Protein AF-0000000083109151 (afdb_homodimer)

Structure (mmCIF, N/CA/C/O backbone):
data_AF-0000000083109151-model_v1
#
loop_
_entity.id
_entity.type
_entity.pdbx_description
1 polymer 'Putative lipid-transfer protein Ltp1'
#
loop_
_atom_site.group_PDB
_atom_site.id
_atom_site.type_symbol
_atom_site.label_atom_id
_atom_site.label_alt_id
_atom_site.label_comp_id
_atom_site.label_asym_id
_atom_site.label_entity_id
_atom_site.label_seq_id
_atom_site.pdbx_PDB_ins_code
_atom_site.Cartn_x
_atom_site.Cartn_y
_atom_site.Cartn_z
_atom_site.occupancy
_atom_site.B_iso_or_equiv
_atom_site.auth_seq_id
_atom_site.auth_comp_id
_atom_site.auth_asym_id
_atom_site.auth_atom_id
_atom_site.pdbx_PDB_model_num
ATOM 1 N N . MET A 1 1 ? 19.031 -6.102 -5.438 1 74.69 1 MET A N 1
ATOM 2 C CA . MET A 1 1 ? 18.672 -5.816 -4.051 1 74.69 1 MET A CA 1
ATOM 3 C C . MET A 1 1 ? 19.922 -5.559 -3.213 1 74.69 1 MET A C 1
ATOM 5 O O . MET A 1 1 ? 20.922 -6.273 -3.334 1 74.69 1 MET A O 1
ATOM 9 N N . ALA A 1 2 ? 19.828 -4.531 -2.385 1 78.44 2 ALA A N 1
ATOM 10 C CA . ALA A 1 2 ? 20.984 -4.121 -1.583 1 78.44 2 ALA A CA 1
ATOM 11 C C . ALA A 1 2 ? 21.406 -5.234 -0.628 1 78.44 2 ALA A C 1
ATOM 13 O O . ALA A 1 2 ? 22.594 -5.445 -0.403 1 78.44 2 ALA A O 1
ATOM 14 N N . ARG A 1 3 ? 20.453 -5.984 0.009 1 92.25 3 ARG A N 1
ATOM 15 C CA . ARG A 1 3 ? 20.656 -7.156 0.85 1 92.25 3 ARG A CA 1
ATOM 16 C C . ARG A 1 3 ? 19.906 -8.367 0.293 1 92.25 3 ARG A C 1
ATOM 18 O O . ARG A 1 3 ? 18.875 -8.219 -0.362 1 92.25 3 ARG A O 1
ATOM 25 N N . ASP A 1 4 ? 20.469 -9.523 0.595 1 96.62 4 ASP A N 1
ATOM 26 C CA . ASP A 1 4 ? 19.766 -10.758 0.265 1 96.62 4 ASP A CA 1
ATOM 27 C C . ASP A 1 4 ? 18.5 -10.914 1.109 1 96.62 4 ASP A C 1
ATOM 29 O O . ASP A 1 4 ? 18.5 -10.57 2.293 1 96.62 4 ASP A O 1
ATOM 33 N N . VAL A 1 5 ? 17.484 -11.383 0.489 1 98.5 5 VAL A N 1
ATOM 34 C CA . VAL A 1 5 ? 16.219 -11.609 1.163 1 98.5 5 VAL A CA 1
ATOM 35 C C . VAL A 1 5 ? 15.805 -13.078 1.027 1 98.5 5 VAL A C 1
ATOM 37 O O . VAL A 1 5 ? 15.969 -13.672 -0.038 1 98.5 5 VAL A O 1
ATOM 40 N N . TYR A 1 6 ? 15.305 -13.664 2.102 1 98.69 6 TYR A N 1
ATOM 41 C CA . TYR A 1 6 ? 14.906 -15.07 2.146 1 98.69 6 TYR A CA 1
ATOM 42 C C . TYR A 1 6 ? 13.484 -15.219 2.658 1 98.69 6 TYR A C 1
ATOM 44 O O . TYR A 1 6 ? 13.055 -14.484 3.551 1 98.69 6 TYR A O 1
ATOM 52 N N . VAL A 1 7 ? 12.797 -16.156 2.07 1 98.81 7 VAL A N 1
ATOM 53 C CA . VAL A 1 7 ? 11.523 -16.547 2.662 1 98.81 7 VAL A CA 1
ATOM 54 C C . VAL A 1 7 ? 11.766 -17.484 3.832 1 98.81 7 VAL A C 1
ATOM 56 O O . VAL A 1 7 ? 12.352 -18.562 3.66 1 98.81 7 VAL A O 1
ATOM 59 N N . ILE A 1 8 ? 11.242 -17.109 5.016 1 98.56 8 ILE A N 1
ATOM 60 C CA . ILE A 1 8 ? 11.555 -17.938 6.176 1 98.56 8 ILE A CA 1
ATOM 61 C C . ILE A 1 8 ? 10.273 -18.609 6.688 1 98.56 8 ILE A C 1
ATOM 63 O O . ILE A 1 8 ? 10.336 -19.547 7.473 1 98.56 8 ILE A O 1
ATOM 67 N N . GLY A 1 9 ? 9.156 -18.109 6.266 1 98.62 9 GLY A N 1
ATOM 68 C CA . GLY A 1 9 ? 7.887 -18.688 6.684 1 98.62 9 GLY A CA 1
ATOM 69 C C . GLY A 1 9 ? 6.77 -18.453 5.684 1 98.62 9 GLY A C 1
ATOM 70 O O . GLY A 1 9 ? 6.688 -17.391 5.074 1 98.62 9 GLY A O 1
ATOM 71 N N . VAL A 1 10 ? 5.914 -19.484 5.527 1 98.75 10 VAL A N 1
ATOM 72 C CA . VAL A 1 10 ? 4.73 -19.375 4.676 1 98.75 10 VAL A CA 1
ATOM 73 C C . VAL A 1 10 ? 3.535 -20.031 5.367 1 98.75 10 VAL A C 1
ATOM 75 O O . VAL A 1 10 ? 3.699 -20.938 6.18 1 98.75 10 VAL A O 1
ATOM 78 N N . GLY A 1 11 ? 2.361 -19.422 5.086 1 98.56 11 GLY A N 1
ATOM 79 C CA . GLY A 1 11 ? 1.122 -19.938 5.645 1 98.56 11 GLY A CA 1
ATOM 80 C C . GLY A 1 11 ? -0.073 -19.734 4.73 1 98.56 11 GLY A C 1
ATOM 81 O O . GLY A 1 11 ? -0.139 -18.734 4 1 98.56 11 GLY A O 1
ATOM 82 N N . MET A 1 12 ? -0.969 -20.672 4.832 1 97.38 12 MET A N 1
ATOM 83 C CA . MET A 1 12 ? -2.215 -20.594 4.074 1 97.38 12 MET A CA 1
ATOM 84 C C . MET A 1 12 ? -3.4 -21.031 4.926 1 97.38 12 MET A C 1
ATOM 86 O O . MET A 1 12 ? -3.256 -21.891 5.805 1 97.38 12 MET A O 1
ATOM 90 N N . ALA A 1 13 ? -4.457 -20.375 4.742 1 95.69 13 ALA A N 1
ATOM 91 C CA . ALA A 1 13 ? -5.762 -20.828 5.207 1 95.69 13 ALA A CA 1
ATOM 92 C C . ALA A 1 13 ? -6.617 -21.328 4.047 1 95.69 13 ALA A C 1
ATOM 94 O O . ALA A 1 13 ? -6.352 -21 2.887 1 95.69 13 ALA A O 1
ATOM 95 N N . PRO A 1 14 ? -7.609 -22.141 4.387 1 93.62 14 PRO A N 1
ATOM 96 C CA . PRO A 1 14 ? -8.391 -22.75 3.307 1 93.62 14 PRO A CA 1
ATOM 97 C C . PRO A 1 14 ? -9.062 -21.719 2.41 1 93.62 14 PRO A C 1
ATOM 99 O O . PRO A 1 14 ? -9.562 -20.703 2.9 1 93.62 14 PRO A O 1
ATOM 102 N N . PHE A 1 15 ? -9.039 -22 1.139 1 94.44 15 PHE A N 1
ATOM 103 C CA . PHE A 1 15 ? -9.758 -21.188 0.165 1 94.44 15 PHE A CA 1
ATOM 104 C C . PHE A 1 15 ? -11.188 -21.688 -0.006 1 94.44 15 PHE A C 1
ATOM 106 O O . PHE A 1 15 ? -11.461 -22.875 0.121 1 94.44 15 PHE A O 1
ATOM 113 N N . GLY A 1 16 ? -12.133 -20.797 -0.228 1 89.88 16 GLY A N 1
ATOM 114 C CA . GLY A 1 16 ? -13.5 -21.125 -0.595 1 89.88 16 GLY A CA 1
ATOM 115 C C . GLY A 1 16 ? -14.367 -21.484 0.598 1 89.88 16 GLY A C 1
ATOM 116 O O . GLY A 1 16 ? -15.344 -22.234 0.466 1 89.88 16 GLY A O 1
ATOM 117 N N . GLN A 1 17 ? -14.047 -20.953 1.693 1 81.62 17 GLN A N 1
ATOM 118 C CA . GLN A 1 17 ? -14.891 -21.203 2.857 1 81.62 17 GLN A CA 1
ATOM 119 C C . GLN A 1 17 ? -16.047 -20.203 2.92 1 81.62 17 GLN A C 1
ATOM 121 O O . GLN A 1 17 ? -15.844 -19.031 3.24 1 81.62 17 GLN A O 1
ATOM 126 N N . PRO A 1 18 ? -17.219 -20.625 2.611 1 72.5 18 PRO A N 1
ATOM 127 C CA . PRO A 1 18 ? -18.344 -19.703 2.463 1 72.5 18 PRO A CA 1
ATOM 128 C C . PRO A 1 18 ? -18.609 -18.906 3.734 1 72.5 18 PRO A C 1
ATOM 130 O O . PRO A 1 18 ? -18.969 -17.719 3.662 1 72.5 18 PRO A O 1
ATOM 133 N N . ASP A 1 19 ? -18.469 -19.375 4.859 1 72.94 19 ASP A N 1
ATOM 134 C CA . ASP A 1 19 ? -18.906 -18.703 6.082 1 72.94 19 ASP A CA 1
ATOM 135 C C . ASP A 1 19 ? -17.719 -18.141 6.855 1 72.94 19 ASP A C 1
ATOM 137 O O . ASP A 1 19 ? -17.891 -17.625 7.965 1 72.94 19 ASP A O 1
ATOM 141 N N . ALA A 1 20 ? -16.688 -18.141 6.078 1 77.56 20 ALA A N 1
ATOM 142 C CA . ALA A 1 20 ? -15.531 -17.703 6.867 1 77.56 20 ALA A CA 1
ATOM 143 C C . ALA A 1 20 ? -15.297 -16.203 6.73 1 77.56 20 ALA A C 1
ATOM 145 O O . ALA A 1 20 ? -15.469 -15.641 5.648 1 77.56 20 ALA A O 1
ATOM 146 N N . ASN A 1 21 ? -15.008 -15.562 7.875 1 79.88 21 ASN A N 1
ATOM 147 C CA . ASN A 1 21 ? -14.594 -14.164 7.938 1 79.88 21 ASN A CA 1
ATOM 148 C C . ASN A 1 21 ? -13.156 -13.984 7.441 1 79.88 21 ASN A C 1
ATOM 150 O O . ASN A 1 21 ? -12.258 -14.727 7.836 1 79.88 21 ASN A O 1
ATOM 154 N N . ALA A 1 22 ? -13.047 -13.07 6.441 1 80.88 22 ALA A N 1
ATOM 155 C CA . ALA A 1 22 ? -11.742 -12.828 5.824 1 80.88 22 ALA A CA 1
ATOM 156 C C . ALA A 1 22 ? -10.68 -12.555 6.883 1 80.88 22 ALA A C 1
ATOM 158 O O . ALA A 1 22 ? -9.539 -13.016 6.762 1 80.88 22 ALA A O 1
ATOM 159 N N . ALA A 1 23 ? -11.039 -11.828 7.898 1 82.19 23 ALA A N 1
ATOM 160 C CA . ALA A 1 23 ? -10.086 -11.484 8.945 1 82.19 23 ALA A CA 1
ATOM 161 C C . ALA A 1 23 ? -9.633 -12.727 9.711 1 82.19 23 ALA A C 1
ATOM 163 O O . ALA A 1 23 ? -8.461 -12.836 10.086 1 82.19 23 ALA A O 1
ATOM 164 N N . ASP A 1 24 ? -10.562 -13.625 9.922 1 88.75 24 ASP A N 1
ATOM 165 C CA . ASP A 1 24 ? -10.227 -14.867 10.602 1 88.75 24 ASP A CA 1
ATOM 166 C C . ASP A 1 24 ? -9.305 -15.734 9.75 1 88.75 24 ASP A C 1
ATOM 168 O O . ASP A 1 24 ? -8.367 -16.344 10.258 1 88.75 24 ASP A O 1
ATOM 172 N N . LEU A 1 25 ? -9.609 -15.758 8.516 1 91.81 25 LEU A N 1
ATOM 173 C CA . LEU A 1 25 ? -8.742 -16.5 7.602 1 91.81 25 LEU A CA 1
ATOM 174 C C . LEU A 1 25 ? -7.344 -15.891 7.57 1 91.81 25 LEU A C 1
ATOM 176 O O . LEU A 1 25 ? -6.348 -16.609 7.578 1 91.81 25 LEU A O 1
ATOM 180 N N . GLY A 1 26 ? -7.352 -14.578 7.523 1 93.94 26 GLY A N 1
ATOM 181 C CA . GLY A 1 26 ? -6.07 -13.891 7.562 1 93.94 26 GLY A CA 1
ATOM 182 C C . GLY A 1 26 ? -5.266 -14.203 8.812 1 93.94 26 GLY A C 1
ATOM 183 O O . GLY A 1 26 ? -4.059 -14.453 8.734 1 93.94 26 GLY A O 1
ATOM 184 N N . PHE A 1 27 ? -5.941 -14.211 9.945 1 94.38 27 PHE A N 1
ATOM 185 C CA . PHE A 1 27 ? -5.293 -14.555 11.211 1 94.38 27 PHE A CA 1
ATOM 186 C C . PHE A 1 27 ? -4.707 -15.953 11.156 1 94.38 27 PHE A C 1
ATOM 188 O O . PHE A 1 27 ? -3.557 -16.172 11.547 1 94.38 27 PHE A O 1
ATOM 195 N N . GLY A 1 28 ? -5.469 -16.859 10.68 1 95.94 28 GLY A N 1
ATOM 196 C CA . GLY A 1 28 ? -5.008 -18.234 10.555 1 95.94 28 GLY A CA 1
ATOM 197 C C . GLY A 1 28 ? -3.785 -18.359 9.664 1 95.94 28 GLY A C 1
ATOM 198 O O . GLY A 1 28 ? -2.828 -19.062 10.023 1 95.94 28 GLY A O 1
ATOM 199 N N . ALA A 1 29 ? -3.785 -17.703 8.508 1 97.56 29 ALA A N 1
ATOM 200 C CA . ALA A 1 29 ? -2.646 -17.75 7.59 1 97.56 29 ALA A CA 1
ATOM 201 C C . ALA A 1 29 ? -1.401 -17.156 8.227 1 97.56 29 ALA A C 1
ATOM 203 O O . ALA A 1 29 ? -0.293 -17.656 8.055 1 97.56 29 ALA A O 1
ATOM 204 N N . GLY A 1 30 ? -1.623 -16.016 8.961 1 97.88 30 GLY A N 1
ATOM 205 C CA . GLY A 1 30 ? -0.519 -15.383 9.672 1 97.88 30 GLY A CA 1
ATOM 206 C C . GLY A 1 30 ? 0.099 -16.281 10.719 1 97.88 30 GLY A C 1
ATOM 207 O O . GLY A 1 30 ? 1.322 -16.422 10.789 1 97.88 30 GLY A O 1
ATOM 208 N N . VAL A 1 31 ? -0.755 -16.938 11.492 1 98.06 31 VAL A N 1
ATOM 209 C CA . VAL A 1 31 ? -0.297 -17.844 12.539 1 98.06 31 VAL A CA 1
ATOM 210 C C . VAL A 1 31 ? 0.465 -19.016 11.914 1 98.06 31 VAL A C 1
ATOM 212 O O . VAL A 1 31 ? 1.525 -19.406 12.406 1 98.06 31 VAL A O 1
ATOM 215 N N . ASN A 1 32 ? -0.083 -19.531 10.82 1 98.38 32 ASN A N 1
ATOM 216 C CA . ASN A 1 32 ? 0.579 -20.625 10.133 1 98.38 32 ASN A CA 1
ATOM 217 C C . ASN A 1 32 ? 1.954 -20.219 9.609 1 98.38 32 ASN A C 1
ATOM 219 O O . ASN A 1 32 ? 2.904 -21 9.68 1 98.38 32 ASN A O 1
ATOM 223 N N . ALA A 1 33 ? 2.1 -19.016 9.094 1 98.62 33 ALA A N 1
ATOM 224 C CA . ALA A 1 33 ? 3.383 -18.531 8.586 1 98.62 33 ALA A CA 1
ATOM 225 C C . ALA A 1 33 ? 4.391 -18.359 9.719 1 98.62 33 ALA A C 1
ATOM 227 O O . ALA A 1 33 ? 5.566 -18.703 9.578 1 98.62 33 ALA A O 1
ATOM 228 N N . LEU A 1 34 ? 3.908 -17.781 10.836 1 98.38 34 LEU A N 1
ATOM 229 C CA . LEU A 1 34 ? 4.77 -17.609 12 1 98.38 34 LEU A CA 1
ATOM 230 C C . LEU A 1 34 ? 5.242 -18.969 12.523 1 98.38 34 LEU A C 1
ATOM 232 O O . LEU A 1 34 ? 6.418 -19.125 12.859 1 98.38 34 LEU A O 1
ATOM 236 N N . GLY A 1 35 ? 4.344 -19.922 12.578 1 98.12 35 GLY A N 1
ATOM 237 C CA . GLY A 1 35 ? 4.711 -21.281 12.969 1 98.12 35 GLY A CA 1
ATOM 238 C C . GLY A 1 35 ? 5.734 -21.906 12.047 1 98.12 35 GLY A C 1
ATOM 239 O O . GLY A 1 35 ? 6.691 -22.531 12.5 1 98.12 35 GLY A O 1
ATOM 240 N N . ASP A 1 36 ? 5.516 -21.719 10.766 1 97.94 36 ASP A N 1
ATOM 241 C CA . ASP A 1 36 ? 6.445 -22.25 9.773 1 97.94 36 ASP A CA 1
ATOM 242 C C . ASP A 1 36 ? 7.832 -21.625 9.938 1 97.94 36 ASP A C 1
ATOM 244 O O . ASP A 1 36 ? 8.844 -22.312 9.797 1 97.94 36 ASP A O 1
ATOM 248 N N . ALA A 1 37 ? 7.879 -20.359 10.219 1 97.88 37 ALA A N 1
ATOM 249 C CA . ALA A 1 37 ? 9.141 -19.641 10.375 1 97.88 37 ALA A CA 1
ATOM 250 C C . ALA A 1 37 ? 9.797 -19.984 11.719 1 97.88 37 ALA A C 1
ATOM 252 O O . ALA A 1 37 ? 11 -19.797 11.883 1 97.88 37 ALA A O 1
ATOM 253 N N . GLY A 1 38 ? 8.922 -20.375 12.688 1 97.5 38 GLY A N 1
ATOM 254 C CA . GLY A 1 38 ? 9.414 -20.625 14.031 1 97.5 38 GLY A CA 1
ATOM 255 C C . GLY A 1 38 ? 9.727 -19.359 14.805 1 97.5 38 GLY A C 1
ATOM 256 O O . GLY A 1 38 ? 10.695 -19.312 15.57 1 97.5 38 GLY A O 1
ATOM 257 N N . ILE A 1 39 ? 9.031 -18.297 14.57 1 97.56 39 ILE A N 1
ATOM 258 C CA . ILE A 1 39 ? 9.273 -17.047 15.281 1 97.56 39 ILE A CA 1
ATOM 259 C C . ILE A 1 39 ? 7.961 -16.516 15.852 1 97.56 39 ILE A C 1
ATOM 261 O O . ILE A 1 39 ? 6.879 -16.938 15.438 1 97.56 39 ILE A O 1
ATOM 265 N N . GLY A 1 40 ? 8.141 -15.594 16.828 1 96.94 40 GLY A N 1
ATOM 266 C CA . GLY A 1 40 ? 6.992 -14.844 17.297 1 96.94 40 GLY A CA 1
ATOM 267 C C . GLY A 1 40 ? 6.723 -13.594 16.5 1 96.94 40 GLY A C 1
ATOM 268 O O . GLY A 1 40 ? 7.598 -13.117 15.766 1 96.94 40 GLY A O 1
ATOM 269 N N . PHE A 1 41 ? 5.453 -13.078 16.609 1 96.44 41 PHE A N 1
ATOM 270 C CA . PHE A 1 41 ? 5.09 -11.875 15.883 1 96.44 41 PHE A CA 1
ATOM 271 C C . PHE A 1 41 ? 5.922 -10.688 16.344 1 96.44 41 PHE A C 1
ATOM 273 O O . PHE A 1 41 ? 6.105 -9.719 15.609 1 96.44 41 PHE A O 1
ATOM 280 N N . ASP A 1 42 ? 6.477 -10.688 17.547 1 95 42 ASP A N 1
ATOM 281 C CA . ASP A 1 42 ? 7.289 -9.602 18.094 1 95 42 ASP A CA 1
ATOM 282 C C . ASP A 1 42 ? 8.625 -9.492 17.359 1 95 42 ASP A C 1
ATOM 284 O O . ASP A 1 42 ? 9.328 -8.484 17.5 1 95 42 ASP A O 1
ATOM 288 N N . GLU A 1 43 ? 8.953 -10.477 16.531 1 97.5 43 GLU A N 1
ATOM 289 C CA . GLU A 1 43 ? 10.188 -10.414 15.758 1 97.5 43 GLU A CA 1
ATOM 290 C C . GLU A 1 43 ? 9.953 -9.773 14.391 1 97.5 43 GLU A C 1
ATOM 292 O O . GLU A 1 43 ? 10.898 -9.406 13.703 1 97.5 43 GLU A O 1
ATOM 297 N N . VAL A 1 44 ? 8.703 -9.672 14.008 1 98.06 44 VAL A N 1
ATOM 298 C CA . VAL A 1 44 ? 8.359 -9.047 12.734 1 98.06 44 VAL A CA 1
ATOM 299 C C . VAL A 1 44 ? 8.469 -7.527 12.859 1 98.06 44 VAL A C 1
ATOM 301 O O . VAL A 1 44 ? 7.953 -6.938 13.812 1 98.06 44 VAL A O 1
ATOM 304 N N . GLY A 1 45 ? 9.141 -6.926 11.938 1 97.88 45 GLY A N 1
ATOM 305 C CA . GLY A 1 45 ? 9.391 -5.496 12.016 1 97.88 45 GLY A CA 1
ATOM 306 C C . GLY A 1 45 ? 8.453 -4.68 11.148 1 97.88 45 GLY A C 1
ATOM 307 O O . GLY A 1 45 ? 8.359 -3.459 11.297 1 97.88 45 GLY A O 1
ATOM 308 N N . TYR A 1 46 ? 7.781 -5.301 10.219 1 97.88 46 TYR A N 1
ATOM 309 C CA . TYR A 1 46 ? 6.844 -4.641 9.32 1 97.88 46 TYR A CA 1
ATOM 310 C C . TYR A 1 46 ? 5.777 -5.609 8.836 1 97.88 46 TYR A C 1
ATOM 312 O O . TYR A 1 46 ? 6.066 -6.777 8.555 1 97.88 46 TYR A O 1
ATOM 320 N N . LEU A 1 47 ? 4.527 -5.18 8.758 1 97.44 47 LEU A N 1
ATOM 321 C CA . LEU A 1 47 ? 3.439 -5.98 8.211 1 97.44 47 LEU A CA 1
ATOM 322 C C . LEU A 1 47 ? 2.785 -5.273 7.027 1 97.44 47 LEU A C 1
ATOM 324 O O . LEU A 1 47 ? 2.291 -4.152 7.164 1 97.44 47 LEU A O 1
ATOM 328 N N . TYR A 1 48 ? 2.809 -5.867 5.867 1 97.38 48 TYR A N 1
ATOM 329 C CA . TYR A 1 48 ? 2.043 -5.438 4.699 1 97.38 48 TYR A CA 1
ATOM 330 C C . TYR A 1 48 ? 0.795 -6.297 4.523 1 97.38 48 TYR A C 1
ATOM 332 O O . TYR A 1 48 ? 0.892 -7.496 4.25 1 97.38 48 TYR A O 1
ATOM 340 N N . ASN A 1 49 ? -0.357 -5.652 4.594 1 95.06 49 ASN A N 1
ATOM 341 C CA . ASN A 1 49 ? -1.63 -6.32 4.348 1 95.06 49 ASN A CA 1
ATOM 342 C C . ASN A 1 49 ? -2.121 -6.086 2.924 1 95.06 49 ASN A C 1
ATOM 344 O O . ASN A 1 49 ? -2.029 -4.973 2.404 1 95.06 49 ASN A O 1
ATOM 348 N N . GLY A 1 50 ? -2.549 -7.164 2.328 1 93.88 50 GLY A N 1
ATOM 349 C CA . GLY A 1 50 ? -3.15 -7.043 1.011 1 93.88 50 GLY A CA 1
ATOM 350 C C . GLY A 1 50 ? -4.562 -7.602 0.946 1 93.88 50 GLY A C 1
ATOM 351 O O . GLY A 1 50 ? -4.766 -8.805 1.101 1 93.88 50 GLY A O 1
ATOM 352 N N . TYR A 1 51 ? -5.523 -6.715 0.685 1 89.62 51 TYR A N 1
ATOM 353 C CA . TYR A 1 51 ? -6.906 -7.129 0.455 1 89.62 51 TYR A CA 1
ATOM 354 C C . TYR A 1 51 ? -7.637 -6.121 -0.425 1 89.62 51 TYR A C 1
ATOM 356 O O . TYR A 1 51 ? -7.211 -4.969 -0.547 1 89.62 51 TYR A O 1
ATOM 364 N N . ILE A 1 52 ? -8.656 -6.41 -1.079 1 80.31 52 ILE A N 1
ATOM 365 C CA . ILE A 1 52 ? -9.391 -5.531 -1.988 1 80.31 52 ILE A CA 1
ATOM 366 C C . ILE A 1 52 ? -10.688 -5.074 -1.329 1 80.31 52 ILE A C 1
ATOM 368 O O . ILE A 1 52 ? -11.047 -3.895 -1.402 1 80.31 52 ILE A O 1
ATOM 372 N N . GLY A 1 53 ? -11.359 -5.938 -0.702 1 69.38 53 GLY A N 1
ATOM 373 C CA . GLY A 1 53 ? -12.711 -5.59 -0.292 1 69.38 53 GLY A CA 1
ATOM 374 C C . GLY A 1 53 ? -12.906 -5.633 1.212 1 69.38 53 GLY A C 1
ATOM 375 O O . GLY A 1 53 ? -14.031 -5.547 1.698 1 69.38 53 GLY A O 1
ATOM 376 N N . ALA A 1 54 ? -11.742 -5.602 1.736 1 63.88 54 ALA A N 1
ATOM 377 C CA . ALA A 1 54 ? -11.922 -5.652 3.186 1 63.88 54 ALA A CA 1
ATOM 378 C C . ALA A 1 54 ? -12.047 -4.25 3.771 1 63.88 54 ALA A C 1
ATOM 380 O O . ALA A 1 54 ? -11.648 -3.268 3.141 1 63.88 54 ALA A O 1
ATOM 381 N N . GLY A 1 55 ? -12.758 -3.941 4.754 1 68.31 55 GLY A N 1
ATOM 382 C CA . GLY A 1 55 ? -12.961 -2.668 5.426 1 68.31 55 GLY A CA 1
ATOM 383 C C . GLY A 1 55 ? -11.672 -2.018 5.879 1 68.31 55 GLY A C 1
ATOM 384 O O . GLY A 1 55 ? -10.672 -2.701 6.109 1 68.31 55 GLY A O 1
ATOM 385 N N . LEU A 1 56 ? -11.508 -0.697 5.875 1 67.25 56 LEU A N 1
ATOM 386 C CA . LEU A 1 56 ? -10.383 0.187 6.148 1 67.25 56 LEU A CA 1
ATOM 387 C C . LEU A 1 56 ? -9.625 -0.267 7.395 1 67.25 56 LEU A C 1
ATOM 389 O O . LEU A 1 56 ? -8.398 -0.157 7.457 1 67.25 56 LEU A O 1
ATOM 393 N N . LEU A 1 57 ? -10.211 -0.915 8.32 1 74.25 57 LEU A N 1
ATOM 394 C CA . LEU A 1 57 ? -9.57 -1.17 9.609 1 74.25 57 LEU A CA 1
ATOM 395 C C . LEU A 1 57 ? -9.172 -2.637 9.742 1 74.25 57 LEU A C 1
ATOM 397 O O . LEU A 1 57 ? -8.5 -3.018 10.695 1 74.25 57 LEU A O 1
ATOM 401 N N . THR A 1 58 ? -9.367 -3.342 8.758 1 75.12 58 THR A N 1
ATOM 402 C CA . THR A 1 58 ? -9.234 -4.789 8.883 1 75.12 58 THR A CA 1
ATOM 403 C C . THR A 1 58 ? -7.77 -5.18 9.086 1 75.12 58 THR A C 1
ATOM 405 O O . THR A 1 58 ? -7.457 -6.012 9.945 1 75.12 58 THR A O 1
ATOM 408 N N . GLY A 1 59 ? -6.934 -4.551 8.406 1 75.38 59 GLY A N 1
ATOM 409 C CA . GLY A 1 59 ? -5.523 -4.891 8.508 1 75.38 59 GLY A CA 1
ATOM 410 C C . GLY A 1 59 ? -4.922 -4.566 9.859 1 75.38 59 GLY A C 1
ATOM 411 O O . GLY A 1 59 ? -4.145 -5.355 10.406 1 75.38 59 GLY A O 1
ATOM 412 N N . VAL A 1 60 ? -5.277 -3.48 10.422 1 78.19 60 VAL A N 1
ATOM 413 C CA . VAL A 1 60 ? -4.738 -3.062 11.711 1 78.19 60 VAL A CA 1
ATOM 414 C C . VAL A 1 60 ? -5.32 -3.932 12.828 1 78.19 60 VAL A C 1
ATOM 416 O O . VAL A 1 60 ? -4.625 -4.277 13.781 1 78.19 60 VAL A O 1
ATOM 419 N N . THR A 1 61 ? -6.562 -4.293 12.664 1 80.19 61 THR A N 1
ATOM 420 C CA . THR A 1 61 ? -7.199 -5.164 13.648 1 80.19 61 THR A CA 1
ATOM 421 C C . THR A 1 61 ? -6.551 -6.547 13.641 1 80.19 61 THR A C 1
ATOM 423 O O . THR A 1 61 ? -6.328 -7.137 14.703 1 80.19 61 THR A O 1
ATOM 426 N N . LEU A 1 62 ? -6.262 -6.977 12.492 1 84.12 62 LEU A N 1
ATOM 427 C CA . LEU A 1 62 ? -5.598 -8.266 12.375 1 84.12 62 LEU A CA 1
ATOM 428 C C . LEU A 1 62 ? -4.219 -8.234 13.023 1 84.12 62 LEU A C 1
ATOM 430 O O . LEU A 1 62 ? -3.807 -9.211 13.656 1 84.12 62 LEU A O 1
ATOM 434 N N . ALA A 1 63 ? -3.523 -7.156 12.82 1 82.69 63 ALA A N 1
ATOM 435 C CA . ALA A 1 63 ? -2.211 -7.004 13.445 1 82.69 63 ALA A CA 1
ATOM 436 C C . ALA A 1 63 ? -2.32 -7.031 14.969 1 82.69 63 ALA A C 1
ATOM 438 O O . ALA A 1 63 ? -1.472 -7.617 15.648 1 82.69 63 ALA A O 1
ATOM 439 N N . LYS A 1 64 ? -3.336 -6.402 15.438 1 80.75 64 LYS A N 1
ATOM 440 C CA . LYS A 1 64 ? -3.564 -6.414 16.875 1 80.75 64 LYS A CA 1
ATOM 441 C C . LYS A 1 64 ? -3.807 -7.832 17.391 1 80.75 64 LYS A C 1
ATOM 443 O O . LYS A 1 64 ? -3.299 -8.219 18.438 1 80.75 64 LYS A O 1
ATOM 448 N N . ASP A 1 65 ? -4.535 -8.602 16.609 1 85.38 65 ASP A N 1
ATOM 449 C CA . ASP A 1 65 ? -4.832 -9.984 16.969 1 85.38 65 ASP A CA 1
ATOM 450 C C . ASP A 1 65 ? -3.566 -10.836 16.969 1 85.38 65 ASP A C 1
ATOM 452 O O . ASP A 1 65 ? -3.438 -11.773 17.766 1 85.38 65 ASP A O 1
ATOM 456 N N . LEU A 1 66 ? -2.631 -10.5 16 1 88.81 66 LEU A N 1
ATOM 457 C CA . LEU A 1 66 ? -1.366 -11.227 15.953 1 88.81 66 LEU A CA 1
ATOM 458 C C . LEU A 1 66 ? -0.468 -10.828 17.125 1 88.81 66 LEU A C 1
ATOM 460 O O . LEU A 1 66 ? 0.374 -11.617 17.562 1 88.81 66 LEU A O 1
ATOM 464 N N . GLY A 1 67 ? -0.538 -9.555 17.484 1 85.12 67 GLY A N 1
ATOM 465 C CA . GLY A 1 67 ? 0.229 -9.023 18.609 1 85.12 67 GLY A CA 1
ATOM 466 C C . GLY A 1 67 ? 0.385 -7.516 18.562 1 85.12 67 GLY A C 1
ATOM 467 O O . GLY A 1 67 ? 0.682 -6.949 17.5 1 85.12 67 GLY A O 1
ATOM 468 N N . LEU A 1 68 ? 0.124 -6.793 19.547 1 79.25 68 LEU A N 1
ATOM 469 C CA . LEU A 1 68 ? 0.272 -5.348 19.688 1 79.25 68 LEU A CA 1
ATOM 470 C C . LEU A 1 68 ? 1.735 -4.965 19.891 1 79.25 68 LEU A C 1
ATOM 472 O O . LEU A 1 68 ? 2.127 -4.523 20.969 1 79.25 68 LEU A O 1
ATOM 476 N N . THR A 1 69 ? 2.441 -5.035 18.812 1 82.44 69 THR A N 1
ATOM 477 C CA . THR A 1 69 ? 3.891 -4.898 18.922 1 82.44 69 THR A CA 1
ATOM 478 C C . THR A 1 69 ? 4.336 -3.521 18.422 1 82.44 69 THR A C 1
ATOM 480 O O . THR A 1 69 ? 5.516 -3.172 18.531 1 82.44 69 THR A O 1
ATOM 483 N N . GLY A 1 70 ? 3.387 -2.74 17.875 1 89.06 70 GLY A N 1
ATOM 484 C CA . GLY A 1 70 ? 3.693 -1.362 17.531 1 89.06 70 GLY A CA 1
ATOM 485 C C . GLY A 1 70 ? 4.387 -1.226 16.188 1 89.06 70 GLY A C 1
ATOM 486 O O . GLY A 1 70 ? 4.879 -0.148 15.844 1 89.06 70 GLY A O 1
ATOM 487 N N . ILE A 1 71 ? 4.445 -2.322 15.445 1 93.19 71 ILE A N 1
ATOM 488 C CA . ILE A 1 71 ? 5.191 -2.293 14.195 1 93.19 71 ILE A CA 1
ATOM 489 C C . ILE A 1 71 ? 4.41 -1.514 13.141 1 93.19 71 ILE A C 1
ATOM 491 O O . ILE A 1 71 ? 3.189 -1.363 13.25 1 93.19 71 ILE A O 1
ATOM 495 N N . PRO A 1 72 ? 5.129 -0.98 12.164 1 95.44 72 PRO A N 1
ATOM 496 C CA . PRO A 1 72 ? 4.414 -0.372 11.039 1 95.44 72 PRO A CA 1
ATOM 497 C C . PRO A 1 72 ? 3.545 -1.373 10.281 1 95.44 72 PRO A C 1
ATOM 499 O O . PRO A 1 72 ? 3.957 -2.516 10.07 1 95.44 72 PRO A O 1
ATOM 502 N N . ILE A 1 73 ? 2.357 -0.915 9.945 1 94.62 73 ILE A N 1
ATOM 503 C CA . ILE A 1 73 ? 1.386 -1.678 9.172 1 94.62 73 ILE A CA 1
ATOM 504 C C . ILE A 1 73 ? 0.922 -0.853 7.973 1 94.62 73 ILE A C 1
ATOM 506 O O . ILE A 1 73 ? 0.512 0.3 8.125 1 94.62 73 ILE A O 1
ATOM 510 N N . THR A 1 74 ? 1.028 -1.392 6.816 1 94.94 74 THR A N 1
ATOM 511 C CA . THR A 1 74 ? 0.569 -0.722 5.605 1 94.94 74 THR A CA 1
ATOM 512 C C . THR A 1 74 ? -0.329 -1.644 4.785 1 94.94 74 THR A C 1
ATOM 514 O O . THR A 1 74 ? -0.007 -2.816 4.59 1 94.94 74 THR A O 1
ATOM 517 N N . HIS A 1 75 ? -1.465 -1.107 4.379 1 93.12 75 HIS A N 1
ATOM 518 C CA . HIS A 1 75 ? -2.334 -1.817 3.447 1 93.12 75 HIS A CA 1
ATOM 519 C C . HIS A 1 75 ? -1.965 -1.503 2 1 93.12 75 HIS A C 1
ATOM 521 O O . HIS A 1 75 ? -1.753 -0.34 1.648 1 93.12 75 HIS A O 1
ATOM 527 N N . VAL A 1 76 ? -1.871 -2.543 1.175 1 94.25 76 VAL A N 1
ATOM 528 C CA . VAL A 1 76 ? -1.578 -2.342 -0.24 1 94.25 76 VAL A CA 1
ATOM 529 C C . VAL A 1 76 ? -2.662 -3 -1.091 1 94.25 76 VAL A C 1
ATOM 531 O O . VAL A 1 76 ? -3.307 -3.957 -0.655 1 94.25 76 VAL A O 1
ATOM 534 N N . GLU A 1 77 ? -2.857 -2.475 -2.273 1 91.25 77 GLU A N 1
ATOM 535 C CA . GLU A 1 77 ? -3.863 -2.994 -3.197 1 91.25 77 GLU A CA 1
ATOM 536 C C . GLU A 1 77 ? -3.439 -2.787 -4.648 1 91.25 77 GLU A C 1
ATOM 538 O O . GLU A 1 77 ? -2.914 -1.729 -5 1 91.25 77 GLU A O 1
ATOM 543 N N . ASN A 1 78 ? -3.609 -3.766 -5.449 1 91.38 78 ASN A N 1
ATOM 544 C CA . ASN A 1 78 ? -3.438 -3.721 -6.898 1 91.38 78 ASN A CA 1
ATOM 545 C C . ASN A 1 78 ? -4.238 -4.82 -7.59 1 91.38 78 ASN A C 1
ATOM 547 O O . ASN A 1 78 ? -3.689 -5.594 -8.375 1 91.38 78 ASN A O 1
ATOM 551 N N . ALA A 1 79 ? -5.527 -4.793 -7.293 1 88.38 79 ALA A N 1
ATOM 552 C CA . ALA A 1 79 ? -6.445 -5.773 -7.867 1 88.38 79 ALA A CA 1
ATOM 553 C C . ALA A 1 79 ? -5.93 -7.195 -7.668 1 88.38 79 ALA A C 1
ATOM 555 O O . ALA A 1 79 ? -5.539 -7.57 -6.559 1 88.38 79 ALA A O 1
ATOM 556 N N . SER A 1 80 ? -5.898 -7.988 -8.711 1 91.25 80 SER A N 1
ATOM 557 C CA . SER A 1 80 ? -5.555 -9.398 -8.57 1 91.25 80 SER A CA 1
ATOM 558 C C . SER A 1 80 ? -4.102 -9.578 -8.148 1 91.25 80 SER A C 1
ATOM 560 O O . SER A 1 80 ? -3.713 -10.648 -7.684 1 91.25 80 SER A O 1
ATOM 562 N N . ALA A 1 81 ? -3.305 -8.539 -8.312 1 94.5 81 ALA A N 1
ATOM 563 C CA . ALA A 1 81 ? -1.887 -8.648 -7.977 1 94.5 81 ALA A CA 1
ATOM 564 C C . ALA A 1 81 ? -1.625 -8.195 -6.547 1 94.5 81 ALA A C 1
ATOM 566 O O . ALA A 1 81 ? -0.471 -8.047 -6.137 1 94.5 81 ALA A O 1
ATOM 567 N N . THR A 1 82 ? -2.654 -7.977 -5.785 1 94.5 82 THR A N 1
ATOM 568 C CA . THR A 1 82 ? -2.57 -7.387 -4.457 1 94.5 82 THR A CA 1
ATOM 569 C C . THR A 1 82 ? -1.626 -8.188 -3.564 1 94.5 82 THR A C 1
ATOM 571 O O . THR A 1 82 ? -0.71 -7.625 -2.959 1 94.5 82 THR A O 1
ATOM 574 N N . GLY A 1 83 ? -1.83 -9.477 -3.506 1 97.12 83 GLY A N 1
ATOM 575 C CA . GLY A 1 83 ? -0.968 -10.305 -2.676 1 97.12 83 GLY A CA 1
ATOM 576 C C . GLY A 1 83 ? 0.483 -10.281 -3.119 1 97.12 83 GLY A C 1
ATOM 577 O O . GLY A 1 83 ? 1.392 -10.266 -2.287 1 97.12 83 GLY A O 1
ATOM 578 N N . SER A 1 84 ? 0.718 -10.289 -4.422 1 98.31 84 SER A N 1
ATOM 579 C CA . SER A 1 84 ? 2.068 -10.234 -4.973 1 98.31 84 SER A CA 1
ATOM 580 C C . SER A 1 84 ? 2.734 -8.898 -4.664 1 98.31 84 SER A C 1
ATOM 582 O O . SER A 1 84 ? 3.945 -8.836 -4.445 1 98.31 84 SER A O 1
ATOM 584 N N . CYS A 1 85 ? 1.946 -7.887 -4.668 1 97.12 85 CYS A N 1
ATOM 585 C CA . CYS A 1 85 ? 2.461 -6.562 -4.34 1 97.12 85 CYS A CA 1
ATOM 586 C C . CYS A 1 85 ? 2.855 -6.48 -2.869 1 97.12 85 CYS A C 1
ATOM 588 O O . CYS A 1 85 ? 3.861 -5.855 -2.525 1 97.12 85 CYS A O 1
ATOM 590 N N . ALA A 1 86 ? 1.984 -7.039 -2.021 1 98.19 86 ALA A N 1
ATOM 591 C CA . ALA A 1 86 ? 2.324 -7.07 -0.601 1 98.19 86 ALA A CA 1
ATOM 592 C C . ALA A 1 86 ? 3.664 -7.766 -0.374 1 98.19 86 ALA A C 1
ATOM 594 O O . ALA A 1 86 ? 4.492 -7.289 0.404 1 98.19 86 ALA A O 1
ATOM 595 N N . PHE A 1 87 ? 3.887 -8.875 -1.064 1 98.88 87 PHE A N 1
ATOM 596 C CA . PHE A 1 87 ? 5.152 -9.594 -0.979 1 98.88 87 PHE A CA 1
ATOM 597 C C . PHE A 1 87 ? 6.301 -8.734 -1.494 1 98.88 87 PHE A C 1
ATOM 599 O O . PHE A 1 87 ? 7.367 -8.68 -0.879 1 98.88 87 PHE A O 1
ATOM 606 N N . HIS A 1 88 ? 6.086 -8.07 -2.645 1 98.75 88 HIS A N 1
ATOM 607 C CA . HIS A 1 88 ? 7.09 -7.184 -3.219 1 98.75 88 HIS A CA 1
ATOM 608 C C . HIS A 1 88 ? 7.516 -6.109 -2.223 1 98.75 88 HIS A C 1
ATOM 610 O O . HIS A 1 88 ? 8.703 -5.844 -2.059 1 98.75 88 HIS A O 1
ATOM 616 N N . GLU A 1 89 ? 6.535 -5.52 -1.56 1 98.44 89 GLU A N 1
ATOM 617 C CA . GLU A 1 89 ? 6.832 -4.477 -0.583 1 98.44 89 GLU A CA 1
ATOM 618 C C . GLU A 1 89 ? 7.609 -5.035 0.603 1 98.44 89 GLU A C 1
ATOM 620 O O . GLU A 1 89 ? 8.547 -4.398 1.093 1 98.44 89 GLU A O 1
ATOM 625 N N . ALA A 1 90 ? 7.215 -6.191 1.095 1 98.75 90 ALA A N 1
ATOM 626 C CA . ALA A 1 90 ? 7.941 -6.836 2.188 1 98.75 90 ALA A CA 1
ATOM 627 C C . ALA A 1 90 ? 9.398 -7.086 1.802 1 98.75 90 ALA A C 1
ATOM 629 O O . ALA A 1 90 ? 10.305 -6.855 2.602 1 98.75 90 ALA A O 1
ATOM 630 N N . VAL A 1 91 ? 9.602 -7.539 0.588 1 98.69 91 VAL A N 1
ATOM 631 C CA . VAL A 1 91 ? 10.953 -7.789 0.09 1 98.69 91 VAL A CA 1
ATOM 632 C C . VAL A 1 91 ? 11.742 -6.484 0.057 1 98.69 91 VAL A C 1
ATOM 634 O O . VAL A 1 91 ? 12.906 -6.441 0.471 1 98.69 91 VAL A O 1
ATOM 637 N N . GLN A 1 92 ? 11.133 -5.375 -0.358 1 97.5 92 GLN A N 1
ATOM 638 C CA . GLN A 1 92 ? 11.805 -4.09 -0.503 1 97.5 92 GLN A CA 1
ATOM 639 C C . GLN A 1 92 ? 12.312 -3.582 0.843 1 97.5 92 GLN A C 1
ATOM 641 O O . GLN A 1 92 ? 13.438 -3.086 0.94 1 97.5 92 GLN A O 1
ATOM 646 N N . VAL A 1 93 ? 11.508 -3.688 1.905 1 97.44 93 VAL A N 1
ATOM 647 C CA . VAL A 1 93 ? 11.883 -3.078 3.176 1 97.44 93 VAL A CA 1
ATOM 648 C C . VAL A 1 93 ? 12.992 -3.9 3.834 1 97.44 93 VAL A C 1
ATOM 650 O O . VAL A 1 93 ? 13.828 -3.357 4.559 1 97.44 93 VAL A O 1
ATOM 653 N N . VAL A 1 94 ? 13.016 -5.184 3.562 1 98.19 94 VAL A N 1
ATOM 654 C CA . VAL A 1 94 ? 14.102 -6.012 4.078 1 98.19 94 VAL A CA 1
ATOM 655 C C . VAL A 1 94 ? 15.359 -5.789 3.248 1 98.19 94 VAL A C 1
ATOM 657 O O . VAL A 1 94 ? 16.453 -5.594 3.797 1 98.19 94 VAL A O 1
ATOM 660 N N . ALA A 1 95 ? 15.188 -5.809 1.905 1 97.81 95 ALA A N 1
ATOM 661 C CA . ALA A 1 95 ? 16.312 -5.605 1 1 97.81 95 ALA A CA 1
ATOM 662 C C . ALA A 1 95 ? 17 -4.262 1.259 1 97.81 95 ALA A C 1
ATOM 664 O O . ALA A 1 95 ? 18.219 -4.145 1.158 1 97.81 95 ALA A O 1
ATOM 665 N N . GLY A 1 96 ? 16.188 -3.223 1.573 1 96.31 96 GLY A N 1
ATOM 666 C CA . GLY A 1 96 ? 16.703 -1.879 1.79 1 96.31 96 GLY A CA 1
ATOM 667 C C . GLY A 1 96 ? 17.266 -1.672 3.184 1 96.31 96 GLY A C 1
ATOM 668 O O . GLY A 1 96 ? 17.875 -0.635 3.467 1 96.31 96 GLY A O 1
ATOM 669 N N . GLY A 1 97 ? 17.016 -2.617 4.117 1 95.94 97 GLY A N 1
ATOM 670 C CA . GLY A 1 97 ? 17.625 -2.582 5.438 1 95.94 97 GLY A CA 1
ATOM 671 C C . GLY A 1 97 ? 16.766 -1.897 6.48 1 95.94 97 GLY A C 1
ATOM 672 O O . GLY A 1 97 ? 17.203 -1.683 7.613 1 95.94 97 GLY A O 1
ATOM 673 N N . SER A 1 98 ? 15.586 -1.52 6.145 1 95.25 98 SER A N 1
ATOM 674 C CA . SER A 1 98 ? 14.695 -0.879 7.105 1 95.25 98 SER A CA 1
ATOM 675 C C . SER A 1 98 ? 14.359 -1.817 8.258 1 95.25 98 SER A C 1
ATOM 677 O O . SER A 1 98 ? 14.219 -1.379 9.406 1 95.25 98 SER A O 1
ATOM 679 N N . VAL A 1 99 ? 14.102 -3.096 7.953 1 97.12 99 VAL A N 1
ATOM 680 C CA . VAL A 1 99 ? 13.852 -4.129 8.953 1 97.12 99 VAL A CA 1
ATOM 681 C C . VAL A 1 99 ? 14.562 -5.422 8.555 1 97.12 99 VAL A C 1
ATOM 683 O O . VAL A 1 99 ? 14.945 -5.59 7.391 1 97.12 99 VAL A O 1
ATOM 686 N N . ASP A 1 100 ? 14.688 -6.309 9.5 1 98.06 100 ASP A N 1
ATOM 687 C CA . ASP A 1 100 ? 15.32 -7.594 9.211 1 98.06 100 ASP A CA 1
ATOM 688 C C . ASP A 1 100 ? 14.281 -8.648 8.844 1 98.06 100 ASP A C 1
ATOM 690 O O . ASP A 1 100 ? 14.594 -9.625 8.164 1 98.06 100 ASP A O 1
ATOM 694 N N . ILE A 1 101 ? 13.094 -8.477 9.367 1 98.69 101 ILE A N 1
ATOM 695 C CA . ILE A 1 101 ? 12.016 -9.422 9.133 1 98.69 101 ILE A CA 1
ATOM 696 C C . ILE A 1 101 ? 10.727 -8.672 8.812 1 98.69 101 ILE A C 1
ATOM 698 O O . ILE A 1 101 ? 10.367 -7.723 9.508 1 98.69 101 ILE A O 1
ATOM 702 N N . ALA A 1 102 ? 10.039 -9.023 7.73 1 98.81 102 ALA A N 1
ATOM 703 C CA . ALA A 1 102 ? 8.75 -8.453 7.348 1 98.81 102 ALA A CA 1
ATOM 704 C C . ALA A 1 102 ? 7.762 -9.547 6.965 1 98.81 102 ALA A C 1
ATOM 706 O O . ALA A 1 102 ? 8.156 -10.625 6.512 1 98.81 102 ALA A O 1
ATOM 707 N N . MET A 1 103 ? 6.488 -9.273 7.16 1 98.69 103 MET A N 1
ATOM 708 C CA . MET A 1 103 ? 5.422 -10.211 6.816 1 98.69 103 MET A CA 1
ATOM 709 C C . MET A 1 103 ? 4.48 -9.609 5.777 1 98.69 103 MET A C 1
ATOM 711 O O . MET A 1 103 ? 4.117 -8.438 5.871 1 98.69 103 MET A O 1
ATOM 715 N N . ALA A 1 104 ? 4.199 -10.312 4.738 1 98.75 104 ALA A N 1
ATOM 716 C CA . ALA A 1 104 ? 3.096 -10.039 3.822 1 98.75 104 ALA A CA 1
ATOM 717 C C . ALA A 1 104 ? 1.906 -10.953 4.113 1 98.75 104 ALA A C 1
ATOM 719 O O . ALA A 1 104 ? 2.053 -12.172 4.164 1 98.75 104 ALA A O 1
ATOM 720 N N . LEU A 1 105 ? 0.761 -10.352 4.289 1 97.88 105 LEU A N 1
ATOM 721 C CA . LEU A 1 105 ? -0.449 -11.094 4.633 1 97.88 105 LEU A CA 1
ATOM 722 C C . LEU A 1 105 ? -1.604 -10.703 3.719 1 97.88 105 LEU A C 1
ATOM 724 O O . LEU A 1 105 ? -1.931 -9.516 3.594 1 97.88 105 LEU A O 1
ATOM 728 N N . GLY A 1 106 ? -2.162 -11.672 3 1 96.25 106 GLY A N 1
ATOM 729 C CA . GLY A 1 106 ? -3.287 -11.461 2.104 1 96.25 106 GLY A CA 1
ATOM 730 C C . GLY A 1 106 ? -4.539 -12.203 2.533 1 96.25 106 GLY A C 1
ATOM 731 O O . GLY A 1 106 ? -4.473 -13.375 2.912 1 96.25 106 GLY A O 1
ATOM 732 N N . PHE A 1 107 ? -5.691 -11.5 2.473 1 92.94 107 PHE A N 1
ATOM 733 C CA . PHE A 1 107 ? -6.969 -12.125 2.793 1 92.94 107 PHE A CA 1
ATOM 734 C C . PHE A 1 107 ? -8.109 -11.398 2.084 1 92.94 107 PHE A C 1
ATOM 736 O O . PHE A 1 107 ? -8.062 -10.188 1.89 1 92.94 107 PHE A O 1
ATOM 743 N N . ASP A 1 108 ? -9.039 -12.133 1.612 1 88.31 108 ASP A N 1
ATOM 744 C CA . ASP A 1 108 ? -10.203 -11.555 0.95 1 88.31 108 ASP A CA 1
ATOM 745 C C . ASP A 1 108 ? -11.406 -12.484 1.051 1 88.31 108 ASP A C 1
ATOM 747 O O . ASP A 1 108 ? -11.266 -13.664 1.383 1 88.31 108 ASP A O 1
ATOM 751 N N . ASP A 1 109 ? -12.516 -11.797 0.875 1 76 109 ASP A N 1
ATOM 752 C CA . ASP A 1 109 ? -13.75 -12.5 0.563 1 76 109 ASP A CA 1
ATOM 753 C C . ASP A 1 109 ? -14.398 -11.945 -0.704 1 76 109 ASP A C 1
ATOM 755 O O . ASP A 1 109 ? -15.008 -10.875 -0.679 1 76 109 ASP A O 1
ATOM 759 N N . LEU A 1 110 ? -14.039 -12.477 -1.783 1 62.03 110 LEU A N 1
ATOM 760 C CA . LEU A 1 110 ? -14.422 -11.961 -3.092 1 62.03 110 LEU A CA 1
ATOM 761 C C . LEU A 1 110 ? -15.945 -11.914 -3.229 1 62.03 110 LEU A C 1
ATOM 763 O O . LEU A 1 110 ? -16.469 -11.117 -4.012 1 62.03 110 LEU A O 1
ATOM 767 N N . ASN A 1 111 ? -16.562 -12.789 -2.549 1 56.47 111 ASN A N 1
ATOM 768 C CA . ASN A 1 111 ? -18.016 -12.648 -2.646 1 56.47 111 ASN A CA 1
ATOM 769 C C . ASN A 1 111 ? -18.469 -11.242 -2.285 1 56.47 111 ASN A C 1
ATOM 771 O O . ASN A 1 111 ? -19.438 -10.734 -2.84 1 56.47 111 ASN A O 1
ATOM 775 N N . ARG A 1 112 ? -17.562 -10.641 -1.567 1 52.56 112 ARG A N 1
ATOM 776 C CA . ARG A 1 112 ? -17.859 -9.273 -1.155 1 52.56 112 ARG A CA 1
ATOM 777 C C . ARG A 1 112 ? -17.188 -8.266 -2.076 1 52.56 112 ARG A C 1
ATOM 779 O O . ARG A 1 112 ? -17.719 -7.176 -2.309 1 52.56 112 ARG A O 1
ATOM 786 N N . ALA A 1 113 ? -16.016 -8.648 -2.658 1 52.62 113 ALA A N 1
ATOM 787 C CA . ALA A 1 113 ? -15.188 -7.781 -3.492 1 52.62 113 ALA A CA 1
ATOM 788 C C . ALA A 1 113 ? -15.891 -7.445 -4.801 1 52.62 113 ALA A C 1
ATOM 790 O O . ALA A 1 113 ? -15.75 -6.34 -5.324 1 52.62 113 ALA A O 1
ATOM 791 N N . THR A 1 114 ? -16.5 -8.414 -5.309 1 48.28 114 THR A N 1
ATOM 792 C CA . THR A 1 114 ? -17.219 -8.195 -6.566 1 48.28 114 THR A CA 1
ATOM 793 C C . THR A 1 114 ? -18.172 -7.02 -6.449 1 48.28 114 THR A C 1
ATOM 795 O O . THR A 1 114 ? -18.391 -6.293 -7.422 1 48.28 114 THR A O 1
ATOM 798 N N . ARG A 1 115 ? -18.625 -6.895 -5.273 1 42.94 115 ARG A N 1
ATOM 799 C CA . ARG A 1 115 ? -19.531 -5.754 -5.113 1 42.94 115 ARG A CA 1
ATOM 800 C C . ARG A 1 115 ? -18.766 -4.438 -5.195 1 42.94 115 ARG A C 1
ATOM 802 O O . ARG A 1 115 ? -19.281 -3.439 -5.699 1 42.94 115 ARG A O 1
ATOM 809 N N . ALA A 1 116 ? -17.609 -4.531 -4.719 1 46.09 116 ALA A N 1
ATOM 810 C CA . ALA A 1 116 ? -16.766 -3.34 -4.723 1 46.09 116 ALA A CA 1
ATOM 811 C C . ALA A 1 116 ? -16.344 -2.975 -6.141 1 46.09 116 ALA A C 1
ATOM 813 O O . ALA A 1 116 ? -16.188 -1.795 -6.461 1 46.09 116 ALA A O 1
ATOM 814 N N . ILE A 1 117 ? -16 -3.939 -6.977 1 44.16 117 ILE A N 1
ATOM 815 C CA . ILE A 1 117 ? -15.664 -3.74 -8.383 1 44.16 117 ILE A CA 1
ATOM 816 C C . ILE A 1 117 ? -16.891 -3.26 -9.148 1 44.16 117 ILE A C 1
ATOM 818 O O . ILE A 1 117 ? -16.781 -2.418 -10.039 1 44.16 117 ILE A O 1
ATOM 822 N N . GLY A 1 118 ? -18.047 -3.768 -8.797 1 39.94 118 GLY A N 1
ATOM 823 C CA . GLY A 1 118 ? -19.281 -3.436 -9.484 1 39.94 118 GLY A CA 1
ATOM 824 C C . GLY A 1 118 ? -19.812 -2.055 -9.133 1 39.94 118 GLY A C 1
ATOM 825 O O . GLY A 1 118 ? -20.719 -1.544 -9.797 1 39.94 118 GLY A O 1
ATOM 826 N N . GLY A 1 119 ? -19.547 -1.563 -7.961 1 37.62 119 GLY A N 1
ATOM 827 C CA . GLY A 1 119 ? -20.172 -0.317 -7.566 1 37.62 119 GLY A CA 1
ATOM 828 C C . GLY A 1 119 ? -19.578 0.9 -8.242 1 37.62 119 GLY A C 1
ATOM 829 O O . GLY A 1 119 ? -19.953 2.033 -7.949 1 37.62 119 GLY A O 1
ATOM 830 N N . SER A 1 120 ? -18.406 0.855 -8.531 1 37.84 120 SER A N 1
ATOM 831 C CA . SER A 1 120 ? -18 2.055 -9.258 1 37.84 120 SER A CA 1
ATOM 832 C C . SER A 1 120 ? -18.938 2.316 -10.438 1 37.84 120 SER A C 1
ATOM 834 O O . SER A 1 120 ? -19.312 1.388 -11.156 1 37.84 120 SER A O 1
ATOM 836 N N . LYS A 1 121 ? -19.781 3.266 -10.289 1 34.06 121 LYS A N 1
ATOM 837 C CA . LYS A 1 121 ? -20.484 3.643 -11.516 1 34.06 121 LYS A CA 1
ATOM 838 C C . LYS A 1 121 ? -19.641 3.316 -12.75 1 34.06 121 LYS A C 1
ATOM 840 O O . LYS A 1 121 ? -18.438 3.537 -12.758 1 34.06 121 LYS A O 1
ATOM 845 N N . PRO A 1 122 ? -20.25 2.508 -13.656 1 34.44 122 PRO A N 1
ATOM 846 C CA . PRO A 1 122 ? -19.562 2.457 -14.945 1 34.44 122 PRO A CA 1
ATOM 847 C C . PRO A 1 122 ? -19.016 3.814 -15.383 1 34.44 122 PRO A C 1
ATOM 849 O O . PRO A 1 122 ? -19.781 4.727 -15.688 1 34.44 122 PRO A O 1
ATOM 852 N N . GLY A 1 123 ? -18.438 4.543 -14.703 1 33.06 123 GLY A N 1
ATOM 853 C CA . GLY A 1 123 ? -18.094 5.703 -15.516 1 33.06 123 GLY A CA 1
ATOM 854 C C . GLY A 1 123 ? -17.828 5.355 -16.969 1 33.06 123 GLY A C 1
ATOM 855 O O . GLY A 1 123 ? -17.859 4.184 -17.344 1 33.06 123 GLY A O 1
ATOM 856 N N . ILE A 1 124 ? -17.344 6.355 -17.875 1 34.19 124 ILE A N 1
ATOM 857 C CA . ILE A 1 124 ? -17.25 6.246 -19.328 1 34.19 124 ILE A CA 1
ATOM 858 C C . ILE A 1 124 ? -16.672 4.887 -19.703 1 34.19 124 ILE A C 1
ATOM 860 O O . ILE A 1 124 ? -17.172 4.227 -20.625 1 34.19 124 ILE A O 1
ATOM 864 N N . GLY A 1 125 ? -15.32 4.492 -19.469 1 36.81 125 GLY A N 1
ATOM 865 C CA . GLY A 1 125 ? -14.891 3.4 -20.328 1 36.81 125 GLY A CA 1
ATOM 866 C C . GLY A 1 125 ? -15.383 2.043 -19.859 1 36.81 125 GLY A C 1
ATOM 867 O O . GLY A 1 125 ? -15.438 1.777 -18.672 1 36.81 125 GLY A O 1
ATOM 868 N N . GLN A 1 126 ? -16.312 1.42 -20.547 1 41.03 126 GLN A N 1
ATOM 869 C CA . GLN A 1 126 ? -16.875 0.077 -20.578 1 41.03 126 GLN A CA 1
ATOM 870 C C . GLN A 1 126 ? -15.867 -0.961 -20.094 1 41.03 126 GLN A C 1
ATOM 872 O O . GLN A 1 126 ? -14.867 -1.209 -20.766 1 41.03 126 GLN A O 1
ATOM 877 N N . VAL A 1 127 ? -15.602 -0.965 -18.766 1 47.22 127 VAL A N 1
ATOM 878 C CA . VAL A 1 127 ? -14.742 -2.074 -18.359 1 47.22 127 VAL A CA 1
ATOM 879 C C . VAL A 1 127 ? -15.336 -3.393 -18.859 1 47.22 127 VAL A C 1
ATOM 881 O O . VAL A 1 127 ? -16.484 -3.725 -18.531 1 47.22 127 VAL A O 1
ATOM 884 N N . ILE A 1 128 ? -14.906 -3.963 -19.906 1 51.34 128 ILE A N 1
ATOM 885 C CA . ILE A 1 128 ? -15.203 -5.332 -20.312 1 51.34 128 ILE A CA 1
ATOM 886 C C . ILE A 1 128 ? -14.992 -6.277 -19.141 1 51.34 128 ILE A C 1
ATOM 888 O O . ILE A 1 128 ? -13.969 -6.207 -18.453 1 51.34 128 ILE A O 1
ATOM 892 N N . LEU A 1 129 ? -16.016 -6.969 -18.703 1 66.25 129 LEU A N 1
ATOM 893 C CA . LEU A 1 129 ? -15.906 -8.023 -17.703 1 66.25 129 LEU A CA 1
ATOM 894 C C . LEU A 1 129 ? -14.734 -8.945 -18.016 1 66.25 129 LEU A C 1
ATOM 896 O O . LEU A 1 129 ? -14.469 -9.258 -19.172 1 66.25 129 LEU A O 1
ATOM 900 N N . PRO A 1 130 ? -13.969 -9.227 -17.031 1 76.5 130 PRO A N 1
ATOM 901 C CA . PRO A 1 130 ? -12.812 -10.102 -17.25 1 76.5 130 PRO A CA 1
ATOM 902 C C . PRO A 1 130 ? -13.156 -11.312 -18.125 1 76.5 130 PRO A C 1
ATOM 904 O O . PRO A 1 130 ? -12.398 -11.656 -19.031 1 76.5 130 PRO A O 1
ATOM 907 N N . ALA A 1 131 ? -14.305 -11.891 -17.969 1 81.06 131 ALA A N 1
ATOM 908 C CA . ALA A 1 131 ? -14.688 -13.07 -18.734 1 81.06 131 ALA A CA 1
ATOM 909 C C . ALA A 1 131 ? -14.781 -12.75 -20.219 1 81.06 131 ALA A C 1
ATOM 911 O O . ALA A 1 131 ? -14.328 -13.539 -21.062 1 81.06 131 ALA A O 1
ATOM 912 N N . ALA A 1 132 ? -15.336 -11.641 -20.469 1 82.94 132 ALA A N 1
ATOM 913 C CA . ALA A 1 132 ? -15.469 -11.234 -21.859 1 82.94 132 ALA A CA 1
ATOM 914 C C . ALA A 1 132 ? -14.109 -10.891 -22.469 1 82.94 132 ALA A C 1
ATOM 916 O O . ALA A 1 132 ? -13.836 -11.219 -23.625 1 82.94 132 ALA A O 1
ATOM 917 N N . PHE A 1 133 ? -13.32 -10.305 -21.688 1 84 133 PHE A N 1
ATOM 918 C CA . PHE A 1 133 ? -12 -9.906 -22.156 1 84 133 PHE A CA 1
ATOM 919 C C . PHE A 1 133 ? -11.156 -11.125 -22.516 1 84 133 PHE A C 1
ATOM 921 O O . PHE A 1 133 ? -10.562 -11.18 -23.578 1 84 133 PHE A O 1
ATOM 928 N N . PHE A 1 134 ? -11.156 -12.055 -21.734 1 89.06 134 PHE A N 1
ATOM 929 C CA . PHE A 1 134 ? -10.297 -13.219 -21.953 1 89.06 134 PHE A CA 1
ATOM 930 C C . PHE A 1 134 ? -10.891 -14.133 -23.016 1 89.06 134 PHE A C 1
ATOM 932 O O . PHE A 1 134 ? -10.164 -14.852 -23.703 1 89.06 134 PHE A O 1
ATOM 939 N N . ALA A 1 135 ? -12.18 -14.078 -23.156 1 91.38 135 ALA A N 1
ATOM 940 C CA . ALA A 1 135 ? -12.805 -14.781 -24.266 1 91.38 135 ALA A CA 1
ATOM 941 C C . ALA A 1 135 ? -12.328 -14.219 -25.609 1 91.38 135 ALA A C 1
ATOM 943 O O . ALA A 1 135 ? -12.133 -14.961 -26.562 1 91.38 135 ALA A O 1
ATOM 944 N N . MET A 1 136 ? -12.188 -12.93 -25.609 1 87.94 136 MET A N 1
ATOM 945 C CA . MET A 1 136 ? -11.68 -12.289 -26.812 1 87.94 136 MET A CA 1
ATOM 946 C C . MET A 1 136 ? -10.25 -12.727 -27.109 1 87.94 136 MET A C 1
ATOM 948 O O . MET A 1 136 ? -9.891 -12.977 -28.266 1 87.94 136 MET A O 1
ATOM 952 N N . TRP A 1 137 ? -9.438 -12.875 -26.078 1 88.56 137 TRP A N 1
ATOM 953 C CA . TRP A 1 137 ? -8.078 -13.383 -26.234 1 88.56 137 TRP A CA 1
ATOM 954 C C . TRP A 1 137 ? -8.094 -14.797 -26.812 1 88.56 137 TRP A C 1
ATOM 956 O O . TRP A 1 137 ? -7.309 -15.125 -27.703 1 88.56 137 TRP A O 1
ATOM 966 N N . ALA A 1 138 ? -8.953 -15.531 -26.297 1 94.38 138 ALA A N 1
ATOM 967 C CA . ALA A 1 138 ? -9.023 -16.938 -26.672 1 94.38 138 ALA A CA 1
ATOM 968 C C . ALA A 1 138 ? -9.477 -17.078 -28.125 1 94.38 138 ALA A C 1
ATOM 970 O O . ALA A 1 138 ? -8.891 -17.859 -28.891 1 94.38 138 ALA A O 1
ATOM 971 N N . THR A 1 139 ? -10.492 -16.359 -28.484 1 95.44 139 THR A N 1
ATOM 972 C CA . THR A 1 139 ? -11.016 -16.453 -29.844 1 95.44 139 THR A CA 1
ATOM 973 C C . THR A 1 139 ? -9.992 -15.961 -30.859 1 95.44 139 THR A C 1
ATOM 975 O O . THR A 1 139 ? -9.875 -16.516 -31.953 1 95.44 139 THR A O 1
ATOM 978 N N . ARG A 1 140 ? -9.32 -14.922 -30.5 1 92.75 140 ARG A N 1
ATOM 979 C CA . ARG A 1 140 ? -8.258 -14.43 -31.359 1 92.75 140 ARG A CA 1
ATOM 980 C C . ARG A 1 140 ? -7.176 -15.484 -31.562 1 92.75 140 ARG A C 1
ATOM 982 O O . ARG A 1 140 ? -6.703 -15.703 -32.688 1 92.75 140 ARG A O 1
ATOM 989 N N . ARG A 1 141 ? -6.809 -16.094 -30.469 1 94.56 141 ARG A N 1
ATOM 990 C CA . ARG A 1 141 ? -5.805 -17.156 -30.516 1 94.56 141 ARG A CA 1
ATOM 991 C C . ARG A 1 141 ? -6.273 -18.312 -31.375 1 94.56 141 ARG A C 1
ATOM 993 O O . ARG A 1 141 ? -5.492 -18.859 -32.156 1 94.56 141 ARG A O 1
ATOM 1000 N N . MET A 1 142 ? -7.43 -18.734 -31.25 1 97.5 142 MET A N 1
ATOM 1001 C CA . MET A 1 142 ? -8.008 -19.797 -32.062 1 97.5 142 MET A CA 1
ATOM 1002 C C . MET A 1 142 ? -7.93 -19.453 -33.531 1 97.5 142 MET A C 1
ATOM 1004 O O . MET A 1 142 ? -7.602 -20.312 -34.375 1 97.5 142 MET A O 1
ATOM 1008 N N . HIS A 1 143 ? -8.148 -18.219 -33.844 1 97.06 143 HIS A N 1
ATOM 1009 C CA . HIS A 1 143 ? -8.156 -17.766 -35.219 1 97.06 143 HIS A CA 1
ATOM 1010 C C . HIS A 1 143 ? -6.742 -17.656 -35.781 1 97.06 143 HIS A C 1
ATOM 1012 O O . HIS A 1 143 ? -6.469 -18.141 -36.906 1 97.06 143 HIS A O 1
ATOM 1018 N N . GLU A 1 144 ? -5.832 -17.125 -35 1 95.62 144 GLU A N 1
ATOM 1019 C CA . GLU A 1 144 ? -4.504 -16.781 -35.5 1 95.62 144 GLU A CA 1
ATOM 1020 C C . GLU A 1 144 ? -3.57 -17.984 -35.469 1 95.62 144 GLU A C 1
ATOM 1022 O O . GLU A 1 144 ? -2.701 -18.125 -36.312 1 95.62 144 GLU A O 1
ATOM 1027 N N . VAL A 1 145 ? -3.709 -18.797 -34.438 1 96.69 145 VAL A N 1
ATOM 1028 C CA . VAL A 1 145 ? -2.734 -19.859 -34.219 1 96.69 145 VAL A CA 1
ATOM 1029 C C . VAL A 1 145 ? -3.385 -21.219 -34.469 1 96.69 145 VAL A C 1
ATOM 1031 O O . VAL A 1 145 ? -2.695 -22.203 -34.781 1 96.69 145 VAL A O 1
ATOM 1034 N N . GLY A 1 146 ? -4.727 -21.328 -34.344 1 97.62 146 GLY A N 1
ATOM 1035 C CA . GLY A 1 146 ? -5.434 -22.578 -34.531 1 97.62 146 GLY A CA 1
ATOM 1036 C C . GLY A 1 146 ? -5.625 -23.359 -33.25 1 97.62 146 GLY A C 1
ATOM 1037 O O . GLY A 1 146 ? -5.883 -24.562 -33.281 1 97.62 146 GLY A O 1
ATOM 1038 N N . THR A 1 147 ? -5.5 -22.688 -32.125 1 98.19 147 THR A N 1
ATOM 1039 C CA . THR A 1 147 ? -5.734 -23.328 -30.844 1 98.19 147 THR A CA 1
ATOM 1040 C C . THR A 1 147 ? -7.164 -23.844 -30.766 1 98.19 147 THR A C 1
ATOM 1042 O O . THR A 1 147 ? -8.102 -23.188 -31.219 1 98.19 147 THR A O 1
ATOM 1045 N N . THR A 1 148 ? -7.297 -25.062 -30.234 1 98.06 148 THR A N 1
ATOM 1046 C CA . THR A 1 148 ? -8.617 -25.656 -30.141 1 98.06 148 THR A CA 1
ATOM 1047 C C . THR A 1 148 ? -9.18 -25.5 -28.719 1 98.06 148 THR A C 1
ATOM 1049 O O . THR A 1 148 ? -8.438 -25.234 -27.781 1 98.06 148 THR A O 1
ATOM 1052 N N . VAL A 1 149 ? -10.5 -25.656 -28.578 1 98.06 149 VAL A N 1
ATOM 1053 C CA . VAL A 1 149 ? -11.156 -25.547 -27.281 1 98.06 149 VAL A CA 1
ATOM 1054 C C . VAL A 1 149 ? -10.641 -26.656 -26.359 1 98.06 149 VAL A C 1
ATOM 1056 O O . VAL A 1 149 ? -10.578 -26.469 -25.141 1 98.06 149 VAL A O 1
ATOM 1059 N N . GLU A 1 150 ? -10.25 -27.766 -26.891 1 98.38 150 GLU A N 1
ATOM 1060 C CA . GLU A 1 150 ? -9.734 -28.891 -26.109 1 98.38 150 GLU A CA 1
ATOM 1061 C C . GLU A 1 150 ? -8.438 -28.516 -25.391 1 98.38 150 GLU A C 1
ATOM 1063 O O . GLU A 1 150 ? -8.172 -29 -24.281 1 98.38 150 GLU A O 1
ATOM 1068 N N . THR A 1 151 ? -7.648 -27.672 -26.047 1 98.62 151 THR A N 1
ATOM 1069 C CA . THR A 1 151 ? -6.422 -27.203 -25.406 1 98.62 151 THR A CA 1
ATOM 1070 C C . THR A 1 151 ? -6.742 -26.422 -24.141 1 98.62 151 THR A C 1
ATOM 1072 O O . THR A 1 151 ? -6.121 -26.641 -23.094 1 98.62 151 THR A O 1
ATOM 1075 N N . PHE A 1 152 ? -7.711 -25.516 -24.234 1 98.69 152 PHE A N 1
ATOM 1076 C CA . PHE A 1 152 ? -8.133 -24.766 -23.062 1 98.69 152 PHE A CA 1
ATOM 1077 C C . PHE A 1 152 ? -8.672 -25.688 -21.984 1 98.69 152 PHE A C 1
ATOM 1079 O O . PHE A 1 152 ? -8.336 -25.531 -20.812 1 98.69 152 PHE A O 1
ATOM 1086 N N . ALA A 1 153 ? -9.461 -26.641 -22.406 1 98.75 153 ALA A N 1
ATOM 1087 C CA . ALA A 1 153 ? -10.047 -27.594 -21.469 1 98.75 153 ALA A CA 1
ATOM 1088 C C . ALA A 1 153 ? -8.969 -28.438 -20.797 1 98.75 153 ALA A C 1
ATOM 1090 O O . ALA A 1 153 ? -9.094 -28.781 -19.625 1 98.75 153 ALA A O 1
ATOM 1091 N N . ALA A 1 154 ? -7.984 -28.766 -21.531 1 98.81 154 ALA A N 1
ATOM 1092 C CA . ALA A 1 154 ? -6.891 -29.562 -20.969 1 98.81 154 ALA A CA 1
ATOM 1093 C C . ALA A 1 154 ? -6.16 -28.781 -19.875 1 98.81 154 ALA A C 1
ATOM 1095 O O . ALA A 1 154 ? -5.785 -29.359 -18.844 1 98.81 154 ALA A O 1
ATOM 1096 N N . ILE A 1 155 ? -5.93 -27.531 -20.094 1 98.88 155 ILE A N 1
ATOM 1097 C CA . ILE A 1 155 ? -5.27 -26.688 -19.094 1 98.88 155 ILE A CA 1
ATOM 1098 C C . ILE A 1 155 ? -6.129 -26.609 -17.844 1 98.88 155 ILE A C 1
ATOM 1100 O O . ILE A 1 155 ? -5.625 -26.75 -16.719 1 98.88 155 ILE A O 1
ATOM 1104 N N . ALA A 1 156 ? -7.395 -26.391 -18.031 1 98.81 156 ALA A N 1
ATOM 1105 C CA . ALA A 1 156 ? -8.312 -26.328 -16.891 1 98.81 156 ALA A CA 1
ATOM 1106 C C . ALA A 1 156 ? -8.344 -27.641 -16.141 1 98.81 156 ALA A C 1
ATOM 1108 O O . ALA A 1 156 ? -8.305 -27.672 -14.906 1 98.81 156 ALA A O 1
ATOM 1109 N N . ALA A 1 157 ? -8.461 -28.734 -16.859 1 98.81 157 ALA A N 1
ATOM 1110 C CA . ALA A 1 157 ? -8.484 -30.047 -16.234 1 98.81 157 ALA A CA 1
ATOM 1111 C C . ALA A 1 157 ? -7.215 -30.297 -15.43 1 98.81 157 ALA A C 1
ATOM 1113 O O . ALA A 1 157 ? -7.273 -30.828 -14.32 1 98.81 157 ALA A O 1
ATOM 1114 N N . LYS A 1 158 ? -6.113 -29.969 -16 1 98.69 158 LYS A N 1
ATOM 1115 C CA . LYS A 1 158 ? -4.844 -30.062 -15.297 1 98.69 158 LYS A CA 1
ATOM 1116 C C . LYS A 1 158 ? -4.91 -29.328 -13.953 1 98.69 158 LYS A C 1
ATOM 1118 O O . LYS A 1 158 ? -4.562 -29.906 -12.914 1 98.69 158 LYS A O 1
ATOM 1123 N N . ASN A 1 159 ? -5.359 -28.109 -13.945 1 98.75 159 ASN A N 1
ATOM 1124 C CA . ASN A 1 159 ? -5.398 -27.312 -12.734 1 98.75 159 ASN A CA 1
ATOM 1125 C C . ASN A 1 159 ? -6.391 -27.859 -11.719 1 98.75 159 ASN A C 1
ATOM 1127 O O . ASN A 1 159 ? -6.133 -27.844 -10.508 1 98.75 159 ASN A O 1
ATOM 1131 N N . TRP A 1 160 ? -7.52 -28.344 -12.195 1 98.62 160 TRP A N 1
ATOM 1132 C CA . TRP A 1 160 ? -8.469 -29.031 -11.32 1 98.62 160 TRP A CA 1
ATOM 1133 C C . TRP A 1 160 ? -7.824 -30.25 -10.656 1 98.62 160 TRP A C 1
ATOM 1135 O O . TRP A 1 160 ? -8.008 -30.484 -9.461 1 98.62 160 TRP A O 1
ATOM 1145 N N . ASN A 1 161 ? -7.156 -30.984 -11.406 1 98.62 161 ASN A N 1
ATOM 1146 C CA . ASN A 1 161 ? -6.57 -32.219 -10.891 1 98.62 161 ASN A CA 1
ATOM 1147 C C . ASN A 1 161 ? -5.395 -31.922 -9.961 1 98.62 161 ASN A C 1
ATOM 1149 O O . ASN A 1 161 ? -5.156 -32.688 -9.008 1 98.62 161 ASN A O 1
ATOM 1153 N N . HIS A 1 162 ? -4.57 -30.891 -10.258 1 98.75 162 HIS A N 1
ATOM 1154 C CA . HIS A 1 162 ? -3.582 -30.438 -9.289 1 98.75 162 HIS A CA 1
ATOM 1155 C C . HIS A 1 162 ? -4.246 -30.031 -7.977 1 98.75 162 HIS A C 1
ATOM 1157 O O . HIS A 1 162 ? -3.742 -30.344 -6.895 1 98.75 162 HIS A O 1
ATOM 1163 N N . ALA A 1 163 ? -5.387 -29.359 -8.031 1 98.31 163 ALA A N 1
ATOM 1164 C CA . ALA A 1 163 ? -6.098 -28.859 -6.859 1 98.31 163 ALA A CA 1
ATOM 1165 C C . ALA A 1 163 ? -6.555 -30 -5.961 1 98.31 163 ALA A C 1
ATOM 1167 O O . ALA A 1 163 ? -6.645 -29.844 -4.742 1 98.31 163 ALA A O 1
ATOM 1168 N N . ARG A 1 164 ? -6.82 -31.109 -6.539 1 97.69 164 ARG A N 1
ATOM 1169 C CA . ARG A 1 164 ? -7.238 -32.281 -5.766 1 97.69 164 ARG A CA 1
ATOM 1170 C C . ARG A 1 164 ? -6.188 -32.656 -4.73 1 97.69 164 ARG A C 1
ATOM 1172 O O . ARG A 1 164 ? -6.512 -33.219 -3.686 1 97.69 164 ARG A O 1
ATOM 1179 N N . LEU A 1 165 ? -4.965 -32.344 -5.027 1 97.38 165 LEU A N 1
ATOM 1180 C CA . LEU A 1 165 ? -3.854 -32.75 -4.176 1 97.38 165 LEU A CA 1
ATOM 1181 C C . LEU A 1 165 ? -3.516 -31.672 -3.164 1 97.38 165 LEU A C 1
ATOM 1183 O O . LEU A 1 165 ? -2.674 -31.875 -2.285 1 97.38 165 LEU A O 1
ATOM 1187 N N . ASN A 1 166 ? -4.051 -30.5 -3.264 1 97.62 166 ASN A N 1
ATOM 1188 C CA . ASN A 1 166 ? -3.838 -29.359 -2.379 1 97.62 166 ASN A CA 1
ATOM 1189 C C . ASN A 1 166 ? -4.934 -29.266 -1.32 1 97.62 166 ASN A C 1
ATOM 1191 O O . ASN A 1 166 ? -6.062 -28.875 -1.625 1 97.62 166 ASN A O 1
ATOM 1195 N N . PRO A 1 167 ? -4.633 -29.5 -0.102 1 95.75 167 PRO A N 1
ATOM 1196 C CA . PRO A 1 167 ? -5.672 -29.547 0.931 1 95.75 167 PRO A CA 1
ATOM 1197 C C . PRO A 1 167 ? -6.305 -28.172 1.181 1 95.75 167 PRO A C 1
ATOM 1199 O O . PRO A 1 167 ? -7.363 -28.094 1.807 1 95.75 167 PRO A O 1
ATOM 1202 N N . TYR A 1 168 ? -5.734 -27.094 0.697 1 96.44 168 TYR A N 1
ATOM 1203 C CA . TYR A 1 168 ? -6.262 -25.766 0.952 1 96.44 168 TYR A CA 1
ATOM 1204 C C . TYR A 1 168 ? -7.066 -25.266 -0.24 1 96.44 168 TYR A C 1
ATOM 1206 O O . TYR A 1 168 ? -7.66 -24.188 -0.183 1 96.44 168 TYR A O 1
ATOM 1214 N N . ALA A 1 169 ? -7.129 -26.031 -1.297 1 97.31 169 ALA A N 1
ATOM 1215 C CA . ALA A 1 169 ? -7.766 -25.578 -2.527 1 97.31 169 ALA A CA 1
ATOM 1216 C C . ALA A 1 169 ? -9.289 -25.547 -2.381 1 97.31 169 ALA A C 1
ATOM 1218 O O . ALA A 1 169 ? -9.867 -26.375 -1.682 1 97.31 169 ALA A O 1
ATOM 1219 N N . GLN A 1 170 ? -9.898 -24.594 -3.041 1 95.19 170 GLN A N 1
ATOM 1220 C CA . GLN A 1 170 ? -11.344 -24.422 -3.025 1 95.19 170 GLN A CA 1
ATOM 1221 C C . GLN A 1 170 ? -12.039 -25.562 -3.783 1 95.19 170 GLN A C 1
ATOM 1223 O O . GLN A 1 170 ? -13.109 -26.016 -3.379 1 95.19 170 GLN A O 1
ATOM 1228 N N . ARG A 1 171 ? -11.422 -25.938 -4.879 1 96.56 171 ARG A N 1
ATOM 1229 C CA . ARG A 1 171 ? -12.031 -26.938 -5.746 1 96.56 171 ARG A CA 1
ATOM 1230 C C . ARG A 1 171 ? -11.25 -28.25 -5.707 1 96.56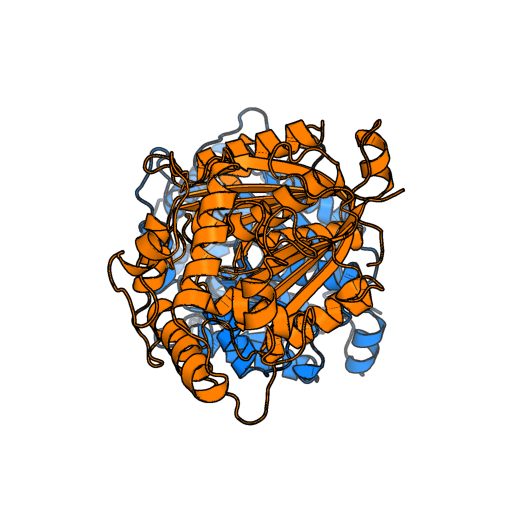 171 ARG A C 1
ATOM 1232 O O . ARG A 1 171 ? -10.312 -28.438 -6.484 1 96.56 171 ARG A O 1
ATOM 1239 N N . ARG A 1 172 ? -11.711 -29.094 -4.859 1 96.31 172 ARG A N 1
ATOM 1240 C CA . ARG A 1 172 ? -11.086 -30.406 -4.715 1 96.31 172 ARG A CA 1
ATOM 1241 C C . ARG A 1 172 ? -12.062 -31.516 -5.102 1 96.31 172 ARG A C 1
ATOM 1243 O O . ARG A 1 172 ? -12.734 -32.094 -4.242 1 96.31 172 ARG A O 1
ATOM 1250 N N . ALA A 1 173 ? -12.031 -31.812 -6.348 1 96.75 173 ALA A N 1
ATOM 1251 C CA . ALA A 1 173 ? -12.898 -32.875 -6.848 1 96.75 173 ALA A CA 1
ATOM 1252 C C . ALA A 1 173 ? -12.5 -34.219 -6.258 1 96.75 173 ALA A C 1
ATOM 1254 O O . ALA A 1 173 ? -11.328 -34.469 -5.984 1 96.75 173 ALA A O 1
ATOM 1255 N N . ASP A 1 174 ? -13.445 -35.125 -6.105 1 97.12 174 ASP A N 1
ATOM 1256 C CA . ASP A 1 174 ? -13.203 -36.469 -5.559 1 97.12 174 ASP A CA 1
ATOM 1257 C C . ASP A 1 174 ? -12.852 -37.469 -6.66 1 97.12 174 ASP A C 1
ATOM 1259 O O . ASP A 1 174 ? -12.703 -38.656 -6.402 1 97.12 174 ASP A O 1
ATOM 1263 N N . HIS A 1 175 ? -12.797 -37 -7.867 1 98.06 175 HIS A N 1
ATOM 1264 C CA . HIS A 1 175 ? -12.438 -37.781 -9.039 1 98.06 175 HIS A CA 1
ATOM 1265 C C . HIS A 1 175 ? -11.578 -36.969 -10.008 1 98.06 175 HIS A C 1
ATOM 1267 O O . HIS A 1 175 ? -11.461 -35.75 -9.875 1 98.06 175 HIS A O 1
ATOM 1273 N N . GLU A 1 176 ? -10.953 -37.719 -10.836 1 98 176 GLU A N 1
ATOM 1274 C CA . GLU A 1 176 ? -10.18 -37.031 -11.867 1 98 176 GLU A CA 1
ATOM 1275 C C . GLU A 1 176 ? -11.086 -36.25 -12.82 1 98 176 GLU A C 1
ATOM 1277 O O . GLU A 1 176 ? -12.023 -36.812 -13.391 1 98 176 GLU A O 1
ATOM 1282 N N . VAL A 1 177 ? -10.828 -35 -12.922 1 98.62 177 VAL A N 1
ATOM 1283 C CA . VAL A 1 177 ? -11.609 -34.125 -13.812 1 98.62 177 VAL A CA 1
ATOM 1284 C C . VAL A 1 177 ? -11.094 -34.25 -15.242 1 98.62 177 VAL A C 1
ATOM 1286 O O . VAL A 1 177 ? -9.898 -34.094 -15.492 1 98.62 177 VAL A O 1
ATOM 1289 N N . THR A 1 178 ? -12 -34.5 -16.172 1 98.56 178 THR A N 1
ATOM 1290 C CA . THR A 1 178 ? -11.602 -34.781 -17.547 1 98.56 178 THR A CA 1
ATOM 1291 C C . THR A 1 178 ? -11.875 -33.562 -18.438 1 98.56 178 THR A C 1
ATOM 1293 O O . THR A 1 178 ? -12.602 -32.656 -18.047 1 98.56 178 THR A O 1
ATOM 1296 N N . VAL A 1 179 ? -11.25 -33.625 -19.609 1 98.5 179 VAL A N 1
ATOM 1297 C CA . VAL A 1 179 ? -11.477 -32.594 -20.625 1 98.5 179 VAL A CA 1
ATOM 1298 C C . VAL A 1 179 ? -12.953 -32.562 -20.984 1 98.5 179 VAL A C 1
ATOM 1300 O O . VAL A 1 179 ? -13.531 -31.469 -21.125 1 98.5 179 VAL A O 1
ATOM 1303 N N . GLU A 1 180 ? -13.57 -33.688 -21.141 1 98.56 180 GLU A N 1
ATOM 1304 C CA . GLU A 1 180 ? -14.984 -33.781 -21.484 1 98.56 180 GLU A CA 1
ATOM 1305 C C . GLU A 1 180 ? -15.852 -33.125 -20.422 1 98.56 180 GLU A C 1
ATOM 1307 O O . GLU A 1 180 ? -16.812 -32.406 -20.75 1 98.56 180 GLU A O 1
ATOM 1312 N N . GLU A 1 181 ? -15.523 -33.344 -19.219 1 98.44 181 GLU A N 1
ATOM 1313 C CA . GLU A 1 181 ? -16.266 -32.719 -18.109 1 98.44 181 GLU A CA 1
ATOM 1314 C C . GLU A 1 181 ? -16.156 -31.203 -18.156 1 98.44 181 GLU A C 1
ATOM 1316 O O . GLU A 1 181 ? -17.125 -30.5 -17.906 1 98.44 181 GLU A O 1
ATOM 1321 N N . ILE A 1 182 ? -14.938 -30.719 -18.391 1 98.69 182 ILE A N 1
ATOM 1322 C CA . ILE A 1 182 ? -14.695 -29.281 -18.484 1 98.69 182 ILE A CA 1
ATOM 1323 C C . ILE A 1 182 ? -15.555 -28.688 -19.609 1 98.69 182 ILE A C 1
ATOM 1325 O O . ILE A 1 182 ? -16.234 -27.688 -19.406 1 98.69 182 ILE A O 1
ATOM 1329 N N . LEU A 1 183 ? -15.586 -29.328 -20.766 1 98.38 183 LEU A N 1
ATOM 1330 C CA . LEU A 1 183 ? -16.281 -28.828 -21.938 1 98.38 183 LEU A CA 1
ATOM 1331 C C . LEU A 1 183 ? -17.797 -28.891 -21.75 1 98.38 183 LEU A C 1
ATOM 1333 O O . LEU A 1 183 ? -18.547 -28.078 -22.297 1 98.38 183 LEU A O 1
ATOM 1337 N N . ALA A 1 184 ? -18.234 -29.828 -20.938 1 98.25 184 ALA A N 1
ATOM 1338 C CA . ALA A 1 184 ? -19.656 -30.062 -20.719 1 98.25 184 ALA A CA 1
ATOM 1339 C C . ALA A 1 184 ? -20.219 -29.078 -19.688 1 98.25 184 ALA A C 1
ATOM 1341 O O . ALA A 1 184 ? -21.438 -28.938 -19.547 1 98.25 184 ALA A O 1
ATOM 1342 N N . SER A 1 185 ? -19.281 -28.422 -18.984 1 97.75 185 SER A N 1
ATOM 1343 C CA . SER A 1 185 ? -19.781 -27.484 -17.969 1 97.75 185 SER A CA 1
ATOM 1344 C C . SER A 1 185 ? -20.438 -26.281 -18.609 1 97.75 185 SER A C 1
ATOM 1346 O O . SER A 1 185 ? -20.422 -26.125 -19.844 1 97.75 185 SER A O 1
ATOM 1348 N N . ARG A 1 186 ? -21.109 -25.391 -17.828 1 96.56 186 ARG A N 1
ATOM 1349 C CA . ARG A 1 186 ? -21.922 -24.281 -18.312 1 96.56 186 ARG A CA 1
ATOM 1350 C C . ARG A 1 186 ? -21.062 -23.281 -19.109 1 96.56 186 ARG A C 1
ATOM 1352 O O . ARG A 1 186 ? -19.984 -22.891 -18.656 1 96.56 186 ARG A O 1
ATOM 1359 N N . MET A 1 187 ? -21.578 -22.797 -20.297 1 95.25 187 MET A N 1
ATOM 1360 C CA . MET A 1 187 ? -20.906 -21.781 -21.094 1 95.25 187 MET A CA 1
ATOM 1361 C C . MET A 1 187 ? -20.969 -20.422 -20.406 1 95.25 187 MET A C 1
ATOM 1363 O O . MET A 1 187 ? -22.047 -19.984 -19.984 1 95.25 187 MET A O 1
ATOM 1367 N N . ILE A 1 188 ? -19.859 -19.781 -20.234 1 91.69 188 ILE A N 1
ATOM 1368 C CA . ILE A 1 188 ? -19.812 -18.453 -19.656 1 91.69 188 ILE A CA 1
ATOM 1369 C C . ILE A 1 188 ? -19.594 -17.406 -20.75 1 91.69 188 ILE A C 1
ATOM 1371 O O . ILE A 1 188 ? -20.406 -16.516 -20.938 1 91.69 188 ILE A O 1
ATOM 1375 N N . SER A 1 189 ? -18.578 -17.469 -21.406 1 92.56 189 SER A N 1
ATOM 1376 C CA . SER A 1 189 ? -18.203 -16.656 -22.562 1 92.56 189 SER A CA 1
ATOM 1377 C C . SER A 1 189 ? -17.328 -17.438 -23.531 1 92.56 189 SER A C 1
ATOM 1379 O O . SER A 1 189 ? -16.172 -17.719 -23.25 1 92.56 189 SER A O 1
ATOM 1381 N N . TYR A 1 190 ? -17.922 -17.703 -24.641 1 94.31 190 TYR A N 1
ATOM 1382 C CA . TYR A 1 190 ? -17.219 -18.594 -25.547 1 94.31 190 TYR A CA 1
ATOM 1383 C C . TYR A 1 190 ? -15.789 -18.094 -25.797 1 94.31 190 TYR A C 1
ATOM 1385 O O . TYR A 1 190 ? -15.578 -16.906 -26.062 1 94.31 190 TYR A O 1
ATOM 1393 N N . PRO A 1 191 ? -14.844 -19.078 -25.688 1 96.94 191 PRO A N 1
ATOM 1394 C CA . PRO A 1 191 ? -14.906 -20.547 -25.578 1 96.94 191 PRO A CA 1
ATOM 1395 C C . PRO A 1 191 ? -14.828 -21.031 -24.125 1 96.94 191 PRO A C 1
ATOM 1397 O O . PRO A 1 191 ? -14.68 -22.234 -23.891 1 96.94 191 PRO A O 1
ATOM 1400 N N . HIS A 1 192 ? -14.938 -20.188 -23.156 1 96.31 192 HIS A N 1
ATOM 1401 C CA . HIS A 1 192 ? -14.695 -20.562 -21.766 1 96.31 192 HIS A CA 1
ATOM 1402 C C . HIS A 1 192 ? -15.984 -21 -21.094 1 96.31 192 HIS A C 1
ATOM 1404 O O . HIS A 1 192 ? -16.984 -20.266 -21.094 1 96.31 192 HIS A O 1
ATOM 1410 N N . THR A 1 193 ? -15.898 -22.234 -20.547 1 97.06 193 THR A N 1
ATOM 1411 C CA . THR A 1 193 ? -16.984 -22.766 -19.734 1 97.06 193 THR A CA 1
ATOM 1412 C C . THR A 1 193 ? -16.734 -22.484 -18.25 1 97.06 193 THR A C 1
ATOM 1414 O O . THR A 1 193 ? -15.688 -21.938 -17.891 1 97.06 193 THR A O 1
ATOM 1417 N N . SER A 1 194 ? -17.672 -22.781 -17.375 1 96 194 SER A N 1
ATOM 1418 C CA . SER A 1 194 ? -17.641 -22.406 -15.961 1 96 194 SER A CA 1
ATOM 1419 C C . SER A 1 194 ? -16.469 -23.062 -15.242 1 96 194 SER A C 1
ATOM 1421 O O . SER A 1 194 ? -15.883 -22.469 -14.336 1 96 194 SER A O 1
ATOM 1423 N N . LYS A 1 195 ? -16.078 -24.281 -15.648 1 97.69 195 LYS A N 1
ATOM 1424 C CA . LYS A 1 195 ? -14.969 -24.969 -14.992 1 97.69 195 LYS A CA 1
ATOM 1425 C C . LYS A 1 195 ? -13.617 -24.469 -15.5 1 97.69 195 LYS A C 1
ATOM 1427 O O . LYS A 1 195 ? -12.57 -24.859 -14.984 1 97.69 195 LYS A O 1
ATOM 1432 N N . MET A 1 196 ? -13.703 -23.516 -16.5 1 97.69 196 MET A N 1
ATOM 1433 C CA . MET A 1 196 ? -12.484 -22.891 -17.016 1 97.69 196 MET A CA 1
ATOM 1434 C C . MET A 1 196 ? -12.227 -21.562 -16.297 1 97.69 196 MET A C 1
ATOM 1436 O O . MET A 1 196 ? -11.133 -21 -16.406 1 97.69 196 MET A O 1
ATOM 1440 N N . ALA A 1 197 ? -13.203 -21.094 -15.531 1 94.75 197 ALA A N 1
ATOM 1441 C CA . ALA A 1 197 ? -13.078 -19.797 -14.859 1 94.75 197 ALA A CA 1
ATOM 1442 C C . ALA A 1 197 ? -12.5 -19.969 -13.453 1 94.75 197 ALA A C 1
ATOM 1444 O O . ALA A 1 197 ? -12.797 -20.953 -12.773 1 94.75 197 ALA A O 1
ATOM 1445 N N . CYS A 1 198 ? -11.711 -19 -13.062 1 92.75 198 CYS A N 1
ATOM 1446 C CA . CYS A 1 198 ? -11.172 -19.031 -11.703 1 92.75 198 CYS A CA 1
ATOM 1447 C C . CYS A 1 198 ? -12.289 -19.078 -10.672 1 92.75 198 CYS A C 1
ATOM 1449 O O . CYS A 1 198 ? -13.398 -18.594 -10.93 1 92.75 198 CYS A O 1
ATOM 1451 N N . ALA A 1 199 ? -11.977 -19.688 -9.602 1 85.62 199 ALA A N 1
ATOM 1452 C CA . ALA A 1 199 ? -12.953 -19.812 -8.516 1 85.62 199 ALA A CA 1
ATOM 1453 C C . ALA A 1 199 ? -12.961 -18.562 -7.641 1 85.62 199 ALA A C 1
ATOM 1455 O O . ALA A 1 199 ? -11.922 -18.172 -7.109 1 85.62 199 ALA A O 1
ATOM 1456 N N . ALA A 1 200 ? -14.156 -17.953 -7.566 1 79.25 200 ALA A N 1
ATOM 1457 C CA . ALA A 1 200 ? -14.305 -16.812 -6.672 1 79.25 200 ALA A CA 1
ATOM 1458 C C . ALA A 1 200 ? -14.641 -17.281 -5.25 1 79.25 200 ALA A C 1
ATOM 1460 O O . ALA A 1 200 ? -15.43 -18.203 -5.059 1 79.25 200 ALA A O 1
ATOM 1461 N N . GLY A 1 201 ? -13.922 -16.859 -4.305 1 83.31 201 GLY A N 1
ATOM 1462 C CA . GLY A 1 201 ? -14.195 -17.219 -2.926 1 83.31 201 GLY A CA 1
ATOM 1463 C C . GLY A 1 201 ? -13.305 -16.516 -1.927 1 83.31 201 GLY A C 1
ATOM 1464 O O . GLY A 1 201 ? -12.758 -15.445 -2.223 1 83.31 201 GLY A O 1
ATOM 1465 N N . SER A 1 202 ? -13.32 -17.047 -0.749 1 89.62 202 SER A N 1
ATOM 1466 C CA . SER A 1 202 ? -12.516 -16.5 0.331 1 89.62 202 SER A CA 1
ATOM 1467 C C . SER A 1 202 ? -11.195 -17.25 0.474 1 89.62 202 SER A C 1
ATOM 1469 O O . SER A 1 202 ? -11.047 -18.359 -0.051 1 89.62 202 SER A O 1
ATOM 1471 N N . GLY A 1 203 ? -10.258 -16.656 1.071 1 93.19 203 GLY A N 1
ATOM 1472 C CA . GLY A 1 203 ? -8.984 -17.297 1.352 1 93.19 203 GLY A CA 1
ATOM 1473 C C . GLY A 1 203 ? -7.977 -16.359 1.989 1 93.19 203 GLY A C 1
ATOM 1474 O O . GLY A 1 203 ? -8.242 -15.172 2.143 1 93.19 203 GLY A O 1
ATOM 1475 N N . ALA A 1 204 ? -6.938 -16.969 2.443 1 95.94 204 ALA A N 1
ATOM 1476 C CA . ALA A 1 204 ? -5.855 -16.188 3.018 1 95.94 204 ALA A CA 1
ATOM 1477 C C . ALA A 1 204 ? -4.516 -16.906 2.889 1 95.94 204 ALA A C 1
ATOM 1479 O O . ALA A 1 204 ? -4.473 -18.141 2.867 1 95.94 204 ALA A O 1
ATOM 1480 N N . ALA A 1 205 ? -3.5 -16.172 2.744 1 98.25 205 ALA A N 1
ATOM 1481 C CA . ALA A 1 205 ? -2.127 -16.672 2.688 1 98.25 205 ALA A CA 1
ATOM 1482 C C . ALA A 1 205 ? -1.146 -15.625 3.209 1 98.25 205 ALA A C 1
ATOM 1484 O O . ALA A 1 205 ? -1.458 -14.43 3.238 1 98.25 205 ALA A O 1
ATOM 1485 N N . ALA A 1 206 ? -0.005 -16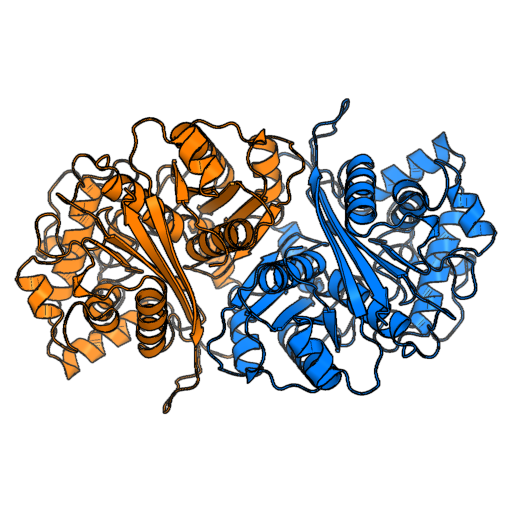.047 3.676 1 98.75 206 ALA A N 1
ATOM 1486 C CA . ALA A 1 206 ? 1.012 -15.164 4.23 1 98.75 206 ALA A CA 1
ATOM 1487 C C . ALA A 1 206 ? 2.416 -15.664 3.902 1 98.75 206 ALA A C 1
ATOM 1489 O O . ALA A 1 206 ? 2.623 -16.859 3.697 1 98.75 206 ALA A O 1
ATOM 1490 N N . ALA A 1 207 ? 3.328 -14.789 3.805 1 98.94 207 ALA A N 1
ATOM 1491 C CA . ALA A 1 207 ? 4.754 -15.078 3.66 1 98.94 207 ALA A CA 1
ATOM 1492 C C . ALA A 1 207 ? 5.59 -14.133 4.516 1 98.94 207 ALA A C 1
ATOM 1494 O O . ALA A 1 207 ? 5.289 -12.938 4.613 1 98.94 207 ALA A O 1
ATOM 1495 N N . ILE A 1 208 ? 6.574 -14.641 5.176 1 98.94 208 ILE A N 1
ATOM 1496 C CA . ILE A 1 208 ? 7.52 -13.875 5.973 1 98.94 208 ILE A CA 1
ATOM 1497 C C . ILE A 1 208 ? 8.898 -13.906 5.312 1 98.94 208 ILE A C 1
ATOM 1499 O O . ILE A 1 208 ? 9.406 -14.984 4.977 1 98.94 208 ILE A O 1
ATOM 1503 N N . VAL A 1 209 ? 9.477 -12.734 5.129 1 98.88 209 VAL A N 1
ATOM 1504 C CA . VAL A 1 209 ? 10.805 -12.641 4.527 1 98.88 209 VAL A CA 1
ATOM 1505 C C . VAL A 1 209 ? 11.789 -12.039 5.531 1 98.88 209 VAL A C 1
ATOM 1507 O O . VAL A 1 209 ? 11.383 -11.344 6.465 1 98.88 209 VAL A O 1
ATOM 1510 N N . ALA A 1 210 ? 13.07 -12.312 5.281 1 98.75 210 ALA A N 1
ATOM 1511 C CA . ALA A 1 210 ? 14.078 -11.906 6.258 1 98.75 210 ALA A CA 1
ATOM 1512 C C . ALA A 1 210 ? 15.422 -11.656 5.59 1 98.75 210 ALA A C 1
ATOM 1514 O O . ALA A 1 210 ? 15.656 -12.102 4.461 1 98.75 210 ALA A O 1
ATOM 1515 N N . SER A 1 211 ? 16.234 -10.938 6.312 1 98.12 211 SER A N 1
ATOM 1516 C CA . SER A 1 211 ? 17.641 -10.805 5.941 1 98.12 211 SER A CA 1
ATOM 1517 C C . SER A 1 211 ? 18.375 -12.133 6.062 1 98.12 211 SER A C 1
ATOM 1519 O O . SER A 1 211 ? 17.844 -13.086 6.637 1 98.12 211 SER A O 1
ATOM 1521 N N . ARG A 1 212 ? 19.562 -12.18 5.539 1 96.81 212 ARG A N 1
ATOM 1522 C CA . ARG A 1 212 ? 20.359 -13.398 5.586 1 96.81 212 ARG A CA 1
ATOM 1523 C C . ARG A 1 212 ? 20.594 -13.844 7.023 1 96.81 212 ARG A C 1
ATOM 1525 O O . ARG A 1 212 ? 20.391 -15.008 7.359 1 96.81 212 ARG A O 1
ATOM 1532 N N . GLU A 1 213 ? 21.016 -12.898 7.875 1 96.62 213 GLU A N 1
ATOM 1533 C CA . GLU A 1 213 ? 21.344 -13.211 9.266 1 96.62 213 GLU A CA 1
ATOM 1534 C C . GLU A 1 213 ? 20.125 -13.781 9.992 1 96.62 213 GLU A C 1
ATOM 1536 O O . GLU A 1 213 ? 20.234 -14.797 10.688 1 96.62 213 GLU A O 1
ATOM 1541 N N . ALA A 1 214 ? 18.984 -13.156 9.789 1 96.81 214 ALA A N 1
ATOM 1542 C CA . ALA A 1 214 ? 17.766 -13.633 10.438 1 96.81 214 ALA A CA 1
ATOM 1543 C C . ALA A 1 214 ? 17.344 -14.992 9.883 1 96.81 214 ALA A C 1
ATOM 1545 O O . ALA A 1 214 ? 16.875 -15.852 10.625 1 96.81 214 ALA A O 1
ATOM 1546 N N . ALA A 1 215 ? 17.453 -15.156 8.602 1 97.44 215 ALA A N 1
ATOM 1547 C CA . ALA A 1 215 ? 17.078 -16.406 7.961 1 97.44 215 ALA A CA 1
ATOM 1548 C C . ALA A 1 215 ? 17.938 -17.562 8.469 1 97.44 215 ALA A C 1
ATOM 1550 O O . ALA A 1 215 ? 17.422 -18.656 8.758 1 97.44 215 ALA A O 1
ATOM 1551 N N . GLU A 1 216 ? 19.219 -17.375 8.586 1 95.75 216 GLU A N 1
ATOM 1552 C CA . GLU A 1 216 ? 20.141 -18.406 9.047 1 95.75 216 GLU A CA 1
ATOM 1553 C C . GLU A 1 216 ? 19.875 -18.766 10.508 1 95.75 216 GLU A C 1
ATOM 1555 O O . GLU A 1 216 ? 20.031 -19.922 10.898 1 95.75 216 GLU A O 1
ATOM 1560 N N . ARG A 1 217 ? 19.469 -17.766 11.195 1 95.19 217 ARG A N 1
ATOM 1561 C CA . ARG A 1 217 ? 19.188 -18 12.609 1 95.19 217 ARG A CA 1
ATOM 1562 C C . ARG A 1 217 ? 18 -18.938 12.789 1 95.19 217 ARG A C 1
ATOM 1564 O O . ARG A 1 217 ? 17.984 -19.766 13.695 1 95.19 217 ARG A O 1
ATOM 1571 N N . VAL A 1 218 ? 17.016 -18.891 11.859 1 93.94 218 VAL A N 1
ATOM 1572 C CA . VAL A 1 218 ? 15.781 -19.609 12.102 1 93.94 218 VAL A CA 1
ATOM 1573 C C . VAL A 1 218 ? 15.719 -20.859 11.219 1 93.94 218 VAL A C 1
ATOM 1575 O O . VAL A 1 218 ? 14.898 -21.75 11.445 1 93.94 218 VAL A O 1
ATOM 1578 N N . ALA A 1 219 ? 16.484 -20.953 10.234 1 87.69 219 ALA A N 1
ATOM 1579 C CA . ALA A 1 219 ? 16.375 -22 9.219 1 87.69 219 ALA A CA 1
ATOM 1580 C C . ALA A 1 219 ? 16.688 -23.375 9.812 1 87.69 219 ALA A C 1
ATOM 1582 O O . ALA A 1 219 ? 16.094 -24.375 9.398 1 87.69 219 ALA A O 1
ATOM 1583 N N . GLY A 1 220 ? 17.531 -23.5 10.789 1 84.31 220 GLY A N 1
ATOM 1584 C CA . GLY A 1 220 ? 18 -24.797 11.227 1 84.31 220 GLY A CA 1
ATOM 1585 C C . GLY A 1 220 ? 18.578 -25.641 10.102 1 84.31 220 GLY A C 1
ATOM 1586 O O . GLY A 1 220 ? 19.484 -25.203 9.398 1 84.31 220 GLY A O 1
ATOM 1587 N N . SER A 1 221 ? 17.859 -26.828 9.82 1 85.44 221 SER A N 1
ATOM 1588 C CA . SER A 1 221 ? 18.328 -27.75 8.789 1 85.44 221 SER A CA 1
ATOM 1589 C C . SER A 1 221 ? 17.562 -27.547 7.484 1 85.44 221 SER A C 1
ATOM 1591 O O . SER A 1 221 ? 17.891 -28.156 6.465 1 85.44 221 SER A O 1
ATOM 1593 N N . ARG A 1 222 ? 16.641 -26.672 7.469 1 88.81 222 ARG A N 1
ATOM 1594 C CA . ARG A 1 222 ? 15.844 -26.438 6.273 1 88.81 222 ARG A CA 1
ATOM 1595 C C . ARG A 1 222 ? 16.625 -25.625 5.242 1 88.81 222 ARG A C 1
ATOM 1597 O O . ARG A 1 222 ? 17.375 -24.719 5.598 1 88.81 222 ARG A O 1
ATOM 1604 N N . PRO A 1 223 ? 16.438 -25.984 3.967 1 92.31 223 PRO A N 1
ATOM 1605 C CA . PRO A 1 223 ? 17.047 -25.156 2.928 1 92.31 223 PRO A CA 1
ATOM 1606 C C . PRO A 1 223 ? 16.547 -23.719 2.953 1 92.31 223 PRO A C 1
ATOM 1608 O O . PRO A 1 223 ? 15.367 -23.469 3.193 1 92.31 223 PRO A O 1
ATOM 1611 N N . LEU A 1 224 ? 17.5 -22.859 2.719 1 95.56 224 LEU A N 1
ATOM 1612 C CA . LEU A 1 224 ? 17.109 -21.453 2.568 1 95.56 224 LEU A CA 1
ATOM 1613 C C . LEU A 1 224 ? 16.422 -21.219 1.226 1 95.56 224 LEU A C 1
ATOM 1615 O O . LEU A 1 224 ? 16.797 -21.828 0.22 1 95.56 224 LEU A O 1
ATOM 1619 N N . VAL A 1 225 ? 15.445 -20.453 1.235 1 98.44 225 VAL A N 1
ATOM 1620 C CA . VAL A 1 225 ? 14.766 -20.047 0.009 1 98.44 225 VAL A CA 1
ATOM 1621 C C . VAL A 1 225 ? 15.016 -18.562 -0.256 1 98.44 225 VAL A C 1
ATOM 1623 O O . VAL A 1 225 ? 14.438 -17.703 0.409 1 98.44 225 VAL A O 1
ATOM 1626 N N . LYS A 1 226 ? 15.867 -18.297 -1.242 1 98.44 226 LYS A N 1
ATOM 1627 C CA . LYS A 1 226 ? 16.281 -16.922 -1.56 1 98.44 226 LYS A CA 1
ATOM 1628 C C . LYS A 1 226 ? 15.344 -16.281 -2.574 1 98.44 226 LYS A C 1
ATOM 1630 O O . LYS A 1 226 ? 14.93 -16.938 -3.541 1 98.44 226 LYS A O 1
ATOM 1635 N N . VAL A 1 227 ? 14.906 -15.062 -2.299 1 98.81 227 VAL A N 1
ATOM 1636 C CA . VAL A 1 227 ? 14.234 -14.258 -3.312 1 98.81 227 VAL A CA 1
ATOM 1637 C C . VAL A 1 227 ? 15.273 -13.633 -4.246 1 98.81 227 VAL A C 1
ATOM 1639 O O . VAL A 1 227 ? 15.953 -12.68 -3.877 1 98.81 227 VAL A O 1
ATOM 1642 N N . VAL A 1 228 ? 15.328 -14.133 -5.465 1 98.44 228 VAL A N 1
ATOM 1643 C CA . VAL A 1 228 ? 16.406 -13.688 -6.34 1 98.44 228 VAL A CA 1
ATOM 1644 C C . VAL A 1 228 ? 15.883 -12.633 -7.305 1 98.44 228 VAL A C 1
ATOM 1646 O O . VAL A 1 228 ? 16.672 -11.914 -7.941 1 98.44 228 VAL A O 1
ATOM 1649 N N . ALA A 1 229 ? 14.594 -12.555 -7.406 1 98.62 229 ALA A N 1
ATOM 1650 C CA . ALA A 1 229 ? 13.992 -11.461 -8.164 1 98.62 229 ALA A CA 1
ATOM 1651 C C . ALA A 1 229 ? 12.625 -11.086 -7.59 1 98.62 229 ALA A C 1
ATOM 1653 O O . ALA A 1 229 ? 11.867 -11.961 -7.156 1 98.62 229 ALA A O 1
ATOM 1654 N N . SER A 1 230 ? 12.297 -9.891 -7.562 1 98.69 230 SER A N 1
ATOM 1655 C CA . SER A 1 230 ? 11 -9.297 -7.242 1 98.69 230 SER A CA 1
ATOM 1656 C C . SER A 1 230 ? 10.75 -8.039 -8.07 1 98.69 230 SER A C 1
ATOM 1658 O O . SER A 1 230 ? 11.195 -6.949 -7.699 1 98.69 230 SER A O 1
ATOM 1660 N N . GLN A 1 231 ? 9.969 -8.234 -9.172 1 98.19 231 GLN A N 1
ATOM 1661 C CA . GLN A 1 231 ? 9.773 -7.145 -10.125 1 98.19 231 GLN A CA 1
ATOM 1662 C C . GLN A 1 231 ? 8.289 -6.785 -10.25 1 98.19 231 GLN A C 1
ATOM 1664 O O . GLN A 1 231 ? 7.43 -7.668 -10.227 1 98.19 231 GLN A O 1
ATOM 1669 N N . GLN A 1 232 ? 8 -5.566 -10.305 1 97.19 232 GLN A N 1
ATOM 1670 C CA . GLN A 1 232 ? 6.676 -5.012 -10.578 1 97.19 232 GLN A CA 1
ATOM 1671 C C . GLN A 1 232 ? 6.742 -3.965 -11.688 1 97.19 232 GLN A C 1
ATOM 1673 O O . GLN A 1 232 ? 7.625 -3.102 -11.68 1 97.19 232 GLN A O 1
ATOM 1678 N N . GLN A 1 233 ? 5.848 -4.082 -12.648 1 95.06 233 GLN A N 1
ATOM 1679 C CA . GLN A 1 233 ? 5.77 -3.105 -13.727 1 95.06 233 GLN A CA 1
ATOM 1680 C C . GLN A 1 233 ? 4.316 -2.797 -14.086 1 95.06 233 GLN A C 1
ATOM 1682 O O . GLN A 1 233 ? 3.406 -3.525 -13.688 1 95.06 233 GLN A O 1
ATOM 1687 N N . SER A 1 234 ? 4.137 -1.654 -14.711 1 91.62 234 SER A N 1
ATOM 1688 C CA . SER A 1 234 ? 2.863 -1.268 -15.305 1 91.62 234 SER A CA 1
ATOM 1689 C C . SER A 1 234 ? 2.982 -1.107 -16.812 1 91.62 234 SER A C 1
ATOM 1691 O O . SER A 1 234 ? 4.023 -1.422 -17.391 1 91.62 234 SER A O 1
ATOM 1693 N N . GLU A 1 235 ? 1.897 -0.73 -17.375 1 85.06 235 GLU A N 1
ATOM 1694 C CA . GLU A 1 235 ? 1.812 -0.679 -18.828 1 85.06 235 GLU A CA 1
ATOM 1695 C C . GLU A 1 235 ? 2.721 0.409 -19.406 1 85.06 235 GLU A C 1
ATOM 1697 O O . GLU A 1 235 ? 2.832 1.493 -18.828 1 85.06 235 GLU A O 1
ATOM 1702 N N . GLN A 1 236 ? 3.4 0.066 -20.453 1 83.88 236 GLN A N 1
ATOM 1703 C CA . GLN A 1 236 ? 4.176 1.012 -21.25 1 83.88 236 GLN A CA 1
ATOM 1704 C C . GLN A 1 236 ? 3.496 1.301 -22.594 1 83.88 236 GLN A C 1
ATOM 1706 O O . GLN A 1 236 ? 2.727 0.477 -23.094 1 83.88 236 GLN A O 1
ATOM 1711 N N . PHE A 1 237 ? 3.775 2.48 -22.969 1 75.06 237 PHE A N 1
ATOM 1712 C CA . PHE A 1 237 ? 3.242 2.799 -24.281 1 75.06 237 PHE A CA 1
ATOM 1713 C C . PHE A 1 237 ? 3.828 1.872 -25.344 1 75.06 237 PHE A C 1
ATOM 1715 O O . PHE A 1 237 ? 5.035 1.62 -25.359 1 75.06 237 PHE A O 1
ATOM 1722 N N . VAL A 1 238 ? 2.938 1.198 -25.969 1 67.44 238 VAL A N 1
ATOM 1723 C CA . VAL A 1 238 ? 3.363 0.41 -27.125 1 67.44 238 VAL A CA 1
ATOM 1724 C C . VAL A 1 238 ? 2.523 0.785 -28.344 1 67.44 238 VAL A C 1
ATOM 1726 O O . VAL A 1 238 ? 1.416 1.308 -28.203 1 67.44 238 VAL A O 1
ATOM 1729 N N . ASP A 1 239 ? 3.178 0.726 -29.422 1 60.84 239 ASP A N 1
ATOM 1730 C CA . ASP A 1 239 ? 2.439 0.99 -30.641 1 60.84 239 ASP A CA 1
ATOM 1731 C C . ASP A 1 239 ? 1.146 0.18 -30.703 1 60.84 239 ASP A C 1
ATOM 1733 O O . ASP A 1 239 ? 1.149 -1.021 -30.422 1 60.84 239 ASP A O 1
ATOM 1737 N N . GLY A 1 240 ? 0.09 0.802 -30.969 1 55.12 240 GLY A N 1
ATOM 1738 C CA . GLY A 1 240 ? -1.206 0.143 -31 1 55.12 240 GLY A CA 1
ATOM 1739 C C . GLY A 1 240 ? -1.795 -0.063 -29.609 1 55.12 240 GLY A C 1
ATOM 1740 O O . GLY A 1 240 ? -2.643 -0.936 -29.422 1 55.12 240 GLY A O 1
ATOM 1741 N N . HIS A 1 241 ? -1.273 0.629 -28.781 1 54.5 241 HIS A N 1
ATOM 1742 C CA . HIS A 1 241 ? -1.664 0.52 -27.391 1 54.5 241 HIS A CA 1
ATOM 1743 C C . HIS A 1 241 ? -3.164 0.74 -27.219 1 54.5 241 HIS A C 1
ATOM 1745 O O . HIS A 1 241 ? -3.727 1.68 -27.781 1 54.5 241 HIS A O 1
ATOM 1751 N N . ILE A 1 242 ? -3.717 -0.341 -26.797 1 48.56 242 ILE A N 1
ATOM 1752 C CA . ILE A 1 242 ? -5.125 -0.212 -26.453 1 48.56 242 ILE A CA 1
ATOM 1753 C C . ILE A 1 242 ? -5.25 0.305 -25.016 1 48.56 242 ILE A C 1
ATOM 1755 O O . ILE A 1 242 ? -4.793 -0.343 -24.078 1 48.56 242 ILE A O 1
ATOM 1759 N N . PHE A 1 243 ? -5.496 1.575 -24.859 1 46.56 243 PHE A N 1
ATOM 1760 C CA . PHE A 1 243 ? -5.523 2.291 -23.594 1 46.56 243 PHE A CA 1
ATOM 1761 C C . PHE A 1 243 ? -6.645 1.769 -22.688 1 46.56 243 PHE A C 1
ATOM 1763 O O . PHE A 1 243 ? -6.477 1.666 -21.484 1 46.56 243 PHE A O 1
ATOM 1770 N N . MET A 1 244 ? -7.789 1.595 -23.344 1 48.25 244 MET A N 1
ATOM 1771 C CA . MET A 1 244 ? -8.984 1.575 -22.516 1 48.25 244 MET A CA 1
ATOM 1772 C C . MET A 1 244 ? -9.258 0.171 -21.984 1 48.25 244 MET A C 1
ATOM 1774 O O . MET A 1 244 ? -9.344 -0.784 -22.766 1 48.25 244 MET A O 1
ATOM 1778 N N . GLY A 1 245 ? -9.336 0.06 -20.656 1 50.59 245 GLY A N 1
ATOM 1779 C CA . GLY A 1 245 ? -10.078 -0.972 -19.953 1 50.59 245 GLY A CA 1
ATOM 1780 C C . GLY A 1 245 ? -9.328 -2.287 -19.844 1 50.59 245 GLY A C 1
ATOM 1781 O O . GLY A 1 245 ? -9.945 -3.352 -19.75 1 50.59 245 GLY A O 1
ATOM 1782 N N . ALA A 1 246 ? -7.883 -2.125 -20.156 1 54.72 246 ALA A N 1
ATOM 1783 C CA . ALA A 1 246 ? -7.316 -3.469 -20.25 1 54.72 246 ALA A CA 1
ATOM 1784 C C . ALA A 1 246 ? -7.195 -4.102 -18.875 1 54.72 246 ALA A C 1
ATOM 1786 O O . ALA A 1 246 ? -6.711 -3.467 -17.922 1 54.72 246 ALA A O 1
ATOM 1787 N N . VAL A 1 247 ? -7.828 -5.27 -18.797 1 57.91 247 VAL A N 1
ATOM 1788 C CA . VAL A 1 247 ? -7.824 -6.098 -17.594 1 57.91 247 VAL A CA 1
ATOM 1789 C C . VAL A 1 247 ? -6.391 -6.488 -17.25 1 57.91 247 VAL A C 1
ATOM 1791 O O . VAL A 1 247 ? -5.973 -6.375 -16.094 1 57.91 247 VAL A O 1
ATOM 1794 N N . VAL A 1 248 ? -5.57 -6.91 -18.25 1 63.62 248 VAL A N 1
ATOM 1795 C CA . VAL A 1 248 ? -4.219 -7.359 -17.938 1 63.62 248 VAL A CA 1
ATOM 1796 C C . VAL A 1 248 ? -3.209 -6.648 -18.828 1 63.62 248 VAL A C 1
ATOM 1798 O O . VAL A 1 248 ? -2.012 -6.938 -18.781 1 63.62 248 VAL A O 1
ATOM 1801 N N . GLY A 1 249 ? -3.533 -5.629 -19.5 1 65 249 GLY A N 1
ATOM 1802 C CA . GLY A 1 249 ? -2.633 -4.898 -20.375 1 65 249 GLY A CA 1
ATOM 1803 C C . GLY A 1 249 ? -2.135 -5.727 -21.547 1 65 249 GLY A C 1
ATOM 1804 O O . GLY A 1 249 ? -2.576 -6.859 -21.75 1 65 249 GLY A O 1
ATOM 1805 N N . PRO A 1 250 ? -1.23 -5.141 -22.375 1 71.62 250 PRO A N 1
ATOM 1806 C CA . PRO A 1 250 ? -0.646 -5.867 -23.5 1 71.62 250 PRO A CA 1
ATOM 1807 C C . PRO A 1 250 ? 0.329 -6.957 -23.062 1 71.62 250 PRO A C 1
ATOM 1809 O O . PRO A 1 250 ? 0.86 -6.902 -21.953 1 71.62 250 PRO A O 1
ATOM 1812 N N . GLY A 1 251 ? 0.406 -8.023 -23.969 1 79.56 251 GLY A N 1
ATOM 1813 C CA . GLY A 1 251 ? 1.318 -9.117 -23.688 1 79.56 251 GLY A CA 1
ATOM 1814 C C . GLY A 1 251 ? 2.734 -8.656 -23.406 1 79.56 251 GLY A C 1
ATOM 1815 O O . GLY A 1 251 ? 3.461 -9.305 -22.641 1 79.56 251 GLY A O 1
ATOM 1816 N N . GLU A 1 252 ? 3.051 -7.543 -23.875 1 85.75 252 GLU A N 1
ATOM 1817 C CA . GLU A 1 252 ? 4.387 -6.977 -23.703 1 85.75 252 GLU A CA 1
ATOM 1818 C C . GLU A 1 252 ? 4.676 -6.676 -22.234 1 85.75 252 GLU A C 1
ATOM 1820 O O . GLU A 1 252 ? 5.832 -6.711 -21.812 1 85.75 252 GLU A O 1
ATOM 1825 N N . LEU A 1 253 ? 3.635 -6.48 -21.531 1 90.88 253 LEU A N 1
ATOM 1826 C CA . LEU A 1 253 ? 3.816 -6.168 -20.109 1 90.88 253 LEU A CA 1
ATOM 1827 C C . LEU A 1 253 ? 4.395 -7.363 -19.359 1 90.88 253 LEU A C 1
ATOM 1829 O O . LEU A 1 253 ? 5.387 -7.227 -18.641 1 90.88 253 LEU A O 1
ATOM 1833 N N . THR A 1 254 ? 3.783 -8.523 -19.594 1 94.25 254 THR A N 1
ATOM 1834 C CA . THR A 1 254 ? 4.285 -9.734 -18.938 1 94.25 254 THR A CA 1
ATOM 1835 C C . THR A 1 254 ? 5.691 -10.062 -19.438 1 94.25 254 THR A C 1
ATOM 1837 O O . THR A 1 254 ? 6.57 -10.398 -18.641 1 94.25 254 THR A O 1
ATOM 1840 N N . ALA A 1 255 ? 5.918 -9.945 -20.719 1 95.25 255 ALA A N 1
ATOM 1841 C CA . ALA A 1 255 ? 7.223 -10.258 -21.281 1 95.25 255 ALA A CA 1
ATOM 1842 C C . ALA A 1 255 ? 8.305 -9.336 -20.734 1 95.25 255 ALA A C 1
ATOM 1844 O O . ALA A 1 255 ? 9.398 -9.789 -20.391 1 95.25 255 ALA A O 1
ATOM 1845 N N . ALA A 1 256 ? 8.016 -8.086 -20.672 1 94.38 256 ALA A N 1
ATOM 1846 C CA . ALA A 1 256 ? 8.961 -7.102 -20.156 1 94.38 256 ALA A CA 1
ATOM 1847 C C . ALA A 1 256 ? 9.266 -7.359 -18.672 1 94.38 256 ALA A C 1
ATOM 1849 O O . ALA A 1 256 ? 10.422 -7.27 -18.25 1 94.38 256 ALA A O 1
ATOM 1850 N N . THR A 1 257 ? 8.227 -7.656 -17.906 1 97.06 257 THR A N 1
ATOM 1851 C CA . THR A 1 257 ? 8.414 -7.926 -16.484 1 97.06 257 THR A CA 1
ATOM 1852 C C . THR A 1 257 ? 9.227 -9.195 -16.281 1 97.06 257 THR A C 1
ATOM 1854 O O . THR A 1 257 ? 10.07 -9.266 -15.375 1 97.06 257 THR A O 1
ATOM 1857 N N . ALA A 1 258 ? 8.953 -10.195 -17.094 1 98.19 258 ALA A N 1
ATOM 1858 C CA . ALA A 1 258 ? 9.711 -11.438 -17.031 1 98.19 258 ALA A CA 1
ATOM 1859 C C . ALA A 1 258 ? 11.188 -11.195 -17.359 1 98.19 258 ALA A C 1
ATOM 1861 O O . ALA A 1 2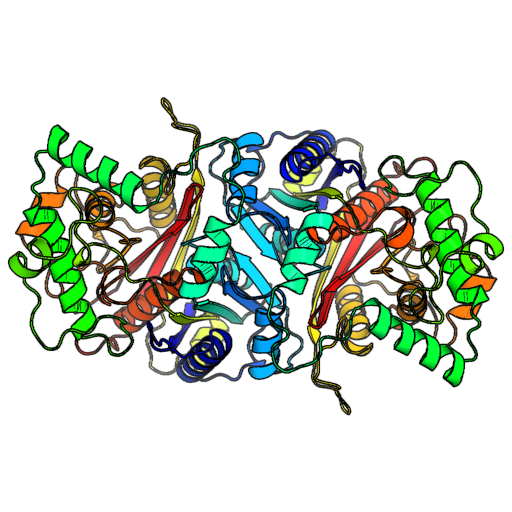58 ? 12.07 -11.703 -16.656 1 98.19 258 ALA A O 1
ATOM 1862 N N . LYS A 1 259 ? 11.438 -10.469 -18.391 1 97.81 259 LYS A N 1
ATOM 1863 C CA . LYS A 1 259 ? 12.812 -10.156 -18.75 1 97.81 259 LYS A CA 1
ATOM 1864 C C . LYS A 1 259 ? 13.539 -9.477 -17.594 1 97.81 259 LYS A C 1
ATOM 1866 O O . LYS A 1 259 ? 14.68 -9.828 -17.266 1 97.81 259 LYS A O 1
ATOM 1871 N N . ALA A 1 260 ? 12.883 -8.508 -17 1 97.56 260 ALA A N 1
ATOM 1872 C CA . ALA A 1 260 ? 13.477 -7.805 -15.875 1 97.56 260 ALA A CA 1
ATOM 1873 C C . ALA A 1 260 ? 13.766 -8.758 -14.719 1 97.56 260 ALA A C 1
ATOM 1875 O O . ALA A 1 260 ? 14.812 -8.664 -14.07 1 97.56 260 ALA A O 1
ATOM 1876 N N . ALA A 1 261 ? 12.828 -9.664 -14.422 1 98.62 261 ALA A N 1
ATOM 1877 C CA . ALA A 1 261 ? 12.992 -10.633 -13.336 1 98.62 261 ALA A CA 1
ATOM 1878 C C . ALA A 1 261 ? 14.141 -11.594 -13.633 1 98.62 261 ALA A C 1
ATOM 1880 O O . ALA A 1 261 ? 14.945 -11.891 -12.75 1 98.62 261 ALA A O 1
ATOM 1881 N N . TYR A 1 262 ? 14.211 -12.086 -14.883 1 98.75 262 TYR A N 1
ATOM 1882 C CA . TYR A 1 262 ? 15.297 -12.977 -15.281 1 98.75 262 TYR A CA 1
ATOM 1883 C C . TYR A 1 262 ? 16.641 -12.273 -15.141 1 98.75 262 TYR A C 1
ATOM 1885 O O . TYR A 1 262 ? 17.594 -12.852 -14.609 1 98.75 262 TYR A O 1
ATOM 1893 N N . ASP A 1 263 ? 16.719 -11.047 -15.609 1 98.5 263 ASP A N 1
ATOM 1894 C CA . ASP A 1 263 ? 17.953 -10.273 -15.516 1 98.5 263 ASP A CA 1
ATOM 1895 C C . ASP A 1 263 ? 18.375 -10.109 -14.055 1 98.5 263 ASP A C 1
ATOM 1897 O O . ASP A 1 263 ? 19.547 -10.281 -13.727 1 98.5 263 ASP A O 1
ATOM 1901 N N . GLU A 1 264 ? 17.406 -9.773 -13.227 1 97.88 264 GLU A N 1
ATOM 1902 C CA . GLU A 1 264 ? 17.703 -9.594 -11.805 1 97.88 264 GLU A CA 1
ATOM 1903 C C . GLU A 1 264 ? 18.203 -10.891 -11.172 1 97.88 264 GLU A C 1
ATOM 1905 O O . GLU A 1 264 ? 19.141 -10.883 -10.375 1 97.88 264 GLU A O 1
ATOM 1910 N N . ALA A 1 265 ? 17.578 -11.961 -11.5 1 97.94 265 ALA A N 1
ATOM 1911 C CA . ALA A 1 265 ? 17.859 -13.258 -10.883 1 97.94 265 ALA A CA 1
ATOM 1912 C C . ALA A 1 265 ? 19.125 -13.883 -11.477 1 97.94 265 ALA A C 1
ATOM 1914 O O . ALA A 1 265 ? 19.703 -14.805 -10.891 1 97.94 265 ALA A O 1
ATOM 1915 N N . GLY A 1 266 ? 19.5 -13.469 -12.703 1 97.94 266 GLY A N 1
ATOM 1916 C CA . GLY A 1 266 ? 20.594 -14.094 -13.414 1 97.94 266 GLY A CA 1
ATOM 1917 C C . GLY A 1 266 ? 20.266 -15.477 -13.945 1 97.94 266 GLY A C 1
ATOM 1918 O O . GLY A 1 266 ? 21.094 -16.375 -13.914 1 97.94 266 GLY A O 1
ATOM 1919 N N . VAL A 1 267 ? 19 -15.648 -14.305 1 98.06 267 VAL A N 1
ATOM 1920 C CA . VAL A 1 267 ? 18.547 -16.922 -14.852 1 98.06 267 VAL A CA 1
ATOM 1921 C C . VAL A 1 267 ? 17.734 -16.672 -16.125 1 98.06 267 VAL A C 1
ATOM 1923 O O . VAL A 1 267 ? 17.578 -15.523 -16.547 1 98.06 267 VAL A O 1
ATOM 1926 N N . GLY A 1 268 ? 17.375 -17.688 -16.812 1 98 268 GLY A N 1
ATOM 1927 C CA . GLY A 1 268 ? 16.469 -17.625 -17.938 1 98 268 GLY A CA 1
ATOM 1928 C C . GLY A 1 268 ? 15.297 -18.594 -17.812 1 98 268 GLY A C 1
ATOM 1929 O O . GLY A 1 268 ? 15.18 -19.312 -16.812 1 98 268 GLY A O 1
ATOM 1930 N N . PRO A 1 269 ? 14.43 -18.578 -18.797 1 98 269 PRO A N 1
ATOM 1931 C CA . PRO A 1 269 ? 13.258 -19.438 -18.734 1 98 269 PRO A CA 1
ATOM 1932 C C . PRO A 1 269 ? 13.617 -20.922 -18.641 1 98 269 PRO A C 1
ATOM 1934 O O . PRO A 1 269 ? 12.883 -21.703 -18.031 1 98 269 PRO A O 1
ATOM 1937 N N . ALA A 1 270 ? 14.758 -21.328 -19.172 1 97.69 270 ALA A N 1
ATOM 1938 C CA . ALA A 1 270 ? 15.18 -22.719 -19.172 1 97.69 270 ALA A CA 1
ATOM 1939 C C . ALA A 1 270 ? 15.602 -23.172 -17.766 1 97.69 270 ALA A C 1
ATOM 1941 O O . ALA A 1 270 ? 15.703 -24.359 -17.5 1 97.69 270 ALA A O 1
ATOM 1942 N N . ASP A 1 271 ? 15.836 -22.219 -16.906 1 98.12 271 ASP A N 1
ATOM 1943 C CA . ASP A 1 271 ? 16.281 -22.531 -15.555 1 98.12 271 ASP A CA 1
ATOM 1944 C C . ASP A 1 271 ? 15.102 -22.75 -14.617 1 98.12 271 ASP A C 1
ATOM 1946 O O . ASP A 1 271 ? 15.273 -23.219 -13.492 1 98.12 271 ASP A O 1
ATOM 1950 N N . LEU A 1 272 ? 13.891 -22.5 -15.086 1 98.56 272 LEU A N 1
ATOM 1951 C CA . LEU A 1 272 ? 12.703 -22.656 -14.242 1 98.56 272 LEU A CA 1
ATOM 1952 C C . LEU A 1 272 ? 12.336 -24.125 -14.078 1 98.56 272 LEU A C 1
ATOM 1954 O O . LEU A 1 272 ? 12.312 -24.875 -15.062 1 98.56 272 LEU A O 1
ATOM 1958 N N . ASP A 1 273 ? 12.078 -24.5 -12.875 1 98.69 273 ASP A N 1
ATOM 1959 C CA . ASP A 1 273 ? 11.602 -25.859 -12.602 1 98.69 273 ASP A CA 1
ATOM 1960 C C . ASP A 1 273 ? 10.086 -25.891 -12.445 1 98.69 273 ASP A C 1
ATOM 1962 O O . ASP A 1 273 ? 9.461 -26.938 -12.648 1 98.69 273 ASP A O 1
ATOM 1966 N N . LEU A 1 274 ? 9.492 -24.828 -12.047 1 98.75 274 LEU A N 1
ATOM 1967 C CA . LEU A 1 274 ? 8.039 -24.672 -11.953 1 98.75 274 LEU A CA 1
ATOM 1968 C C . LEU A 1 274 ? 7.637 -23.203 -12.039 1 98.75 274 LEU A C 1
ATOM 1970 O O . LEU A 1 274 ? 8.469 -22.312 -11.844 1 98.75 274 LEU A O 1
ATOM 1974 N N . ALA A 1 275 ? 6.375 -22.969 -12.336 1 98.88 275 ALA A N 1
ATOM 1975 C CA . ALA A 1 275 ? 5.879 -21.609 -12.422 1 98.88 275 ALA A CA 1
ATOM 1976 C C . ALA A 1 275 ? 4.406 -21.531 -12.023 1 98.88 275 ALA A C 1
ATOM 1978 O O . ALA A 1 275 ? 3.637 -22.453 -12.289 1 98.88 275 ALA A O 1
ATOM 1979 N N . HIS A 1 276 ? 4.094 -20.516 -11.328 1 98.88 276 HIS A N 1
ATOM 1980 C CA . HIS A 1 276 ? 2.715 -20.094 -11.125 1 98.88 276 HIS A CA 1
ATOM 198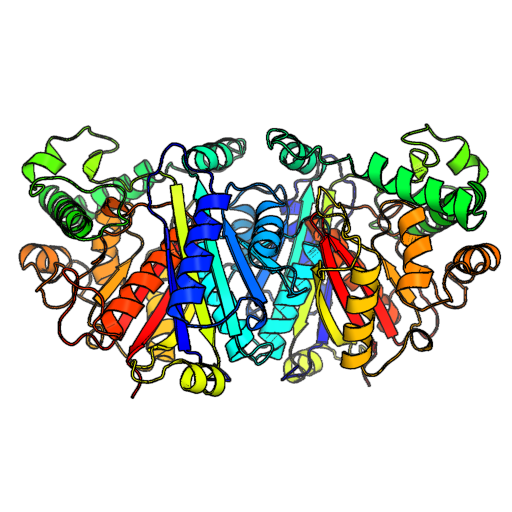1 C C . HIS A 1 276 ? 2.393 -18.859 -11.938 1 98.88 276 HIS A C 1
ATOM 1983 O O . HIS A 1 276 ? 3.227 -17.953 -12.062 1 98.88 276 HIS A O 1
ATOM 1989 N N . VAL A 1 277 ? 1.179 -18.797 -12.461 1 98.19 277 VAL A N 1
ATOM 1990 C CA . VAL A 1 277 ? 0.798 -17.641 -13.258 1 98.19 277 VAL A CA 1
ATOM 1991 C C . VAL A 1 277 ? -0.64 -17.234 -12.938 1 98.19 277 VAL A C 1
ATOM 1993 O O . VAL A 1 277 ? -1.37 -18 -12.289 1 98.19 277 VAL A O 1
ATOM 1996 N N . HIS A 1 278 ? -0.992 -16.047 -13.328 1 96.56 278 HIS A N 1
ATOM 1997 C CA . HIS A 1 278 ? -2.359 -15.547 -13.234 1 96.56 278 HIS A CA 1
ATOM 1998 C C . HIS A 1 278 ? -3.281 -16.297 -14.203 1 96.56 278 HIS A C 1
ATOM 2000 O O . HIS A 1 278 ? -3.691 -15.734 -15.227 1 96.56 278 HIS A O 1
ATOM 2006 N N . ASP A 1 279 ? -3.746 -17.438 -13.805 1 96.38 279 ASP A N 1
ATOM 2007 C CA . ASP A 1 279 ? -4.535 -18.281 -14.68 1 96.38 279 ASP A CA 1
ATOM 2008 C C . ASP A 1 279 ? -6.016 -18.25 -14.305 1 96.38 279 ASP A C 1
ATOM 2010 O O . ASP A 1 279 ? -6.637 -19.297 -14.102 1 96.38 279 ASP A O 1
ATOM 2014 N N . ALA A 1 280 ? -6.574 -17.062 -14.398 1 94 280 ALA A N 1
ATOM 2015 C CA . ALA A 1 280 ? -8.008 -16.922 -14.141 1 94 280 ALA A CA 1
ATOM 2016 C C . ALA A 1 280 ? -8.828 -17.672 -15.188 1 94 280 ALA A C 1
ATOM 2018 O O . ALA A 1 280 ? -9.93 -18.141 -14.906 1 94 280 ALA A O 1
ATOM 2019 N N . PHE A 1 281 ? -8.336 -17.734 -16.406 1 95.19 281 PHE A N 1
ATOM 2020 C CA . PHE A 1 281 ? -8.836 -18.531 -17.516 1 95.19 281 PHE A CA 1
ATOM 2021 C C . PHE A 1 281 ? -7.688 -19.266 -18.203 1 95.19 281 PHE A C 1
ATOM 2023 O O . PHE A 1 281 ? -6.543 -18.797 -18.172 1 95.19 281 PHE A O 1
ATOM 2030 N N . PRO A 1 282 ? -7.996 -20.375 -18.828 1 97.75 282 PRO A N 1
ATOM 2031 C CA . PRO A 1 282 ? -6.918 -21.172 -19.422 1 97.75 282 PRO A CA 1
ATOM 2032 C C . PRO A 1 282 ? -6.168 -20.422 -20.531 1 97.75 282 PRO A C 1
ATOM 2034 O O . PRO A 1 282 ? -4.973 -20.656 -20.719 1 97.75 282 PRO A O 1
ATOM 2037 N N . ILE A 1 283 ? -6.82 -19.516 -21.203 1 96.38 283 ILE A N 1
ATOM 2038 C CA . ILE A 1 283 ? -6.156 -18.766 -22.25 1 96.38 283 ILE A CA 1
ATOM 2039 C C . ILE A 1 283 ? -4.996 -17.969 -21.656 1 96.38 283 ILE A C 1
ATOM 2041 O O . ILE A 1 283 ? -3.963 -17.781 -22.312 1 96.38 283 ILE A O 1
ATOM 2045 N N . GLU A 1 284 ? -5.129 -17.516 -20.422 1 95.5 284 GLU A N 1
ATOM 2046 C CA . GLU A 1 284 ? -4.055 -16.7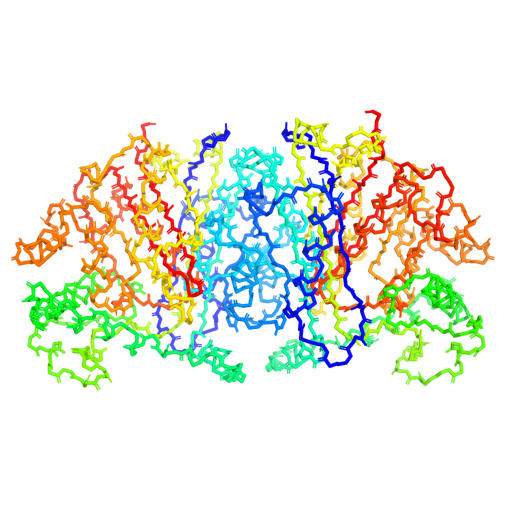81 -19.781 1 95.5 284 GLU A CA 1
ATOM 2047 C C . GLU A 1 284 ? -2.828 -17.656 -19.562 1 95.5 284 GLU A C 1
ATOM 2049 O O . GLU A 1 284 ? -1.719 -17.281 -19.953 1 95.5 284 GLU A O 1
ATOM 2054 N N . GLU A 1 285 ? -3.078 -18.781 -18.984 1 97.75 285 GLU A N 1
ATOM 2055 C CA . GLU A 1 285 ? -1.938 -19.672 -18.766 1 97.75 285 GLU A CA 1
ATOM 2056 C C . GLU A 1 285 ? -1.246 -20.016 -20.078 1 97.75 285 GLU A C 1
ATOM 2058 O O . GLU A 1 285 ? -0.016 -19.984 -20.172 1 97.75 285 GLU A O 1
ATOM 2063 N N . LEU A 1 286 ? -2.053 -20.312 -21.062 1 97.81 286 LEU A N 1
ATOM 2064 C CA . LEU A 1 286 ? -1.501 -20.656 -22.375 1 97.81 286 LEU A CA 1
ATOM 2065 C C . LEU A 1 286 ? -0.618 -19.531 -22.906 1 97.81 286 LEU A C 1
ATOM 2067 O O . LEU A 1 286 ? 0.495 -19.781 -23.375 1 97.81 286 LEU A O 1
ATOM 2071 N N . MET A 1 287 ? -1.106 -18.328 -22.812 1 95.56 287 MET A N 1
ATOM 2072 C CA . MET A 1 287 ? -0.347 -17.172 -23.281 1 95.56 287 MET A CA 1
ATOM 2073 C C . MET A 1 287 ? 0.915 -16.969 -22.453 1 95.56 287 MET A C 1
ATOM 2075 O O . MET A 1 287 ? 1.958 -16.578 -22.984 1 95.56 287 MET A O 1
ATOM 2079 N N . TYR A 1 288 ? 0.864 -17.25 -21.219 1 97.31 288 TYR A N 1
ATOM 2080 C CA . TYR A 1 288 ? 1.988 -16.984 -20.328 1 97.31 288 TYR A CA 1
ATOM 2081 C C . TYR A 1 288 ? 3.1 -18.016 -20.531 1 97.31 288 TYR A C 1
ATOM 2083 O O . TYR A 1 288 ? 4.27 -17.734 -20.25 1 97.31 288 TYR A O 1
ATOM 2091 N N . TYR A 1 289 ? 2.777 -19.234 -21.094 1 97.94 289 TYR A N 1
ATOM 2092 C CA . TYR A 1 289 ? 3.855 -20.125 -21.516 1 97.94 289 TYR A CA 1
ATOM 2093 C C . TYR A 1 289 ? 4.812 -19.406 -22.453 1 97.94 289 TYR A C 1
ATOM 2095 O O . TYR A 1 289 ? 6.031 -19.547 -22.344 1 97.94 289 TYR A O 1
ATOM 2103 N N . GLU A 1 290 ? 4.207 -18.672 -23.344 1 97.31 290 GLU A N 1
ATOM 2104 C CA . GLU A 1 290 ? 4.941 -18.016 -24.422 1 97.31 290 GLU A CA 1
ATOM 2105 C C . GLU A 1 290 ? 5.555 -16.703 -23.938 1 97.31 290 GLU A C 1
ATOM 2107 O O . GLU A 1 290 ? 6.723 -16.422 -24.203 1 97.31 290 GLU A O 1
ATOM 2112 N N . LEU A 1 291 ? 4.812 -15.922 -23.172 1 96.31 291 LEU A N 1
ATOM 2113 C CA . LEU A 1 291 ? 5.238 -14.594 -22.75 1 96.31 291 LEU A CA 1
ATOM 2114 C C . LEU A 1 291 ? 6.352 -14.68 -21.719 1 96.31 291 LEU A C 1
ATOM 2116 O O . LEU A 1 291 ? 7.191 -13.781 -21.609 1 96.31 291 LEU A O 1
ATOM 2120 N N . LEU A 1 292 ? 6.391 -15.812 -20.938 1 98.19 292 LEU A N 1
ATOM 2121 C CA . LEU A 1 292 ? 7.461 -16.031 -19.969 1 98.19 292 LEU A CA 1
ATOM 2122 C C . LEU A 1 292 ? 8.695 -16.625 -20.656 1 98.19 292 LEU A C 1
ATOM 2124 O O . LEU A 1 292 ? 9.75 -16.766 -20.031 1 98.19 292 LEU A O 1
ATOM 2128 N N . GLY A 1 293 ? 8.555 -17.031 -21.906 1 98 293 GLY A N 1
ATOM 2129 C CA . GLY A 1 293 ? 9.68 -17.516 -22.672 1 98 293 GLY A CA 1
ATOM 2130 C C . GLY A 1 293 ? 9.898 -19.016 -22.531 1 98 293 GLY A C 1
ATOM 2131 O O . GLY A 1 293 ? 10.938 -19.547 -22.938 1 98 293 GLY A O 1
ATOM 2132 N N . VAL A 1 294 ? 8.984 -19.719 -21.953 1 98 294 VAL A N 1
ATOM 2133 C CA . VAL A 1 294 ? 9.117 -21.156 -21.781 1 98 294 VAL A CA 1
ATOM 2134 C C . VAL A 1 294 ? 9.07 -21.859 -23.125 1 98 294 VAL A C 1
ATOM 2136 O O . VAL A 1 294 ? 9.703 -22.906 -23.328 1 98 294 VAL A O 1
ATOM 2139 N N . CYS A 1 295 ? 8.367 -21.328 -24.094 1 97.31 295 CYS A N 1
ATOM 2140 C CA . CYS A 1 295 ? 8.336 -21.75 -25.484 1 97.31 295 CYS A CA 1
ATOM 2141 C C . CYS A 1 295 ? 8.195 -20.547 -26.406 1 97.31 295 CYS A C 1
ATOM 2143 O O . CYS A 1 295 ? 8.016 -19.422 -25.953 1 97.31 295 CYS A O 1
ATOM 2145 N N . ALA A 1 296 ? 8.344 -20.766 -27.672 1 97 296 ALA A N 1
ATOM 2146 C CA . ALA A 1 296 ? 8.219 -19.688 -28.656 1 97 296 ALA A CA 1
ATOM 2147 C C . ALA A 1 296 ? 6.758 -19.297 -28.844 1 97 296 ALA A C 1
ATOM 2149 O O . ALA A 1 296 ? 5.852 -20.047 -28.484 1 97 296 ALA A O 1
ATOM 2150 N N . ALA A 1 297 ? 6.562 -18.094 -29.391 1 95.38 297 ALA A N 1
ATOM 2151 C CA . ALA A 1 297 ? 5.215 -17.609 -29.703 1 95.38 297 ALA A CA 1
ATOM 2152 C C . ALA A 1 297 ? 4.473 -18.625 -30.578 1 95.38 297 ALA A C 1
ATOM 2154 O O . ALA A 1 297 ? 5.02 -19.125 -31.562 1 95.38 297 ALA A O 1
ATOM 2155 N N . GLY A 1 298 ? 3.293 -18.969 -30.125 1 96 298 GLY A N 1
ATOM 2156 C CA . GLY A 1 298 ? 2.455 -19.875 -30.906 1 96 298 GLY A CA 1
ATOM 2157 C C . GLY A 1 298 ? 2.686 -21.328 -30.578 1 96 298 GLY A C 1
ATOM 2158 O O . GLY A 1 298 ? 1.974 -22.203 -31.078 1 96 298 GLY A O 1
ATOM 2159 N N . GLU A 1 299 ? 3.564 -21.625 -29.688 1 97.38 299 GLU A N 1
ATOM 2160 C CA . GLU A 1 299 ? 3.945 -23.016 -29.469 1 97.38 299 GLU A CA 1
ATOM 2161 C C . GLU A 1 299 ? 3.389 -23.547 -28.141 1 97.38 299 GLU A C 1
ATOM 2163 O O . GLU A 1 299 ? 3.674 -24.672 -27.75 1 97.38 299 GLU A O 1
ATOM 2168 N N . GLY A 1 300 ? 2.596 -22.812 -27.484 1 97.81 300 GLY A N 1
ATOM 2169 C CA . GLY A 1 300 ? 2.053 -23.203 -26.203 1 97.81 300 GLY A CA 1
ATOM 2170 C C . GLY A 1 300 ? 1.191 -24.453 -26.266 1 97.81 300 GLY A C 1
ATOM 2171 O O . GLY A 1 300 ? 1.2 -25.266 -25.344 1 97.81 300 GLY A O 1
ATOM 2172 N N . ASP A 1 301 ? 0.486 -24.625 -27.344 1 98.06 301 ASP A N 1
ATOM 2173 C CA . ASP A 1 301 ? -0.386 -25.781 -27.531 1 98.06 301 ASP A CA 1
ATOM 2174 C C . ASP A 1 301 ? 0.404 -27.094 -27.453 1 98.06 301 ASP A C 1
ATOM 2176 O O . ASP A 1 301 ? -0.068 -28.078 -26.875 1 98.06 301 ASP A O 1
ATOM 2180 N N . LYS A 1 302 ? 1.509 -27.047 -28.031 1 97.62 302 LYS A N 1
ATOM 2181 C CA . LYS A 1 302 ? 2.359 -28.234 -28.031 1 97.62 302 LYS A CA 1
ATOM 2182 C C . LYS A 1 302 ? 2.793 -28.594 -26.609 1 97.62 302 LYS A C 1
ATOM 2184 O O . LYS A 1 302 ? 2.82 -29.781 -26.25 1 97.62 302 LYS A O 1
ATOM 2189 N N . LEU A 1 303 ? 3.154 -27.656 -25.781 1 97.25 303 LEU A N 1
ATOM 2190 C CA . LEU A 1 303 ? 3.52 -27.891 -24.391 1 97.25 303 LEU A CA 1
ATOM 2191 C C . LEU A 1 303 ? 2.395 -28.594 -23.656 1 97.25 303 LEU A C 1
ATOM 2193 O O . LEU A 1 303 ? 2.645 -29.5 -22.844 1 97.25 303 LEU A O 1
ATOM 2197 N N . VAL A 1 304 ? 1.194 -28.172 -23.938 1 98.06 304 VAL A N 1
ATOM 2198 C CA . VAL A 1 304 ? 0.022 -28.75 -23.281 1 98.06 304 VAL A CA 1
ATOM 2199 C C . VAL A 1 304 ? -0.174 -30.188 -23.719 1 98.06 304 VAL A C 1
ATOM 2201 O O . VAL A 1 304 ? -0.377 -31.078 -22.891 1 98.06 304 VAL A O 1
ATOM 2204 N N . SER A 1 305 ? -0.102 -30.406 -25.016 1 97.38 305 SER A N 1
ATOM 2205 C CA . SER A 1 305 ? -0.372 -31.734 -25.562 1 97.38 305 SER A CA 1
ATOM 2206 C C . SER A 1 305 ? 0.686 -32.75 -25.125 1 97.38 305 SER A C 1
ATOM 2208 O O . SER A 1 305 ? 0.396 -33.938 -24.969 1 97.38 305 SER A O 1
ATOM 2210 N N . GLU A 1 306 ? 1.848 -32.25 -24.828 1 97.31 306 GLU A N 1
ATOM 2211 C CA . GLU A 1 306 ? 2.941 -33.125 -24.406 1 97.31 306 GLU A CA 1
ATOM 2212 C C . GLU A 1 306 ? 2.914 -33.375 -22.906 1 97.31 306 GLU A C 1
ATOM 2214 O O . GLU A 1 306 ? 3.697 -34.156 -22.391 1 97.31 306 GLU A O 1
ATOM 2219 N N . GLY A 1 307 ? 2.082 -32.688 -22.203 1 97.38 307 GLY A N 1
ATOM 2220 C CA . GLY A 1 307 ? 1.978 -32.844 -20.766 1 97.38 307 GLY A CA 1
ATOM 2221 C C . GLY A 1 307 ? 3.104 -32.156 -20 1 97.38 307 GLY A C 1
ATOM 2222 O O . GLY A 1 307 ? 3.34 -32.469 -18.828 1 97.38 307 GLY A O 1
ATOM 2223 N N . ALA A 1 308 ? 3.834 -31.281 -20.656 1 97.88 308 ALA A N 1
ATOM 2224 C CA . ALA A 1 308 ? 5.035 -30.656 -20.109 1 97.88 308 ALA A CA 1
ATOM 2225 C C . ALA A 1 308 ? 4.691 -29.781 -18.906 1 97.88 308 ALA A C 1
ATOM 2227 O O . ALA A 1 308 ? 5.531 -29.562 -18.031 1 97.88 308 ALA A O 1
ATOM 2228 N N . THR A 1 309 ? 3.426 -29.281 -18.828 1 98.25 309 THR A N 1
ATOM 2229 C CA . THR A 1 309 ? 3.08 -28.266 -17.844 1 98.25 309 THR A CA 1
ATOM 2230 C C . THR A 1 309 ? 2.377 -28.891 -16.641 1 98.25 309 THR A C 1
ATOM 2232 O O . THR A 1 309 ? 1.992 -28.188 -15.711 1 98.25 309 THR A O 1
ATOM 2235 N N . SER A 1 310 ? 2.17 -30.219 -16.625 1 98.06 310 SER A N 1
ATOM 2236 C CA . SER A 1 310 ? 1.562 -30.953 -15.523 1 98.06 310 SER A CA 1
ATOM 2237 C C . SER A 1 310 ? 2.621 -31.469 -14.547 1 98.06 310 SER A C 1
ATOM 2239 O O . SER A 1 310 ? 3.807 -31.516 -14.883 1 98.06 310 SER A O 1
ATOM 2241 N N . LEU A 1 311 ? 2.164 -31.766 -13.359 1 97.88 311 LEU A N 1
ATOM 2242 C CA . LEU A 1 311 ? 3.055 -32.469 -12.438 1 97.88 311 LEU A CA 1
ATOM 2243 C C . LEU A 1 311 ? 3.658 -33.688 -13.094 1 97.88 311 LEU A C 1
ATOM 2245 O O . LEU A 1 311 ? 2.947 -34.469 -13.734 1 97.88 311 LEU A O 1
ATOM 2249 N N . GLY A 1 312 ? 4.938 -33.812 -12.945 1 96.62 312 GLY A N 1
ATOM 2250 C CA . GLY A 1 312 ? 5.648 -34.906 -13.617 1 96.62 312 GLY A CA 1
ATOM 2251 C C . GLY A 1 312 ? 6.199 -34.5 -14.969 1 96.62 312 GLY A C 1
ATOM 2252 O O . GLY A 1 312 ? 7.035 -35.188 -15.547 1 96.62 312 GLY A O 1
ATOM 2253 N N . GLY A 1 313 ? 5.75 -33.344 -15.484 1 97.19 313 GLY A N 1
ATOM 2254 C CA . GLY A 1 313 ? 6.227 -32.844 -16.75 1 97.19 313 GLY A CA 1
ATOM 2255 C C . GLY A 1 313 ? 7.5 -32.031 -16.625 1 97.19 313 GLY A C 1
ATOM 2256 O O . GLY A 1 313 ? 8.055 -31.891 -15.539 1 97.19 313 GLY A O 1
ATOM 2257 N N . ARG A 1 314 ? 7.996 -31.5 -17.703 1 96.25 314 ARG A N 1
ATOM 2258 C CA . ARG A 1 314 ? 9.266 -30.781 -17.797 1 96.25 314 ARG A CA 1
ATOM 2259 C C . ARG A 1 314 ? 9.234 -29.5 -16.969 1 96.25 314 ARG A C 1
ATOM 2261 O O . ARG A 1 314 ? 10.227 -29.156 -16.328 1 96.25 314 ARG A O 1
ATOM 2268 N N . ILE A 1 315 ? 8.117 -28.75 -17.031 1 98 315 ILE A N 1
ATOM 2269 C CA . ILE A 1 315 ? 7.98 -27.469 -16.328 1 98 315 ILE A CA 1
ATOM 2270 C C . ILE A 1 315 ? 6.547 -27.312 -15.82 1 98 315 ILE A C 1
ATOM 2272 O O . ILE A 1 315 ? 5.738 -26.609 -16.438 1 98 315 ILE A O 1
ATOM 2276 N N . PRO A 1 316 ? 6.223 -27.953 -14.719 1 98.69 316 PRO A N 1
ATOM 2277 C CA . PRO A 1 316 ? 4.859 -27.875 -14.195 1 98.69 316 PRO A CA 1
ATOM 2278 C C . PRO A 1 316 ? 4.434 -26.438 -13.898 1 98.69 316 PRO A C 1
ATOM 2280 O O . PRO A 1 316 ? 5.234 -25.641 -13.406 1 98.69 316 PRO A O 1
ATOM 2283 N N . PHE A 1 317 ? 3.221 -26.078 -14.312 1 98.81 317 PHE A N 1
ATOM 2284 C CA . PHE A 1 317 ? 2.57 -24.812 -14.016 1 98.81 317 PHE A CA 1
ATOM 2285 C C . PHE A 1 317 ? 1.436 -25 -13.016 1 98.81 317 PHE A C 1
ATOM 2287 O O . PHE A 1 317 ? 0.735 -26.016 -13.047 1 98.81 317 PHE A O 1
ATOM 2294 N N . SER A 1 318 ? 1.255 -24.016 -12.117 1 98.62 318 SER A N 1
ATOM 2295 C CA . SER A 1 318 ? 0.117 -23.969 -11.211 1 98.62 318 SER A CA 1
ATOM 2296 C C . SER A 1 318 ? -0.054 -25.297 -10.469 1 98.62 318 SER A C 1
ATOM 2298 O O . SER A 1 318 ? -1.141 -25.875 -10.477 1 98.62 318 SER A O 1
ATOM 2300 N N . THR A 1 319 ? 1.011 -25.672 -9.797 1 98.69 319 THR A N 1
ATOM 2301 C CA . THR A 1 319 ? 1.09 -26.984 -9.148 1 98.69 319 THR A CA 1
ATOM 2302 C C . THR A 1 319 ? 0.078 -27.078 -8.016 1 98.69 319 THR A C 1
ATOM 2304 O O . THR A 1 319 ? -0.352 -28.188 -7.66 1 98.69 319 THR A O 1
ATOM 2307 N N . ASP A 1 320 ? -0.318 -25.984 -7.508 1 98.25 320 ASP A N 1
ATOM 2308 C CA . ASP A 1 320 ? -1.252 -25.984 -6.383 1 98.25 320 ASP A CA 1
ATOM 2309 C C . ASP A 1 320 ? -2.697 -25.938 -6.875 1 98.25 320 ASP A C 1
ATOM 2311 O O . ASP A 1 320 ? -3.623 -25.766 -6.074 1 98.25 320 ASP A O 1
ATOM 2315 N N . GLY A 1 321 ? -2.922 -25.953 -8.117 1 98.38 321 GLY A N 1
ATOM 2316 C CA . GLY A 1 321 ? -4.238 -25.875 -8.734 1 98.38 321 GLY A CA 1
ATOM 2317 C C . GLY A 1 321 ? -4.512 -24.516 -9.367 1 98.38 321 GLY A C 1
ATOM 2318 O O . GLY A 1 321 ? -5.508 -24.344 -10.062 1 98.38 321 GLY A O 1
ATOM 2319 N N . GLY A 1 322 ? -3.666 -23.547 -9.055 1 98.19 322 GLY A N 1
ATOM 2320 C CA . GLY A 1 322 ? -3.787 -22.219 -9.641 1 98.19 322 GLY A CA 1
ATOM 2321 C C . GLY A 1 322 ? -5.078 -21.516 -9.273 1 98.19 322 GLY A C 1
ATOM 2322 O O . GLY A 1 322 ? -5.742 -21.891 -8.305 1 98.19 322 GLY A O 1
ATOM 2323 N N . LEU A 1 323 ? -5.359 -20.469 -10.031 1 97.12 323 LEU A N 1
ATOM 2324 C CA . LEU A 1 323 ? -6.547 -19.656 -9.758 1 97.12 323 LEU A CA 1
ATOM 2325 C C . LEU A 1 323 ? -7.82 -20.453 -10.07 1 97.12 323 LEU A C 1
ATOM 2327 O O . LEU A 1 323 ? -8.852 -20.234 -9.438 1 97.12 323 LEU A O 1
ATOM 2331 N N . ILE A 1 324 ? -7.707 -21.344 -11.016 1 97.06 324 ILE A N 1
ATOM 2332 C CA . ILE A 1 324 ? -8.867 -22.109 -11.461 1 97.06 324 ILE A CA 1
ATOM 2333 C C . ILE A 1 324 ? -9.234 -23.141 -10.398 1 97.06 324 ILE A C 1
ATOM 2335 O O . ILE A 1 324 ? -10.414 -23.281 -10.055 1 97.06 324 ILE A O 1
ATOM 2339 N N . GLY A 1 325 ? -8.242 -23.859 -9.867 1 97.56 325 GLY A N 1
ATOM 2340 C CA . GLY A 1 325 ? -8.5 -24.922 -8.922 1 97.56 325 GLY A CA 1
ATOM 2341 C C . GLY A 1 325 ? -8.391 -24.484 -7.473 1 97.56 325 GLY A C 1
ATOM 2342 O O . GLY A 1 325 ? -9.328 -24.672 -6.691 1 97.56 325 GLY A O 1
ATOM 2343 N N . ARG A 1 326 ? -7.254 -23.891 -7.059 1 97.12 326 ARG A N 1
ATOM 2344 C CA . ARG A 1 326 ? -7.02 -23.453 -5.691 1 97.12 326 ARG A CA 1
ATOM 2345 C C . ARG A 1 326 ? -7.988 -22.328 -5.305 1 97.12 326 ARG A C 1
ATOM 2347 O O . ARG A 1 326 ? -8.523 -22.328 -4.199 1 97.12 326 ARG A O 1
ATOM 2354 N N . GLY A 1 327 ? -8.148 -21.438 -6.223 1 94.56 327 GLY A N 1
ATOM 2355 C CA . GLY A 1 327 ? -8.984 -20.281 -5.949 1 94.56 327 GLY A CA 1
ATOM 2356 C C . GLY A 1 327 ? -8.281 -18.969 -6.176 1 94.56 327 GLY A C 1
ATOM 2357 O O . GLY A 1 327 ? -7.047 -18.906 -6.207 1 94.56 327 GLY A O 1
ATOM 2358 N N . HIS A 1 328 ? -9.203 -17.891 -6.312 1 92.19 328 HIS A N 1
ATOM 2359 C CA . HIS A 1 328 ? -8.594 -16.609 -6.684 1 92.19 328 HIS A CA 1
ATOM 2360 C C . HIS A 1 328 ? -9.227 -15.453 -5.91 1 92.19 328 HIS A C 1
ATOM 2362 O O . HIS A 1 328 ? -9.688 -14.484 -6.512 1 92.19 328 HIS A O 1
ATOM 2368 N N . PRO A 1 329 ? -9.102 -15.484 -4.637 1 89.31 329 PRO A N 1
ATOM 2369 C CA . PRO A 1 329 ? -9.281 -14.211 -3.939 1 89.31 329 PRO A CA 1
ATOM 2370 C C . PRO A 1 329 ? -8.102 -13.258 -4.133 1 89.31 329 PRO A C 1
ATOM 2372 O O . PRO A 1 329 ? -6.945 -13.688 -4.086 1 89.31 329 PRO A O 1
ATOM 2375 N N . GLY A 1 330 ? -8.305 -11.992 -4.461 1 83.88 330 GLY A N 1
ATOM 2376 C CA . GLY A 1 330 ? -7.289 -11.047 -4.891 1 83.88 330 GLY A CA 1
ATOM 2377 C C . GLY A 1 330 ? -6.152 -10.906 -3.896 1 83.88 330 GLY A C 1
ATOM 2378 O O . GLY A 1 330 ? -4.98 -11 -4.266 1 83.88 330 GLY A O 1
ATOM 2379 N N . GLY A 1 331 ? -6.422 -10.781 -2.635 1 91.06 331 GLY A N 1
ATOM 2380 C CA . GLY A 1 331 ? -5.438 -10.539 -1.59 1 91.06 331 GLY A CA 1
ATOM 2381 C C . GLY A 1 331 ? -4.469 -11.695 -1.412 1 91.06 331 GLY A C 1
ATOM 2382 O O . GLY A 1 331 ? -3.254 -11.508 -1.488 1 91.06 331 GLY A O 1
ATOM 2383 N N . PRO A 1 332 ? -4.988 -12.883 -1.397 1 95.31 332 PRO A N 1
ATOM 2384 C CA . PRO A 1 332 ? -4.102 -13.977 -1.002 1 95.31 332 PRO A CA 1
ATOM 2385 C C . PRO A 1 332 ? -3.496 -14.711 -2.199 1 95.31 332 PRO A C 1
ATOM 2387 O O . PRO A 1 332 ? -2.553 -15.484 -2.039 1 95.31 332 PRO A O 1
ATOM 2390 N N . THR A 1 333 ? -3.945 -14.547 -3.375 1 95.94 333 THR A N 1
ATOM 2391 C CA . THR A 1 333 ? -3.574 -15.391 -4.504 1 95.94 333 THR A CA 1
ATOM 2392 C C . THR A 1 333 ? -2.066 -15.352 -4.738 1 95.94 333 THR A C 1
ATOM 2394 O O . THR A 1 333 ? -1.416 -16.391 -4.824 1 95.94 333 THR A O 1
ATOM 2397 N N . GLY A 1 334 ? -1.507 -14.156 -4.812 1 98.06 334 GLY A N 1
ATOM 2398 C CA . GLY A 1 334 ? -0.073 -14.039 -5.027 1 98.06 334 GLY A CA 1
ATOM 2399 C C . GLY A 1 334 ? 0.75 -14.656 -3.914 1 98.06 334 GLY A C 1
ATOM 2400 O O . GLY A 1 334 ? 1.823 -15.211 -4.164 1 98.06 334 GLY A O 1
ATOM 2401 N N . LEU A 1 335 ? 0.302 -14.602 -2.732 1 98.81 335 LEU A N 1
ATOM 2402 C CA . LEU A 1 335 ? 1.003 -15.164 -1.584 1 98.81 335 LEU A CA 1
ATOM 2403 C C . LEU A 1 335 ? 0.842 -16.688 -1.535 1 98.81 335 LEU A C 1
ATOM 2405 O O . LEU A 1 335 ? 1.742 -17.391 -1.083 1 98.81 335 LEU A O 1
ATOM 2409 N N . ALA A 1 336 ? -0.287 -17.156 -2.006 1 98.62 336 ALA A N 1
ATOM 2410 C CA . ALA A 1 336 ? -0.469 -18.609 -2.125 1 98.62 336 ALA A CA 1
ATOM 2411 C C . ALA A 1 336 ? 0.546 -19.203 -3.092 1 98.62 336 ALA A C 1
ATOM 2413 O O . ALA A 1 336 ? 1.03 -20.328 -2.879 1 98.62 336 ALA A O 1
ATOM 2414 N N . GLN A 1 337 ? 0.846 -18.469 -4.133 1 98.81 337 GLN A N 1
ATOM 2415 C CA . GLN A 1 337 ? 1.883 -18.922 -5.055 1 98.81 337 GLN A CA 1
ATOM 2416 C C . GLN A 1 337 ? 3.234 -19.016 -4.355 1 98.81 337 GLN A C 1
ATOM 2418 O O . GLN A 1 337 ? 3.957 -20 -4.535 1 98.81 337 GLN A O 1
ATOM 2423 N N . ILE A 1 338 ? 3.549 -18 -3.559 1 98.88 338 ILE A N 1
ATOM 2424 C CA . ILE A 1 338 ? 4.797 -18 -2.805 1 98.88 338 ILE A CA 1
ATOM 2425 C C . ILE A 1 338 ? 4.816 -19.188 -1.839 1 98.88 338 ILE A C 1
ATOM 2427 O O . ILE A 1 338 ? 5.855 -19.828 -1.656 1 98.88 338 ILE A O 1
ATOM 2431 N N . TRP A 1 339 ? 3.691 -19.438 -1.243 1 98.81 339 TRP A N 1
ATOM 2432 C CA . TRP A 1 339 ? 3.539 -20.578 -0.335 1 98.81 339 TRP A CA 1
ATOM 2433 C C . TRP A 1 339 ? 3.92 -21.875 -1.022 1 98.81 339 TRP A C 1
ATOM 2435 O O . TRP A 1 339 ? 4.73 -22.656 -0.503 1 98.81 339 TRP A O 1
ATOM 2445 N N . ASP A 1 340 ? 3.412 -22.141 -2.166 1 98.75 340 ASP A N 1
ATOM 2446 C CA . ASP A 1 340 ? 3.678 -23.391 -2.865 1 98.75 340 ASP A CA 1
ATOM 2447 C C . ASP A 1 340 ? 5.125 -23.453 -3.352 1 98.75 340 ASP A C 1
ATOM 2449 O O . ASP A 1 340 ? 5.801 -24.469 -3.174 1 98.75 340 ASP A O 1
ATOM 2453 N N . VAL A 1 341 ? 5.609 -22.359 -3.957 1 98.81 341 VAL A N 1
ATOM 2454 C CA . VAL A 1 341 ? 6.977 -22.344 -4.469 1 98.81 341 VAL A CA 1
ATOM 2455 C C . VAL A 1 341 ? 7.957 -22.625 -3.33 1 98.81 341 VAL A C 1
ATOM 2457 O O . VAL A 1 341 ? 8.906 -23.406 -3.496 1 98.81 341 VAL A O 1
ATOM 2460 N N . THR A 1 342 ? 7.715 -22 -2.215 1 98.69 342 THR A N 1
ATOM 2461 C CA . THR A 1 342 ? 8.602 -22.188 -1.072 1 98.69 342 THR A CA 1
ATOM 2462 C C . THR A 1 342 ? 8.609 -23.641 -0.627 1 98.69 342 THR A C 1
ATOM 2464 O O . THR A 1 342 ? 9.68 -24.234 -0.421 1 98.69 342 THR A O 1
ATOM 2467 N N . ARG A 1 343 ? 7.473 -24.219 -0.525 1 98.06 343 ARG A N 1
ATOM 2468 C CA . ARG A 1 343 ? 7.375 -25.625 -0.107 1 98.06 343 ARG A CA 1
ATOM 2469 C C . ARG A 1 343 ? 8.031 -26.547 -1.126 1 98.06 343 ARG A C 1
ATOM 2471 O O . ARG A 1 343 ? 8.672 -27.531 -0.756 1 98.06 343 ARG A O 1
ATOM 2478 N N . GLN A 1 344 ? 7.824 -26.234 -2.398 1 98.38 344 GLN A N 1
ATOM 2479 C CA . GLN A 1 344 ? 8.477 -26.984 -3.463 1 98.38 344 GLN A CA 1
ATOM 2480 C C . GLN A 1 344 ? 10 -26.953 -3.307 1 98.38 344 GLN A C 1
ATOM 2482 O O . GLN A 1 344 ? 10.656 -27.984 -3.383 1 98.38 344 GLN A O 1
ATOM 2487 N N . LEU A 1 345 ? 10.547 -25.797 -3.045 1 98.06 345 LEU A N 1
ATOM 2488 C CA . LEU A 1 345 ? 11.992 -25.609 -3.002 1 98.06 345 LEU A CA 1
ATOM 2489 C C . LEU A 1 345 ? 12.578 -26.219 -1.73 1 98.06 345 LEU A C 1
ATOM 2491 O O . LEU A 1 345 ? 13.766 -26.562 -1.689 1 98.06 345 LEU A O 1
ATOM 2495 N N . ARG A 1 346 ? 11.742 -26.375 -0.74 1 96.88 346 ARG A N 1
ATOM 2496 C CA . ARG A 1 346 ? 12.172 -27 0.506 1 96.88 346 ARG A CA 1
ATOM 2497 C C . ARG A 1 346 ? 11.977 -28.516 0.452 1 96.88 346 ARG A C 1
ATOM 2499 O O . ARG A 1 346 ? 12.375 -29.219 1.376 1 96.88 346 ARG A O 1
ATOM 2506 N N . GLY A 1 347 ? 11.312 -29.031 -0.519 1 96.25 347 GLY A N 1
ATOM 2507 C CA . GLY A 1 347 ? 11 -30.453 -0.595 1 96.25 347 GLY A CA 1
ATOM 2508 C C . GLY A 1 347 ? 9.875 -30.859 0.338 1 96.25 347 GLY A C 1
ATOM 2509 O O . GLY A 1 347 ? 9.836 -31.984 0.812 1 96.25 347 GLY A O 1
ATOM 2510 N N . GLU A 1 348 ? 8.969 -29.938 0.585 1 96.12 348 GLU A N 1
ATOM 2511 C CA . GLU A 1 348 ? 7.93 -30.156 1.586 1 96.12 348 GLU A CA 1
ATOM 2512 C C . GLU A 1 348 ? 6.543 -30.141 0.952 1 96.12 348 GLU A C 1
ATOM 2514 O O . GLU A 1 348 ? 5.535 -29.984 1.648 1 96.12 348 GLU A O 1
ATOM 2519 N N . ALA A 1 349 ? 6.418 -30.266 -0.385 1 97.31 349 ALA A N 1
ATOM 2520 C CA . ALA A 1 349 ? 5.145 -30.062 -1.068 1 97.31 349 ALA A CA 1
ATOM 2521 C C . ALA A 1 349 ? 4.348 -31.359 -1.162 1 97.31 349 ALA A C 1
ATOM 2523 O O . ALA A 1 349 ? 3.275 -31.391 -1.771 1 97.31 349 ALA A O 1
ATOM 2524 N N . GLY A 1 350 ? 4.852 -32.438 -0.571 1 96.69 350 GLY A N 1
ATOM 2525 C CA . GLY A 1 350 ? 4.117 -33.719 -0.527 1 96.69 350 GLY A CA 1
ATOM 2526 C C . GLY A 1 350 ? 3.725 -34.219 -1.901 1 96.69 350 GLY A C 1
ATOM 2527 O O . GLY A 1 350 ? 4.57 -34.344 -2.789 1 96.69 350 GLY A O 1
ATOM 2528 N N . PRO A 1 351 ? 2.395 -34.469 -2.098 1 96.62 351 PRO A N 1
ATOM 2529 C CA . PRO A 1 351 ? 1.942 -35.031 -3.379 1 96.62 351 PRO A CA 1
ATOM 2530 C C . PRO A 1 351 ? 2.117 -34.031 -4.535 1 96.62 351 PRO A C 1
ATOM 2532 O O . PRO A 1 351 ? 2.076 -34.438 -5.703 1 96.62 351 PRO A O 1
ATOM 2535 N N . LEU A 1 352 ? 2.326 -32.812 -4.234 1 97.19 352 LEU A N 1
ATOM 2536 C CA . LEU A 1 352 ? 2.479 -31.781 -5.238 1 97.19 352 LEU A CA 1
ATOM 2537 C C . LEU A 1 352 ? 3.945 -31.594 -5.621 1 97.19 352 LEU A C 1
ATOM 2539 O O . LEU A 1 352 ? 4.27 -30.797 -6.5 1 97.19 352 LEU A O 1
ATOM 2543 N N . GLN A 1 353 ? 4.844 -32.375 -5.086 1 98.38 353 GLN A N 1
ATOM 2544 C CA . GLN A 1 353 ? 6.273 -32.094 -5.152 1 98.38 353 GLN A CA 1
ATOM 2545 C C . GLN A 1 353 ? 6.797 -32.219 -6.578 1 98.38 353 GLN A C 1
ATOM 2547 O O . GLN A 1 353 ? 6.582 -33.25 -7.227 1 98.38 353 GLN A O 1
ATOM 2552 N N . VAL A 1 354 ? 7.367 -31.188 -7.066 1 98.44 354 VAL A N 1
ATOM 2553 C CA . VAL A 1 354 ? 8.188 -31.234 -8.273 1 98.44 354 VAL A CA 1
ATOM 2554 C C . VAL A 1 354 ? 9.602 -31.688 -7.922 1 98.44 354 VAL A C 1
ATOM 2556 O O . VAL A 1 354 ? 10.359 -30.953 -7.289 1 98.44 354 VAL A O 1
ATOM 2559 N N . GLU A 1 355 ? 9.922 -32.844 -8.383 1 96.38 355 GLU A N 1
ATOM 2560 C CA . GLU A 1 355 ? 11.188 -33.469 -7.988 1 96.38 355 GLU A CA 1
ATOM 2561 C C . GLU A 1 355 ? 12.375 -32.594 -8.414 1 96.38 355 GLU A C 1
ATOM 2563 O O . GLU A 1 355 ? 12.477 -32.188 -9.578 1 96.38 355 GLU A O 1
ATOM 2568 N N . GLY A 1 356 ? 13.242 -32.281 -7.457 1 95.38 356 GLY A N 1
ATOM 2569 C CA . GLY A 1 356 ? 14.492 -31.594 -7.727 1 95.38 356 GLY A CA 1
ATOM 2570 C C . GLY A 1 356 ? 14.32 -30.109 -7.992 1 95.38 356 GLY A C 1
ATOM 2571 O O . GLY A 1 356 ? 15.242 -29.453 -8.477 1 95.38 356 GLY A O 1
ATOM 2572 N N . ALA A 1 357 ? 13.211 -29.578 -7.652 1 97.56 357 ALA A N 1
ATOM 2573 C CA . ALA A 1 357 ? 12.945 -28.172 -7.922 1 97.56 357 ALA A CA 1
ATOM 2574 C C . ALA A 1 357 ? 13.969 -27.266 -7.223 1 97.56 357 ALA A C 1
ATOM 2576 O O . ALA A 1 357 ? 14.242 -27.453 -6.031 1 97.56 357 ALA A O 1
ATOM 2577 N N . ARG A 1 358 ? 14.539 -26.281 -8.016 1 97.81 358 ARG A N 1
ATOM 2578 C CA . ARG A 1 358 ? 15.539 -25.375 -7.473 1 97.81 358 ARG A CA 1
ATOM 2579 C C . ARG A 1 358 ? 15.156 -23.922 -7.754 1 97.81 358 ARG A C 1
ATOM 2581 O O . ARG A 1 358 ? 15.586 -23.016 -7.043 1 97.81 358 ARG A O 1
ATOM 2588 N N . THR A 1 359 ? 14.414 -23.719 -8.781 1 98.62 359 THR A N 1
ATOM 2589 C CA . THR A 1 359 ? 14.008 -22.375 -9.18 1 98.62 359 THR A CA 1
ATOM 2590 C C . THR A 1 359 ? 12.516 -22.328 -9.492 1 98.62 359 THR A C 1
ATOM 2592 O O . THR A 1 359 ? 12.023 -23.094 -10.312 1 98.62 359 THR A O 1
ATOM 2595 N N . GLY A 1 360 ? 11.766 -21.484 -8.812 1 98.88 360 GLY A N 1
ATOM 2596 C CA . GLY A 1 360 ? 10.344 -21.297 -9.055 1 98.88 360 GLY A CA 1
ATOM 2597 C C . GLY A 1 360 ? 9.977 -19.844 -9.344 1 98.88 360 GLY A C 1
ATOM 2598 O O . GLY A 1 360 ? 10.602 -18.922 -8.812 1 98.88 360 GLY A O 1
ATOM 2599 N N . LEU A 1 361 ? 8.977 -19.641 -10.211 1 98.88 361 LEU A N 1
ATOM 2600 C CA . LEU A 1 361 ? 8.484 -18.328 -10.594 1 98.88 361 LEU A CA 1
ATOM 2601 C C . LEU A 1 361 ? 7.031 -18.141 -10.18 1 98.88 361 LEU A C 1
ATOM 2603 O O . LEU A 1 361 ? 6.219 -19.047 -10.32 1 98.88 361 LEU A O 1
ATOM 2607 N N . ALA A 1 362 ? 6.688 -17 -9.602 1 98.88 362 ALA A N 1
ATOM 2608 C CA . ALA A 1 362 ? 5.324 -16.594 -9.281 1 98.88 362 ALA A CA 1
ATOM 2609 C C . ALA A 1 362 ? 4.938 -15.32 -10.055 1 98.88 362 ALA A C 1
ATOM 2611 O O . ALA A 1 362 ? 5.621 -14.297 -9.953 1 98.88 362 ALA A O 1
ATOM 2612 N N . HIS A 1 363 ? 3.877 -15.398 -10.812 1 98.44 363 HIS A N 1
ATOM 2613 C CA . HIS A 1 363 ? 3.439 -14.336 -11.719 1 98.44 363 HIS A CA 1
ATOM 2614 C C . HIS A 1 363 ? 1.987 -13.953 -11.453 1 98.44 363 HIS A C 1
ATOM 2616 O O . HIS A 1 363 ? 1.124 -14.828 -11.328 1 98.44 363 HIS A O 1
ATOM 2622 N N . MET A 1 364 ? 1.728 -12.656 -11.312 1 97.31 364 MET A N 1
ATOM 2623 C CA . MET A 1 364 ? 0.358 -12.164 -11.188 1 97.31 364 MET A CA 1
ATOM 2624 C C . MET A 1 364 ? 0.155 -10.898 -12.016 1 97.31 364 MET A C 1
ATOM 2626 O O . MET A 1 364 ? 1.058 -10.062 -12.109 1 97.31 364 MET A O 1
ATOM 2630 N N . MET A 1 365 ? -1.007 -10.82 -12.492 1 93.19 365 MET A N 1
ATOM 2631 C CA . MET A 1 365 ? -1.491 -9.602 -13.133 1 93.19 365 MET A CA 1
ATOM 2632 C C . MET A 1 365 ? -2.545 -8.914 -12.266 1 93.19 365 MET A C 1
ATOM 2634 O O . MET A 1 365 ? -3.242 -9.578 -11.492 1 93.19 365 MET A O 1
ATOM 2638 N N . GLY A 1 366 ? -2.531 -7.645 -12.32 1 88.5 366 GLY A N 1
ATOM 2639 C CA . GLY A 1 366 ? -3.596 -6.855 -11.727 1 88.5 366 GLY A CA 1
ATOM 2640 C C . GLY A 1 366 ? -4.336 -5.992 -12.727 1 88.5 366 GLY A C 1
ATOM 2641 O O . GLY A 1 366 ? -3.723 -5.418 -13.633 1 88.5 366 GLY A O 1
ATOM 2642 N N . ALA A 1 367 ? -5.676 -5.945 -12.492 1 82.19 367 ALA A N 1
ATOM 2643 C CA . ALA A 1 367 ? -6.496 -5.117 -13.375 1 82.19 367 ALA A CA 1
ATOM 2644 C C . ALA A 1 367 ? -5.934 -3.703 -13.477 1 82.19 367 ALA A C 1
ATOM 2646 O O . ALA A 1 367 ? -5.477 -3.135 -12.484 1 82.19 367 ALA A O 1
ATOM 2647 N N . GLY A 1 368 ? -6.004 -3.1 -14.641 1 75.38 368 GLY A N 1
ATOM 2648 C CA . GLY A 1 368 ? -5.426 -1.792 -14.906 1 75.38 368 GLY A CA 1
ATOM 2649 C C . GLY A 1 368 ? -4.004 -1.861 -15.43 1 75.38 368 GLY A C 1
ATOM 2650 O O . GLY A 1 368 ? -3.395 -0.832 -15.727 1 75.38 368 GLY A O 1
ATOM 2651 N N . SER A 1 369 ? -3.479 -3.037 -15.555 1 82.56 369 SER A N 1
ATOM 2652 C CA . SER A 1 369 ? -2.201 -3.318 -16.203 1 82.56 369 SER A CA 1
ATOM 2653 C C . SER A 1 369 ? -1.044 -3.211 -15.211 1 82.56 369 SER A C 1
ATOM 2655 O O . SER A 1 369 ? -0.156 -2.371 -15.375 1 82.56 369 SER A O 1
ATOM 2657 N N . VAL A 1 370 ? -1.013 -4.078 -14.32 1 91 370 VAL A N 1
ATOM 2658 C CA . VAL A 1 370 ? 0.104 -4.27 -13.406 1 91 370 VAL A CA 1
ATOM 2659 C C . VAL A 1 370 ? 0.581 -5.719 -13.461 1 91 370 VAL A C 1
ATOM 2661 O O . VAL A 1 370 ? -0.232 -6.645 -13.539 1 91 370 VAL A O 1
ATOM 2664 N N . CYS A 1 371 ? 1.805 -5.883 -13.547 1 95.31 371 CYS A N 1
ATOM 2665 C CA . CYS A 1 371 ? 2.408 -7.211 -13.555 1 95.31 371 CYS A CA 1
ATOM 2666 C C . CYS A 1 371 ? 3.457 -7.34 -12.453 1 95.31 371 CYS A C 1
ATOM 2668 O O . CYS A 1 371 ? 4.289 -6.449 -12.273 1 95.31 371 CYS A O 1
ATOM 2670 N N . VAL A 1 372 ? 3.379 -8.391 -11.656 1 97.81 372 VAL A N 1
ATOM 2671 C CA . VAL A 1 372 ? 4.359 -8.664 -10.609 1 97.81 372 VAL A CA 1
ATOM 2672 C C . VAL A 1 372 ? 4.922 -10.07 -10.789 1 97.81 372 VAL A C 1
ATOM 2674 O O . VAL A 1 372 ? 4.168 -11.031 -10.977 1 97.81 372 VAL A O 1
ATOM 2677 N N . ILE A 1 373 ? 6.266 -10.188 -10.773 1 98.75 373 ILE A N 1
ATOM 2678 C CA . ILE A 1 373 ? 6.918 -11.484 -10.891 1 98.75 373 ILE A CA 1
ATOM 2679 C C . ILE A 1 373 ? 7.965 -11.641 -9.789 1 98.75 373 ILE A C 1
ATOM 2681 O O . ILE A 1 373 ? 8.766 -10.734 -9.562 1 98.75 373 ILE A O 1
ATOM 2685 N N . HIS A 1 374 ? 7.91 -12.719 -9.094 1 98.88 374 HIS A N 1
ATOM 2686 C CA . HIS A 1 374 ? 8.938 -13.133 -8.148 1 98.88 374 HIS A CA 1
ATOM 2687 C C . HIS A 1 374 ? 9.617 -14.43 -8.602 1 98.88 374 HIS A C 1
ATOM 2689 O O . HIS A 1 374 ? 8.953 -15.328 -9.117 1 98.88 374 HIS A O 1
ATOM 2695 N N . ILE A 1 375 ? 10.891 -14.484 -8.43 1 98.94 375 ILE A N 1
ATOM 2696 C CA . ILE A 1 375 ? 11.641 -15.727 -8.633 1 98.94 375 ILE A CA 1
ATOM 2697 C C . ILE A 1 375 ? 12.344 -16.109 -7.332 1 98.94 375 ILE A C 1
ATOM 2699 O O . ILE A 1 375 ? 13.023 -15.297 -6.719 1 98.94 375 ILE A O 1
ATOM 2703 N N . LEU A 1 376 ? 12.086 -17.328 -6.898 1 98.88 376 LEU A N 1
ATOM 2704 C CA . LEU A 1 376 ? 12.711 -17.891 -5.703 1 98.88 376 LEU A CA 1
ATOM 2705 C C . LEU A 1 376 ? 13.648 -19.031 -6.066 1 98.88 376 LEU A C 1
ATOM 2707 O O . LEU A 1 376 ? 13.398 -19.766 -7.031 1 98.88 376 LEU A O 1
ATOM 2711 N N . GLN A 1 377 ? 14.719 -19.188 -5.246 1 98.56 377 GLN A N 1
ATOM 2712 C CA . GLN A 1 377 ? 15.68 -20.266 -5.469 1 98.56 377 GLN A CA 1
ATOM 2713 C C . GLN A 1 377 ? 16.062 -20.938 -4.152 1 98.56 377 GLN A C 1
ATOM 2715 O O . GLN A 1 377 ? 16.141 -20.281 -3.115 1 98.56 377 GLN A O 1
ATOM 2720 N N . ALA A 1 378 ? 16.266 -22.203 -4.25 1 95.25 378 ALA A N 1
ATOM 2721 C CA . ALA A 1 378 ? 16.812 -22.938 -3.109 1 95.25 378 ALA A CA 1
ATOM 2722 C C . ALA A 1 378 ? 18.266 -22.562 -2.857 1 95.25 378 ALA A C 1
ATOM 2724 O O . ALA A 1 378 ? 19.078 -22.562 -3.785 1 95.25 378 ALA A O 1
ATOM 2725 N N . GLY A 1 379 ? 18.406 -21.953 -1.697 1 78.5 379 GLY A N 1
ATOM 2726 C CA . GLY A 1 379 ? 19.75 -21.531 -1.333 1 78.5 379 GLY A CA 1
ATOM 2727 C C . GLY A 1 379 ? 20.594 -22.672 -0.771 1 78.5 379 GLY A C 1
ATOM 2728 O O . GLY A 1 379 ? 20.062 -23.688 -0.346 1 78.5 379 GLY A O 1
ATOM 2729 N N . ARG A 1 380 ? 21.938 -22.578 -1.014 1 60.56 380 ARG A N 1
ATOM 2730 C CA . ARG A 1 380 ? 22.906 -23.438 -0.363 1 60.56 380 ARG A CA 1
ATOM 2731 C C . ARG A 1 380 ? 23.281 -22.906 1.017 1 60.56 380 ARG A C 1
ATOM 2733 O O . ARG A 1 380 ? 23.219 -21.703 1.258 1 60.56 380 ARG A O 1
ATOM 2740 N N . MET B 1 1 ? 18.297 5.449 7.68 1 74.75 1 MET B N 1
ATOM 2741 C CA . MET B 1 1 ? 18.125 5.184 6.254 1 74.75 1 MET B CA 1
ATOM 2742 C C . MET B 1 1 ? 19.453 4.898 5.586 1 74.75 1 MET B C 1
ATOM 2744 O O . MET B 1 1 ? 20.453 5.594 5.844 1 74.75 1 MET B O 1
ATOM 2748 N N . ALA B 1 2 ? 19.453 3.875 4.746 1 78.5 2 ALA B N 1
ATOM 2749 C CA . ALA B 1 2 ? 20.688 3.443 4.102 1 78.5 2 ALA B CA 1
ATOM 2750 C C . ALA B 1 2 ? 21.25 4.547 3.213 1 78.5 2 ALA B C 1
ATOM 2752 O O . ALA B 1 2 ? 22.469 4.727 3.141 1 78.5 2 ALA B O 1
ATOM 2753 N N . ARG B 1 3 ? 20.406 5.32 2.459 1 92.25 3 ARG B N 1
ATOM 2754 C CA . ARG B 1 3 ? 20.75 6.488 1.655 1 92.25 3 ARG B CA 1
ATOM 2755 C C . ARG B 1 3 ? 19.953 7.711 2.109 1 92.25 3 ARG B C 1
ATOM 2757 O O . ARG B 1 3 ? 18.844 7.586 2.617 1 92.25 3 ARG B O 1
ATOM 2764 N N . ASP B 1 4 ? 20.578 8.859 1.889 1 96.69 4 ASP B N 1
ATOM 2765 C CA . ASP B 1 4 ? 19.875 10.109 2.123 1 96.69 4 ASP B CA 1
ATOM 2766 C C . ASP B 1 4 ? 18.734 10.289 1.118 1 96.69 4 ASP B C 1
ATOM 2768 O O . ASP B 1 4 ? 18.875 9.953 -0.058 1 96.69 4 ASP B O 1
ATOM 2772 N N . VAL B 1 5 ? 17.656 10.789 1.605 1 98.5 5 VAL B N 1
ATOM 2773 C CA . VAL B 1 5 ? 16.484 11.031 0.768 1 98.5 5 VAL B CA 1
ATOM 2774 C C . VAL B 1 5 ? 16.078 12.508 0.853 1 98.5 5 VAL B C 1
ATOM 2776 O O . VAL B 1 5 ? 16.125 13.102 1.931 1 98.5 5 VAL B O 1
ATOM 2779 N N . TYR B 1 6 ? 15.742 13.117 -0.281 1 98.69 6 TYR B N 1
ATOM 2780 C CA . TYR B 1 6 ? 15.383 14.523 -0.374 1 98.69 6 TYR B CA 1
ATOM 2781 C C . TYR B 1 6 ? 14.039 14.703 -1.07 1 98.69 6 TYR B C 1
ATOM 2783 O O . TYR B 1 6 ? 13.727 13.977 -2.014 1 98.69 6 TYR B O 1
ATOM 2791 N N . VAL B 1 7 ? 13.305 15.641 -0.569 1 98.81 7 VAL B N 1
ATOM 2792 C CA . VAL B 1 7 ? 12.133 16.062 -1.323 1 98.81 7 VAL B CA 1
ATOM 2793 C C . VAL B 1 7 ? 12.539 17 -2.451 1 98.81 7 VAL B C 1
ATOM 2795 O O . VAL B 1 7 ? 13.125 18.062 -2.201 1 98.81 7 VAL B O 1
ATOM 2798 N N . ILE B 1 8 ? 12.172 16.625 -3.697 1 98.56 8 ILE B N 1
ATOM 2799 C CA . ILE B 1 8 ? 12.648 17.453 -4.809 1 98.56 8 ILE B CA 1
ATOM 2800 C C . ILE B 1 8 ? 11.461 18.141 -5.48 1 98.56 8 ILE B C 1
ATOM 2802 O O . ILE B 1 8 ? 11.641 19.094 -6.246 1 98.56 8 ILE B O 1
ATOM 2806 N N . GLY B 1 9 ? 10.289 17.672 -5.215 1 98.62 9 GLY B N 1
ATOM 2807 C CA . GLY B 1 9 ? 9.094 18.266 -5.793 1 98.62 9 GLY B CA 1
ATOM 2808 C C . GLY B 1 9 ? 7.852 18.062 -4.945 1 98.62 9 GLY B C 1
ATOM 2809 O O . GLY B 1 9 ? 7.664 17 -4.352 1 98.62 9 GLY B O 1
ATOM 2810 N N . VAL B 1 10 ? 7.008 19.109 -4.898 1 98.75 10 VAL B N 1
ATOM 2811 C CA . VAL B 1 10 ? 5.723 19.031 -4.207 1 98.75 10 VAL B CA 1
ATOM 2812 C C . VAL B 1 10 ? 4.641 19.703 -5.051 1 98.75 10 VAL B C 1
ATOM 2814 O O . VAL B 1 10 ? 4.93 20.609 -5.832 1 98.75 10 VAL B O 1
ATOM 2817 N N . GLY B 1 11 ? 3.428 19.125 -4.926 1 98.56 11 GLY B N 1
ATOM 2818 C CA . GLY B 1 11 ? 2.283 19.656 -5.641 1 98.56 11 GLY B CA 1
ATOM 2819 C C . GLY B 1 11 ? 0.975 19.484 -4.895 1 98.56 11 GLY B C 1
ATOM 2820 O O . GLY B 1 11 ? 0.792 18.484 -4.184 1 98.56 11 GLY B O 1
ATOM 2821 N N . MET B 1 12 ? 0.11 20.453 -5.102 1 97.31 12 MET B N 1
ATOM 2822 C CA . MET B 1 12 ? -1.228 20.391 -4.516 1 97.31 12 MET B CA 1
ATOM 2823 C C . MET B 1 12 ? -2.281 20.844 -5.52 1 97.31 12 MET B C 1
ATOM 2825 O O . MET B 1 12 ? -2.006 21.688 -6.371 1 97.31 12 MET B O 1
ATOM 2829 N N . ALA B 1 13 ? -3.369 20.203 -5.473 1 95.62 13 ALA B N 1
ATOM 2830 C CA . ALA B 1 13 ? -4.594 20.688 -6.105 1 95.62 13 ALA B CA 1
ATOM 2831 C C . ALA B 1 13 ? -5.586 21.203 -5.066 1 95.62 13 ALA B C 1
ATOM 2833 O O . ALA B 1 13 ? -5.484 20.875 -3.885 1 95.62 13 ALA B O 1
ATOM 2834 N N . PRO B 1 14 ? -6.5 22.047 -5.531 1 93.56 14 PRO B N 1
ATOM 2835 C CA . PRO B 1 14 ? -7.402 22.672 -4.562 1 93.56 14 PRO B CA 1
ATOM 2836 C C . PRO B 1 14 ? -8.211 21.656 -3.764 1 93.56 14 PRO B C 1
ATOM 2838 O O . PRO B 1 14 ? -8.664 20.656 -4.32 1 93.56 14 PRO B O 1
ATOM 2841 N N . PHE B 1 15 ? -8.352 21.938 -2.49 1 94.38 15 PHE B N 1
ATOM 2842 C CA . PHE B 1 15 ? -9.211 21.141 -1.622 1 94.38 15 PHE B CA 1
ATOM 2843 C C . PHE B 1 15 ? -10.641 21.672 -1.644 1 94.38 15 PHE B C 1
ATOM 2845 O O . PHE B 1 15 ? -10.867 22.859 -1.814 1 94.38 15 PHE B O 1
ATOM 2852 N N . GLY B 1 16 ? -11.617 20.812 -1.536 1 89.75 16 GLY B N 1
ATOM 2853 C CA . GLY B 1 16 ? -13.016 21.172 -1.357 1 89.75 16 GLY B CA 1
ATOM 2854 C C . GLY B 1 16 ? -13.711 21.531 -2.656 1 89.75 16 GLY B C 1
ATOM 2855 O O . GLY B 1 16 ? -14.648 22.328 -2.666 1 89.75 16 GLY B O 1
ATOM 2856 N N . GLN B 1 17 ? -13.273 20.953 -3.705 1 81.25 17 GLN B N 1
ATOM 2857 C CA . GLN B 1 17 ? -13.945 21.219 -4.977 1 81.25 17 GLN B CA 1
ATOM 2858 C C . GLN B 1 17 ? -15.094 20.234 -5.195 1 81.25 17 GLN B C 1
ATOM 2860 O O . GLN B 1 17 ? -14.875 19.062 -5.496 1 81.25 17 GLN B O 1
ATOM 2865 N N . PRO B 1 18 ? -16.281 20.672 -5.035 1 72.06 18 PRO B N 1
ATOM 2866 C CA . PRO B 1 18 ? -17.422 19.766 -5.039 1 72.06 18 PRO B CA 1
ATOM 2867 C C . PRO B 1 18 ? -17.547 18.969 -6.34 1 72.06 18 PRO B C 1
ATOM 2869 O O . PRO B 1 18 ? -17.938 17.797 -6.324 1 72.06 18 PRO B O 1
ATOM 2872 N N . ASP B 1 19 ? -17.25 19.453 -7.426 1 72.69 19 ASP B N 1
ATOM 2873 C CA . ASP B 1 19 ? -17.547 18.797 -8.703 1 72.69 19 ASP B CA 1
ATOM 2874 C C . ASP B 1 19 ? -16.266 18.219 -9.312 1 72.69 19 ASP B C 1
ATOM 2876 O O . ASP B 1 19 ? -16.297 17.719 -10.445 1 72.69 19 ASP B O 1
ATOM 2880 N N . ALA B 1 20 ? -15.344 18.203 -8.414 1 77.31 20 ALA B N 1
ATOM 2881 C CA . ALA B 1 20 ? -14.102 17.75 -9.047 1 77.31 20 ALA B CA 1
ATOM 2882 C C . ALA B 1 20 ? -13.922 16.25 -8.891 1 77.31 20 ALA B C 1
ATOM 2884 O O . ALA B 1 20 ? -14.25 15.68 -7.844 1 77.31 20 ALA B O 1
ATOM 2885 N N . ASN B 1 21 ? -13.484 15.602 -9.984 1 79.44 21 ASN B N 1
ATOM 2886 C CA . ASN B 1 21 ? -13.086 14.195 -10 1 79.44 21 ASN B CA 1
ATOM 2887 C C . ASN B 1 21 ? -11.742 13.984 -9.32 1 79.44 21 ASN B C 1
ATOM 2889 O O . ASN B 1 21 ? -10.781 14.711 -9.586 1 79.44 21 ASN B O 1
ATOM 2893 N N . ALA B 1 22 ? -11.781 13.055 -8.32 1 80.38 22 ALA B N 1
ATOM 2894 C CA . ALA B 1 22 ? -10.578 12.789 -7.543 1 80.38 22 ALA B CA 1
ATOM 2895 C C . ALA B 1 22 ? -9.391 12.492 -8.453 1 80.38 22 ALA B C 1
ATOM 2897 O O . ALA B 1 22 ? -8.266 12.93 -8.18 1 80.38 22 ALA B O 1
ATOM 2898 N N . ALA B 1 23 ? -9.633 11.789 -9.523 1 81.88 23 ALA B N 1
ATOM 2899 C CA . ALA B 1 23 ? -8.547 11.43 -10.438 1 81.88 23 ALA B CA 1
ATOM 2900 C C . ALA B 1 23 ? -7.98 12.664 -11.125 1 81.88 23 ALA B C 1
ATOM 2902 O O . ALA B 1 23 ? -6.773 12.766 -11.344 1 81.88 23 ALA B O 1
ATOM 2903 N N . ASP B 1 24 ? -8.852 13.586 -11.445 1 88.69 24 ASP B N 1
ATOM 2904 C CA . ASP B 1 24 ? -8.414 14.836 -12.062 1 88.69 24 ASP B CA 1
ATOM 2905 C C . ASP B 1 24 ? -7.594 15.672 -11.086 1 88.69 24 ASP B C 1
ATOM 2907 O O . ASP B 1 24 ? -6.586 16.266 -11.469 1 88.69 24 ASP B O 1
ATOM 2911 N N . LEU B 1 25 ? -8.055 15.695 -9.898 1 91.69 25 LEU B N 1
ATOM 2912 C CA . LEU B 1 25 ? -7.309 16.406 -8.875 1 91.69 25 LEU B CA 1
ATOM 2913 C C . LEU B 1 25 ? -5.938 15.773 -8.656 1 91.69 25 LEU B C 1
ATOM 2915 O O . LEU B 1 25 ? -4.934 16.484 -8.531 1 91.69 25 LEU B O 1
ATOM 2919 N N . GLY B 1 26 ? -5.977 14.477 -8.625 1 93.94 26 GLY B N 1
ATOM 2920 C CA . GLY B 1 26 ? -4.715 13.766 -8.492 1 93.94 26 GLY B CA 1
ATOM 2921 C C . GLY B 1 26 ? -3.744 14.062 -9.625 1 93.94 26 GLY B C 1
ATOM 2922 O O . GLY B 1 26 ? -2.557 14.289 -9.383 1 93.94 26 GLY B O 1
ATOM 2923 N N . PHE B 1 27 ? -4.262 14.078 -10.844 1 94.38 27 PHE B N 1
ATOM 2924 C CA . PHE B 1 27 ? -3.447 14.406 -12.008 1 94.38 27 PHE B CA 1
ATOM 2925 C C . PHE B 1 27 ? -2.846 15.805 -11.867 1 94.38 27 PHE B C 1
ATOM 2927 O O . PHE B 1 27 ? -1.651 15.992 -12.109 1 94.38 27 PHE B O 1
ATOM 2934 N N . GLY B 1 28 ? -3.65 16.703 -11.5 1 95.94 28 GLY B N 1
ATOM 2935 C CA . GLY B 1 28 ? -3.186 18.078 -11.305 1 95.94 28 GLY B CA 1
ATOM 2936 C C . GLY B 1 28 ? -2.086 18.188 -10.266 1 95.94 28 GLY B C 1
ATOM 2937 O O . GLY B 1 28 ? -1.08 18.859 -10.492 1 95.94 28 GLY B O 1
ATOM 2938 N N . ALA B 1 29 ? -2.256 17.531 -9.117 1 97.56 29 ALA B N 1
ATOM 2939 C CA . ALA B 1 29 ? -1.246 17.562 -8.062 1 97.56 29 ALA B CA 1
ATOM 2940 C C . ALA B 1 29 ? 0.06 16.922 -8.539 1 97.56 29 ALA B C 1
ATOM 2942 O O . ALA B 1 29 ? 1.146 17.406 -8.211 1 97.56 29 ALA B O 1
ATOM 2943 N N . GLY B 1 30 ? -0.09 15.789 -9.281 1 97.94 30 GLY B N 1
ATOM 2944 C CA . GLY B 1 30 ? 1.085 15.141 -9.844 1 97.94 30 GLY B CA 1
ATOM 2945 C C . GLY B 1 30 ? 1.853 16.031 -10.805 1 97.94 30 GLY B C 1
ATOM 2946 O O . GLY B 1 30 ? 3.076 16.141 -10.719 1 97.94 30 GLY B O 1
ATOM 2947 N N . VAL B 1 31 ? 1.128 16.703 -11.68 1 98.06 31 VAL B N 1
ATOM 2948 C CA . VAL B 1 31 ? 1.737 17.594 -12.656 1 98.06 31 VAL B CA 1
ATOM 2949 C C . VAL B 1 31 ? 2.436 18.75 -11.938 1 98.06 31 VAL B C 1
ATOM 2951 O O . VAL B 1 31 ? 3.559 19.125 -12.281 1 98.06 31 VAL B O 1
ATOM 2954 N N . ASN B 1 32 ? 1.754 19.281 -10.93 1 98.38 32 ASN B N 1
ATOM 2955 C CA . ASN B 1 32 ? 2.34 20.359 -10.156 1 98.38 32 ASN B CA 1
ATOM 2956 C C . ASN B 1 32 ? 3.627 19.938 -9.461 1 98.38 32 ASN B C 1
ATOM 2958 O O . ASN B 1 32 ? 4.594 20.688 -9.406 1 98.38 32 ASN B O 1
ATOM 2962 N N . ALA B 1 33 ? 3.676 18.719 -8.93 1 98.62 33 ALA B N 1
ATOM 2963 C CA . ALA B 1 33 ? 4.871 18.219 -8.266 1 98.62 33 ALA B CA 1
ATOM 2964 C C . ALA B 1 33 ? 6.016 18.016 -9.258 1 98.62 33 ALA B C 1
ATOM 2966 O O . ALA B 1 33 ? 7.168 18.328 -8.953 1 98.62 33 ALA B O 1
ATOM 2967 N N . LEU B 1 34 ? 5.676 17.453 -10.422 1 98.44 34 LEU B N 1
ATOM 2968 C CA . LEU B 1 34 ? 6.676 17.266 -11.469 1 98.44 34 LEU B CA 1
ATOM 2969 C C . LEU B 1 34 ? 7.242 18.609 -11.922 1 98.44 34 LEU B C 1
ATOM 2971 O O . LEU B 1 34 ? 8.453 18.75 -12.094 1 98.44 34 LEU B O 1
ATOM 2975 N N . GLY B 1 35 ? 6.379 19.578 -12.086 1 98.12 35 GLY B N 1
ATOM 2976 C CA . GLY B 1 35 ? 6.82 20.922 -12.422 1 98.12 35 GLY B CA 1
ATOM 2977 C C . GLY B 1 35 ? 7.723 21.547 -11.375 1 98.12 35 GLY B C 1
ATOM 2978 O O . GLY B 1 35 ? 8.75 22.141 -11.703 1 98.12 35 GLY B O 1
ATOM 2979 N N . ASP B 1 36 ? 7.332 21.359 -10.141 1 97.94 36 ASP B N 1
ATOM 2980 C CA . ASP B 1 36 ? 8.133 21.875 -9.031 1 97.94 36 ASP B CA 1
ATOM 2981 C C . ASP B 1 36 ? 9.516 21.219 -9.008 1 97.94 36 ASP B C 1
ATOM 2983 O O . ASP B 1 36 ? 10.516 21.891 -8.727 1 97.94 36 ASP B O 1
ATOM 2987 N N . ALA B 1 37 ? 9.578 19.953 -9.289 1 97.88 37 ALA B N 1
ATOM 2988 C CA . ALA B 1 37 ? 10.836 19.219 -9.281 1 97.88 37 ALA B CA 1
ATOM 2989 C C . ALA B 1 37 ? 11.664 19.531 -10.523 1 97.88 37 ALA B C 1
ATOM 2991 O O . ALA B 1 37 ? 12.883 19.328 -10.531 1 97.88 37 ALA B O 1
ATOM 2992 N N . GLY B 1 38 ? 10.945 19.938 -11.594 1 97.44 38 GLY B N 1
ATOM 2993 C CA . GLY B 1 38 ? 11.617 20.188 -12.859 1 97.44 38 GLY B CA 1
ATOM 2994 C C . GLY B 1 38 ? 12 18.906 -13.586 1 97.44 38 GLY B C 1
ATOM 2995 O O . GLY B 1 38 ? 13.055 18.828 -14.219 1 97.44 38 GLY B O 1
ATOM 2996 N N . ILE B 1 39 ? 11.258 17.859 -13.461 1 97.56 39 ILE B N 1
ATOM 2997 C CA . ILE B 1 39 ? 11.562 16.609 -14.133 1 97.56 39 ILE B CA 1
ATOM 2998 C C . ILE B 1 39 ? 10.328 16.094 -14.867 1 97.56 39 ILE B C 1
ATOM 3000 O O . ILE B 1 39 ? 9.211 16.562 -14.609 1 97.56 39 ILE B O 1
ATOM 3004 N N . GLY B 1 40 ? 10.617 15.18 -15.805 1 97 40 GLY B N 1
ATOM 3005 C CA . GLY B 1 40 ? 9.523 14.445 -16.438 1 97 40 GLY B CA 1
ATOM 3006 C C . GLY B 1 40 ? 9.125 13.203 -15.664 1 97 40 GLY B C 1
ATOM 3007 O O . GLY B 1 40 ? 9.883 12.711 -14.828 1 97 40 GLY B O 1
ATOM 3008 N N . PHE B 1 41 ? 7.871 12.711 -15.953 1 96.5 41 PHE B N 1
ATOM 3009 C CA . PHE B 1 41 ? 7.395 11.508 -15.281 1 96.5 41 PHE B CA 1
ATOM 3010 C C . PHE B 1 41 ? 8.258 10.305 -15.641 1 96.5 41 PHE B C 1
ATOM 3012 O O . PHE B 1 41 ? 8.32 9.328 -14.883 1 96.5 41 PHE B O 1
ATOM 3019 N N . ASP B 1 42 ? 8.961 10.305 -16.734 1 95.12 42 ASP B N 1
ATOM 3020 C CA . ASP B 1 42 ? 9.812 9.203 -17.188 1 95.12 42 ASP B CA 1
ATOM 3021 C C . ASP B 1 42 ? 11.039 9.062 -16.281 1 95.12 42 ASP B C 1
ATOM 3023 O O . ASP B 1 42 ? 11.734 8.047 -16.328 1 95.12 42 ASP B O 1
ATOM 3027 N N . GLU B 1 43 ? 11.289 10.039 -15.422 1 97.56 43 GLU B N 1
ATOM 3028 C CA . GLU B 1 43 ? 12.406 9.953 -14.492 1 97.56 43 GLU B CA 1
ATOM 3029 C C . GLU B 1 43 ? 11.977 9.312 -13.172 1 97.56 43 GLU B C 1
ATOM 3031 O O . GLU B 1 43 ? 12.82 8.93 -12.359 1 97.56 43 GLU B O 1
ATOM 3036 N N . VAL B 1 44 ? 10.688 9.234 -12.953 1 98.06 44 VAL B N 1
ATOM 3037 C CA . VAL B 1 44 ? 10.164 8.617 -11.734 1 98.06 44 VAL B CA 1
ATOM 3038 C C . VAL B 1 44 ? 10.266 7.098 -11.852 1 98.06 44 VAL B C 1
ATOM 3040 O O . VAL B 1 44 ? 9.859 6.516 -12.859 1 98.06 44 VAL B O 1
ATOM 3043 N N . GLY B 1 45 ? 10.805 6.484 -10.844 1 97.88 45 GLY B N 1
ATOM 3044 C CA . GLY B 1 45 ? 11.031 5.047 -10.891 1 97.88 45 GLY B CA 1
ATOM 3045 C C . GLY B 1 45 ? 9.961 4.254 -10.156 1 97.88 45 GLY B C 1
ATOM 3046 O O . GLY B 1 45 ? 9.867 3.035 -10.32 1 97.88 45 GLY B O 1
ATOM 3047 N N . TYR B 1 46 ? 9.188 4.883 -9.32 1 97.94 46 TYR B N 1
ATOM 3048 C CA . TYR B 1 46 ? 8.125 4.242 -8.555 1 97.94 46 TYR B CA 1
ATOM 3049 C C . TYR B 1 46 ? 7.02 5.238 -8.211 1 97.94 46 TYR B C 1
ATOM 3051 O O . TYR B 1 46 ? 7.297 6.395 -7.895 1 97.94 46 TYR B O 1
ATOM 3059 N N . LEU B 1 47 ? 5.762 4.836 -8.305 1 97.5 47 LEU B N 1
ATOM 3060 C CA . LEU B 1 47 ? 4.629 5.664 -7.902 1 97.5 47 LEU B CA 1
ATOM 3061 C C . LEU B 1 47 ? 3.812 4.969 -6.816 1 97.5 47 LEU B C 1
ATOM 3063 O O . LEU B 1 47 ? 3.314 3.859 -7.023 1 97.5 47 LEU B O 1
ATOM 3067 N N . TYR B 1 48 ? 3.697 5.559 -5.656 1 97.38 48 TYR B N 1
ATOM 3068 C CA . TYR B 1 48 ? 2.773 5.148 -4.602 1 97.38 48 TYR B CA 1
ATOM 3069 C C . TYR B 1 48 ? 1.533 6.031 -4.586 1 97.38 48 TYR B C 1
ATOM 3071 O O . TYR B 1 48 ? 1.618 7.227 -4.293 1 97.38 48 TYR B O 1
ATOM 3079 N N . ASN B 1 49 ? 0.382 5.418 -4.82 1 95.12 49 ASN B N 1
ATOM 3080 C CA . ASN B 1 49 ? -0.896 6.117 -4.738 1 95.12 49 ASN B CA 1
ATOM 3081 C C . ASN B 1 49 ? -1.577 5.891 -3.393 1 95.12 49 ASN B C 1
ATOM 3083 O O . ASN B 1 49 ? -1.57 4.773 -2.869 1 95.12 49 ASN B O 1
ATOM 3087 N N . GLY B 1 50 ? -2.068 6.973 -2.859 1 93.88 50 GLY B N 1
ATOM 3088 C CA . GLY B 1 50 ? -2.842 6.863 -1.633 1 93.88 50 GLY B CA 1
ATOM 3089 C C . GLY B 1 50 ? -4.234 7.449 -1.751 1 93.88 50 GLY B C 1
ATOM 3090 O O . GLY B 1 50 ? -4.391 8.656 -1.935 1 93.88 50 GLY B O 1
ATOM 3091 N N . TYR B 1 51 ? -5.238 6.598 -1.623 1 89.75 51 TYR B N 1
ATOM 3092 C CA . TYR B 1 51 ? -6.629 7.043 -1.571 1 89.75 51 TYR B CA 1
ATOM 3093 C C . TYR B 1 51 ? -7.488 6.055 -0.795 1 89.75 51 TYR B C 1
ATOM 3095 O O . TYR B 1 51 ? -7.113 4.891 -0.626 1 89.75 51 TYR B O 1
ATOM 3103 N N . ILE B 1 52 ? -8.586 6.391 -0.292 1 80.81 52 ILE B N 1
ATOM 3104 C CA . ILE B 1 52 ? -9.453 5.531 0.505 1 80.81 52 ILE B CA 1
ATOM 3105 C C . ILE B 1 52 ? -10.672 5.125 -0.319 1 80.81 52 ILE B C 1
ATOM 3107 O O . ILE B 1 52 ? -11.078 3.961 -0.311 1 80.81 52 ILE B O 1
ATOM 3111 N N . GLY B 1 53 ? -11.25 6.02 -1.023 1 69.69 53 GLY B N 1
ATOM 3112 C CA . GLY B 1 53 ? -12.555 5.742 -1.605 1 69.69 53 GLY B CA 1
ATOM 3113 C C . GLY B 1 53 ? -12.539 5.715 -3.121 1 69.69 53 GLY B C 1
ATOM 3114 O O . GLY B 1 53 ? -13.586 5.59 -3.758 1 69.69 53 GLY B O 1
ATOM 3115 N N . ALA B 1 54 ? -11.344 5.684 -3.535 1 64.69 54 ALA B N 1
ATOM 3116 C CA . A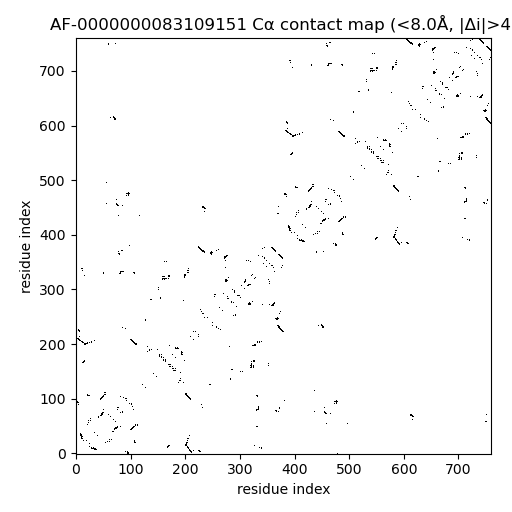LA B 1 54 ? -11.328 5.699 -4.996 1 64.69 54 ALA B CA 1
ATOM 3117 C C . ALA B 1 54 ? -11.391 4.285 -5.559 1 64.69 54 ALA B C 1
ATOM 3119 O O . ALA B 1 54 ? -11.109 3.314 -4.855 1 64.69 54 ALA B O 1
ATOM 3120 N N . GLY B 1 55 ? -11.898 4.02 -6.676 1 68.75 55 GLY B N 1
ATOM 3121 C CA . GLY B 1 55 ? -12.023 2.725 -7.328 1 68.75 55 GLY B CA 1
ATOM 3122 C C . GLY B 1 55 ? -10.688 2.049 -7.582 1 68.75 55 GLY B C 1
ATOM 3123 O O . GLY B 1 55 ? -9.656 2.715 -7.68 1 68.75 55 GLY B O 1
ATOM 3124 N N . LEU B 1 56 ? -10.602 0.726 -7.574 1 67.69 56 LEU B N 1
ATOM 3125 C CA . LEU B 1 56 ? -9.461 -0.18 -7.68 1 67.69 56 LEU B CA 1
ATOM 3126 C C . LEU B 1 56 ? -8.531 0.243 -8.812 1 67.69 56 LEU B C 1
ATOM 3128 O O . LEU B 1 56 ? -7.312 0.099 -8.703 1 67.69 56 LEU B O 1
ATOM 3132 N N . LEU B 1 57 ? -8.984 0.887 -9.82 1 74.5 57 LEU B N 1
ATOM 3133 C CA . LEU B 1 57 ? -8.164 1.121 -11.008 1 74.5 57 LEU B CA 1
ATOM 3134 C C . LEU B 1 57 ? -7.715 2.576 -11.086 1 74.5 57 LEU B C 1
ATOM 3136 O O . LEU B 1 57 ? -6.91 2.939 -11.945 1 74.5 57 LEU B O 1
ATOM 3140 N N . THR B 1 58 ? -8.031 3.293 -10.133 1 75.44 58 THR B N 1
ATOM 3141 C CA . THR B 1 58 ? -7.848 4.734 -10.234 1 75.44 58 THR B CA 1
ATOM 3142 C C . THR B 1 58 ? -6.363 5.09 -10.25 1 75.44 58 THR B C 1
ATOM 3144 O O . THR B 1 58 ? -5.918 5.914 -11.047 1 75.44 58 THR B O 1
ATOM 3147 N N . GLY B 1 59 ? -5.641 4.434 -9.469 1 75.62 59 GLY B N 1
ATOM 3148 C CA . GLY B 1 59 ? -4.223 4.738 -9.383 1 75.62 59 GLY B CA 1
ATOM 3149 C C . GLY B 1 59 ? -3.459 4.406 -10.648 1 75.62 59 GLY B C 1
ATOM 3150 O O . GLY B 1 59 ? -2.604 5.18 -11.086 1 75.62 59 GLY B O 1
ATOM 3151 N N . VAL B 1 60 ? -3.76 3.326 -11.258 1 78.5 60 VAL B N 1
ATOM 3152 C CA . VAL B 1 60 ? -3.066 2.9 -12.469 1 78.5 60 VAL B CA 1
ATOM 3153 C C . VAL B 1 60 ? -3.486 3.781 -13.641 1 78.5 60 VAL B C 1
ATOM 3155 O O . VAL B 1 60 ? -2.668 4.109 -14.5 1 78.5 60 VAL B O 1
ATOM 3158 N N . THR B 1 61 ? -4.723 4.172 -13.641 1 80.56 61 THR B N 1
ATOM 3159 C CA . THR B 1 61 ? -5.211 5.059 -14.688 1 80.56 61 THR B CA 1
ATOM 3160 C C . THR B 1 61 ? -4.539 6.426 -14.602 1 80.56 61 THR B C 1
ATOM 3162 O O . THR B 1 61 ? -4.168 7.008 -15.617 1 80.56 61 THR B O 1
ATOM 3165 N N . LEU B 1 62 ? -4.395 6.844 -13.422 1 84.44 62 LEU B N 1
ATOM 3166 C CA . LEU B 1 62 ? -3.729 8.125 -13.211 1 84.44 62 LEU B CA 1
ATOM 3167 C C . LEU B 1 62 ? -2.275 8.062 -13.672 1 84.44 62 LEU B C 1
ATOM 3169 O O . LEU B 1 62 ? -1.763 9.031 -14.25 1 84.44 62 LEU B O 1
ATOM 3173 N N . ALA B 1 63 ? -1.629 6.98 -13.383 1 83.12 63 ALA B N 1
ATOM 3174 C CA . ALA B 1 63 ? -0.251 6.797 -13.836 1 83.12 63 ALA B CA 1
ATOM 3175 C C . ALA B 1 63 ? -0.16 6.828 -15.352 1 83.12 63 ALA B C 1
ATOM 3177 O O . ALA B 1 63 ? 0.783 7.395 -15.914 1 83.12 63 ALA B O 1
ATOM 3178 N N . LYS B 1 64 ? -1.112 6.227 -15.953 1 80.94 64 LYS B N 1
ATOM 3179 C CA . LYS B 1 64 ? -1.149 6.242 -17.406 1 80.94 64 LYS B CA 1
ATOM 3180 C C . LYS B 1 64 ? -1.294 7.668 -17.938 1 80.94 64 LYS B C 1
ATOM 3182 O O . LYS B 1 64 ? -0.644 8.039 -18.922 1 80.94 64 LYS B O 1
ATOM 3187 N N . ASP B 1 65 ? -2.105 8.453 -17.266 1 85.56 65 ASP B N 1
ATOM 3188 C CA . ASP B 1 65 ? -2.322 9.844 -17.656 1 85.56 65 ASP B CA 1
ATOM 3189 C C . ASP B 1 65 ? -1.049 10.664 -17.484 1 85.56 65 ASP B C 1
ATOM 3191 O O . ASP B 1 65 ? -0.796 11.594 -18.25 1 85.56 65 ASP B O 1
ATOM 3195 N N . LEU B 1 66 ? -0.267 10.305 -16.406 1 89 66 LEU B N 1
ATOM 3196 C CA . LEU B 1 66 ? 0.996 11 -16.203 1 89 66 LEU B CA 1
ATOM 3197 C C . LEU B 1 66 ? 2.033 10.578 -17.234 1 89 66 LEU B C 1
ATOM 3199 O O . LEU B 1 66 ? 2.945 11.344 -17.547 1 89 66 LEU B O 1
ATOM 3203 N N . GLY B 1 67 ? 1.991 9.32 -17.609 1 85.38 67 GLY B N 1
ATOM 3204 C CA . GLY B 1 67 ? 2.885 8.773 -18.609 1 85.38 67 GLY B CA 1
ATOM 3205 C C . GLY B 1 67 ? 2.996 7.258 -18.547 1 85.38 67 GLY B C 1
ATOM 3206 O O . GLY B 1 67 ? 3.131 6.688 -17.469 1 85.38 67 GLY B O 1
ATOM 3207 N N . LEU B 1 68 ? 2.861 6.539 -19.594 1 79.38 68 LEU B N 1
ATOM 3208 C CA . LEU B 1 68 ? 2.994 5.094 -19.703 1 79.38 68 LEU B CA 1
ATOM 3209 C C . LEU B 1 68 ? 4.461 4.68 -19.719 1 79.38 68 LEU B C 1
ATOM 3211 O O . LEU B 1 68 ? 4.984 4.238 -20.734 1 79.38 68 LEU B O 1
ATOM 3215 N N . THR B 1 69 ? 5.02 4.723 -18.547 1 82.75 69 THR B N 1
ATOM 3216 C CA . THR B 1 69 ? 6.469 4.555 -18.453 1 82.75 69 THR B CA 1
ATOM 3217 C C . THR B 1 69 ? 6.812 3.168 -17.922 1 82.75 69 THR B C 1
ATOM 3219 O O . THR B 1 69 ? 7.984 2.785 -17.875 1 82.75 69 THR B O 1
ATOM 3222 N N . GLY B 1 70 ? 5.781 2.412 -17.484 1 89.12 70 GLY B N 1
ATOM 3223 C CA . GLY B 1 70 ? 6.008 1.027 -17.109 1 89.12 70 GLY B CA 1
ATOM 3224 C C . GLY B 1 70 ? 6.52 0.878 -15.68 1 89.12 70 GLY B C 1
ATOM 3225 O O . GLY B 1 70 ? 6.926 -0.211 -15.273 1 89.12 70 GLY B O 1
ATOM 3226 N N . ILE B 1 71 ? 6.508 1.969 -14.938 1 93.31 71 ILE B N 1
ATOM 3227 C CA . ILE B 1 71 ? 7.082 1.925 -13.602 1 93.31 71 ILE B CA 1
ATOM 3228 C C . ILE B 1 71 ? 6.152 1.162 -12.664 1 93.31 71 ILE B C 1
ATOM 3230 O O . ILE B 1 71 ? 4.953 1.036 -12.93 1 93.31 71 ILE B O 1
ATOM 3234 N N . PRO B 1 72 ? 6.723 0.614 -11.594 1 95.5 72 PRO B N 1
ATOM 3235 C CA . PRO B 1 72 ? 5.852 0.024 -10.578 1 95.5 72 PRO B CA 1
ATOM 3236 C C . PRO B 1 72 ? 4.91 1.045 -9.945 1 95.5 72 PRO B C 1
ATOM 3238 O O . PRO B 1 72 ? 5.316 2.18 -9.672 1 95.5 72 PRO B O 1
ATOM 3241 N N . ILE B 1 73 ? 3.676 0.619 -9.773 1 94.69 73 ILE B N 1
ATOM 3242 C CA . ILE B 1 73 ? 2.627 1.404 -9.133 1 94.69 73 ILE B CA 1
ATOM 3243 C C . ILE B 1 73 ? 1.988 0.593 -8.008 1 94.69 73 ILE B C 1
ATOM 3245 O O . ILE B 1 73 ? 1.572 -0.549 -8.219 1 94.69 73 ILE B O 1
ATOM 3249 N N . THR B 1 74 ? 1.957 1.127 -6.84 1 95.06 74 THR B N 1
ATOM 3250 C CA . THR B 1 74 ? 1.326 0.468 -5.703 1 95.06 74 THR B CA 1
ATOM 3251 C C . THR B 1 74 ? 0.343 1.407 -5.012 1 95.06 74 THR B C 1
ATOM 3253 O O . THR B 1 74 ? 0.658 2.574 -4.77 1 95.06 74 THR B O 1
ATOM 3256 N N . HIS B 1 75 ? -0.846 0.895 -4.77 1 93.25 75 HIS B N 1
ATOM 3257 C CA . HIS B 1 75 ? -1.819 1.621 -3.959 1 93.25 75 HIS B CA 1
ATOM 3258 C C . HIS B 1 75 ? -1.65 1.304 -2.479 1 93.25 75 HIS B C 1
ATOM 3260 O O . HIS B 1 75 ? -1.519 0.137 -2.1 1 93.25 75 HIS B O 1
ATOM 3266 N N . VAL B 1 76 ? -1.639 2.34 -1.637 1 94.19 76 VAL B N 1
ATOM 3267 C CA . VAL B 1 76 ? -1.532 2.135 -0.196 1 94.19 76 VAL B CA 1
ATOM 3268 C C . VAL B 1 76 ? -2.705 2.811 0.51 1 94.19 76 VAL B C 1
ATOM 3270 O O . VAL B 1 76 ? -3.273 3.775 -0.005 1 94.19 76 VAL B O 1
ATOM 3273 N N . GLU B 1 77 ? -3.055 2.293 1.659 1 91.25 77 GLU B N 1
ATOM 3274 C CA . GLU B 1 77 ? -4.16 2.832 2.445 1 91.25 77 GLU B CA 1
ATOM 3275 C C . GLU B 1 77 ? -3.934 2.619 3.938 1 91.25 77 GLU B C 1
ATOM 3277 O O . GLU B 1 77 ? -3.469 1.555 4.355 1 91.25 77 GLU B O 1
ATOM 3282 N N . ASN B 1 78 ? -4.199 3.602 4.715 1 91.44 78 ASN B N 1
ATOM 3283 C CA . ASN B 1 78 ? -4.219 3.557 6.172 1 91.44 78 ASN B CA 1
ATOM 3284 C C . ASN B 1 78 ? -5.086 4.668 6.758 1 91.44 78 ASN B C 1
ATOM 3286 O O . ASN B 1 78 ? -4.629 5.434 7.609 1 91.44 78 ASN B O 1
ATOM 3290 N N . ALA B 1 79 ? -6.316 4.672 6.289 1 88.5 79 ALA B N 1
ATOM 3291 C CA . ALA B 1 79 ? -7.285 5.668 6.742 1 88.5 79 ALA B CA 1
ATOM 3292 C C . ALA B 1 79 ? -6.719 7.078 6.613 1 88.5 79 ALA B C 1
ATOM 3294 O O . ALA B 1 79 ? -6.184 7.449 5.566 1 88.5 79 ALA B O 1
ATOM 3295 N N . SER B 1 80 ? -6.812 7.875 7.652 1 91.31 80 SER B N 1
ATOM 3296 C CA . SER B 1 80 ? -6.426 9.281 7.562 1 91.31 80 SER B CA 1
ATOM 3297 C C . SER B 1 80 ? -4.926 9.43 7.328 1 91.31 80 SER B C 1
ATOM 3299 O O . SER B 1 80 ? -4.457 10.492 6.922 1 91.31 80 SER B O 1
ATOM 3301 N N . ALA B 1 81 ? -4.18 8.375 7.598 1 94.56 81 ALA B N 1
ATOM 3302 C CA . ALA B 1 81 ? -2.73 8.461 7.453 1 94.56 81 ALA B CA 1
ATOM 3303 C C . ALA B 1 81 ? -2.291 7.992 6.07 1 94.56 81 ALA B C 1
ATOM 3305 O O . ALA B 1 81 ? -1.096 7.824 5.812 1 94.56 81 ALA B O 1
ATOM 3306 N N . THR B 1 82 ? -3.213 7.797 5.18 1 94.5 82 THR B N 1
ATOM 3307 C CA . THR B 1 82 ? -2.969 7.203 3.869 1 94.5 82 THR B CA 1
ATOM 3308 C C . THR B 1 82 ? -1.898 7.984 3.113 1 94.5 82 THR B C 1
ATOM 3310 O O . THR B 1 82 ? -0.922 7.406 2.633 1 94.5 82 THR B O 1
ATOM 3313 N N . GLY B 1 83 ? -2.062 9.281 3.027 1 97.19 83 GLY B N 1
ATOM 3314 C CA . GLY B 1 83 ? -1.081 10.086 2.318 1 97.19 83 GLY B CA 1
ATOM 3315 C C . GLY B 1 83 ? 0.297 10.039 2.949 1 97.19 83 GLY B C 1
ATOM 3316 O O . GLY B 1 83 ? 1.308 10 2.244 1 97.19 83 GLY B O 1
ATOM 3317 N N . SER B 1 84 ? 0.359 10.047 4.277 1 98.38 84 SER B N 1
ATOM 3318 C CA . SER B 1 84 ? 1.623 9.961 5 1 98.38 84 SER B CA 1
ATOM 3319 C C . SER B 1 84 ? 2.295 8.609 4.781 1 98.38 84 SER B C 1
ATOM 3321 O O . SER B 1 84 ? 3.523 8.523 4.723 1 98.38 84 SER B O 1
ATOM 3323 N N . CYS B 1 85 ? 1.49 7.621 4.672 1 97.19 85 CYS B N 1
ATOM 3324 C CA . CYS B 1 85 ? 2.018 6.285 4.414 1 97.19 85 CYS B CA 1
ATOM 3325 C C . CYS B 1 85 ? 2.6 6.191 3.008 1 97.19 85 CYS B C 1
ATOM 3327 O O . CYS B 1 85 ? 3.627 5.543 2.799 1 97.19 85 CYS B O 1
ATOM 3329 N N . ALA B 1 86 ? 1.857 6.766 2.049 1 98.25 86 ALA B N 1
ATOM 3330 C CA . ALA B 1 86 ? 2.383 6.789 0.687 1 98.25 86 ALA B CA 1
ATOM 3331 C C . ALA B 1 86 ? 3.756 7.453 0.64 1 98.25 86 ALA B C 1
ATOM 3333 O O . ALA B 1 86 ? 4.672 6.957 -0.022 1 98.25 86 ALA B O 1
ATOM 3334 N N . PHE B 1 87 ? 3.912 8.562 1.36 1 98.88 87 PHE B N 1
ATOM 3335 C CA . PHE B 1 87 ? 5.191 9.258 1.443 1 98.88 87 PHE B CA 1
ATOM 3336 C C . PHE B 1 87 ? 6.242 8.375 2.104 1 98.88 87 PHE B C 1
ATOM 3338 O O . PHE B 1 87 ? 7.383 8.297 1.634 1 98.88 87 PHE B O 1
ATOM 3345 N N . HIS B 1 88 ? 5.867 7.711 3.207 1 98.75 88 HIS B N 1
ATOM 3346 C CA . HIS B 1 88 ? 6.77 6.805 3.91 1 98.75 88 HIS B CA 1
ATOM 3347 C C . HIS B 1 88 ? 7.297 5.719 2.977 1 98.75 88 HIS B C 1
ATOM 3349 O O . HIS B 1 88 ? 8.492 5.43 2.971 1 98.75 88 HIS B O 1
ATOM 3355 N N . GLU B 1 89 ? 6.402 5.145 2.188 1 98.44 89 GLU B N 1
ATOM 3356 C CA . GLU B 1 89 ? 6.805 4.094 1.257 1 98.44 89 GLU B CA 1
ATOM 3357 C C . GLU B 1 89 ? 7.746 4.633 0.186 1 98.44 89 GLU B C 1
ATOM 3359 O O . GLU B 1 89 ? 8.727 3.977 -0.18 1 98.44 89 GLU B O 1
ATOM 3364 N N . ALA B 1 90 ? 7.445 5.801 -0.35 1 98.75 90 ALA B N 1
ATOM 3365 C CA . ALA B 1 90 ? 8.32 6.422 -1.337 1 98.75 90 ALA B CA 1
ATOM 3366 C C . ALA B 1 90 ? 9.719 6.648 -0.764 1 98.75 90 ALA B C 1
ATOM 3368 O O . ALA B 1 90 ? 10.719 6.395 -1.437 1 98.75 90 ALA B O 1
ATOM 3369 N N . VAL B 1 91 ? 9.773 7.094 0.47 1 98.69 91 VAL B N 1
ATOM 3370 C CA . VAL B 1 91 ? 11.047 7.32 1.142 1 98.69 91 VAL B CA 1
ATOM 3371 C C . VAL B 1 91 ? 11.805 6 1.278 1 98.69 91 VAL B C 1
ATOM 3373 O O . VAL B 1 91 ? 13.008 5.938 1.023 1 98.69 91 VAL B O 1
ATOM 3376 N N . GLN B 1 92 ? 11.125 4.906 1.609 1 97.5 92 GLN B N 1
ATOM 3377 C CA . GLN B 1 92 ? 11.75 3.607 1.842 1 97.5 92 GLN B CA 1
ATOM 3378 C C . GLN B 1 92 ? 12.422 3.086 0.575 1 97.5 92 GLN B C 1
ATOM 3380 O O . GLN B 1 92 ? 13.539 2.564 0.626 1 97.5 92 GLN B O 1
ATOM 3385 N N . VAL B 1 93 ? 11.742 3.199 -0.588 1 97.44 93 VAL B N 1
ATOM 3386 C CA . VAL B 1 93 ? 12.273 2.58 -1.799 1 97.44 93 VAL B CA 1
ATOM 3387 C C . VAL B 1 93 ? 13.477 3.377 -2.305 1 97.44 93 VAL B C 1
ATOM 3389 O O . VAL B 1 93 ? 14.391 2.816 -2.912 1 97.44 93 VAL B O 1
ATOM 3392 N N . VAL B 1 94 ? 13.492 4.664 -2.037 1 98.19 94 VAL B N 1
ATOM 3393 C CA . VAL B 1 94 ? 14.648 5.469 -2.408 1 98.19 94 VAL B CA 1
ATOM 3394 C C . VAL B 1 94 ? 15.789 5.223 -1.422 1 98.19 94 VAL B C 1
ATOM 3396 O O . VAL B 1 94 ? 16.938 5.004 -1.827 1 98.19 94 VAL B O 1
ATOM 3399 N N . ALA B 1 95 ? 15.453 5.238 -0.111 1 97.88 95 ALA B N 1
ATOM 3400 C CA . ALA B 1 95 ? 16.453 5.016 0.931 1 97.88 95 ALA B CA 1
ATOM 3401 C C . ALA B 1 95 ? 17.125 3.656 0.763 1 97.88 95 ALA B C 1
ATOM 3403 O O . ALA B 1 95 ? 18.312 3.512 1.02 1 97.88 95 ALA B O 1
ATOM 3404 N N . GLY B 1 96 ? 16.344 2.641 0.346 1 96.38 96 GLY B N 1
ATOM 3405 C CA . GLY B 1 96 ? 16.844 1.284 0.199 1 96.38 96 GLY B CA 1
ATOM 3406 C C . GLY B 1 96 ? 17.578 1.061 -1.108 1 96.38 96 GLY B C 1
ATOM 3407 O O . GLY B 1 96 ? 18.188 0.007 -1.312 1 96.38 96 GLY B O 1
ATOM 3408 N N . GLY B 1 97 ? 17.469 2.004 -2.074 1 96 97 GLY B N 1
ATOM 3409 C CA . GLY B 1 97 ? 18.25 1.95 -3.301 1 96 97 GLY B CA 1
ATOM 3410 C C . GLY B 1 97 ? 17.516 1.287 -4.449 1 96 97 GLY B C 1
ATOM 3411 O O . GLY B 1 97 ? 18.094 1.062 -5.516 1 96 97 GLY B O 1
ATOM 3412 N N . SER B 1 98 ? 16.297 0.943 -4.27 1 95.31 98 SER B N 1
ATOM 3413 C CA . SER B 1 98 ? 15.523 0.322 -5.34 1 95.31 98 SER B CA 1
ATOM 3414 C C . SER B 1 98 ? 15.359 1.267 -6.523 1 95.31 98 SER B C 1
ATOM 3416 O O . SER B 1 98 ? 15.359 0.831 -7.68 1 95.31 98 SER B O 1
ATOM 3418 N N . VAL B 1 99 ? 15.094 2.545 -6.25 1 97.19 99 VAL B N 1
ATOM 3419 C CA . VAL B 1 99 ? 15 3.582 -7.273 1 97.19 99 VAL B CA 1
ATOM 3420 C C . VAL B 1 99 ? 15.672 4.859 -6.781 1 97.19 99 VAL B C 1
ATOM 3422 O O . VAL B 1 99 ? 15.914 5.02 -5.582 1 97.19 99 VAL B O 1
ATOM 3425 N N . ASP B 1 100 ? 15.953 5.75 -7.695 1 98.12 100 ASP B N 1
ATOM 3426 C CA . ASP B 1 100 ? 16.562 7.02 -7.324 1 98.12 100 ASP B CA 1
ATOM 3427 C C . ASP B 1 100 ? 15.508 8.102 -7.098 1 98.12 100 ASP B C 1
ATOM 3429 O O . ASP B 1 100 ? 15.75 9.07 -6.379 1 98.12 100 ASP B O 1
ATOM 3433 N N . ILE B 1 101 ? 14.406 7.949 -7.785 1 98.69 101 ILE B N 1
ATOM 3434 C CA . ILE B 1 101 ? 13.32 8.922 -7.684 1 98.69 101 ILE B CA 1
ATOM 3435 C C . ILE B 1 101 ? 11.984 8.195 -7.535 1 98.69 101 ILE B C 1
ATOM 3437 O O . ILE B 1 101 ? 11.703 7.254 -8.273 1 98.69 101 ILE B O 1
ATOM 3441 N N . ALA B 1 102 ? 11.172 8.562 -6.555 1 98.81 102 ALA B N 1
ATOM 3442 C CA . ALA B 1 102 ? 9.836 8.016 -6.344 1 98.81 102 ALA B CA 1
ATOM 3443 C C . ALA B 1 102 ? 8.82 9.133 -6.09 1 98.81 102 ALA B C 1
ATOM 3445 O O . ALA B 1 102 ? 9.18 10.203 -5.594 1 98.81 102 ALA B O 1
ATOM 3446 N N . MET B 1 103 ? 7.578 8.891 -6.457 1 98.69 103 MET B N 1
ATOM 3447 C CA . MET B 1 103 ? 6.496 9.852 -6.258 1 98.69 103 MET B CA 1
ATOM 3448 C C . MET B 1 103 ? 5.414 9.266 -5.352 1 98.69 103 MET B C 1
ATOM 3450 O O . MET B 1 103 ? 5.043 8.102 -5.488 1 98.69 103 MET B O 1
ATOM 3454 N N . ALA B 1 104 ? 5.016 9.969 -4.348 1 98.75 104 ALA B N 1
ATOM 3455 C CA . ALA B 1 104 ? 3.795 9.727 -3.586 1 98.75 104 ALA B CA 1
ATOM 3456 C C . ALA B 1 104 ? 2.674 10.656 -4.027 1 98.75 104 ALA B C 1
ATOM 3458 O O . ALA B 1 104 ? 2.852 11.883 -4.066 1 98.75 104 ALA B O 1
ATOM 3459 N N . LEU B 1 105 ? 1.55 10.094 -4.352 1 97.88 105 LEU B N 1
ATOM 3460 C CA . LEU B 1 105 ? 0.41 10.852 -4.855 1 97.88 105 LEU B CA 1
ATOM 3461 C C . LEU B 1 105 ? -0.862 10.492 -4.094 1 97.88 105 LEU B C 1
ATOM 3463 O O . LEU B 1 105 ? -1.225 9.312 -4.008 1 97.88 105 LEU B O 1
ATOM 3467 N N . GLY B 1 106 ? -1.49 11.469 -3.453 1 96.31 106 GLY B N 1
ATOM 3468 C CA . GLY B 1 106 ? -2.727 11.289 -2.709 1 96.31 106 GLY B CA 1
ATOM 3469 C C . GLY B 1 106 ? -3.896 12.055 -3.295 1 96.31 106 GLY B C 1
ATOM 3470 O O . GLY B 1 106 ? -3.76 13.227 -3.656 1 96.31 106 GLY B O 1
ATOM 3471 N N . PHE B 1 107 ? -5.051 11.383 -3.398 1 93.06 107 PHE B N 1
ATOM 3472 C CA . PHE B 1 107 ? -6.27 12.031 -3.881 1 93.06 107 PHE B CA 1
ATOM 3473 C C . PHE B 1 107 ? -7.504 11.336 -3.33 1 93.06 107 PHE B C 1
ATOM 3475 O O . PHE B 1 107 ? -7.5 10.117 -3.131 1 93.06 107 PHE B O 1
ATOM 3482 N N . ASP B 1 108 ? -8.477 12.078 -2.979 1 88.44 108 ASP B N 1
ATOM 3483 C CA . ASP B 1 108 ? -9.727 11.523 -2.477 1 88.44 108 ASP B CA 1
ATOM 3484 C C . ASP B 1 108 ? -10.898 12.477 -2.732 1 88.44 108 ASP B C 1
ATOM 3486 O O . ASP B 1 108 ? -10.688 13.648 -3.031 1 88.44 108 ASP B O 1
ATOM 3490 N N . ASP B 1 109 ? -12.031 11.805 -2.711 1 76.19 109 ASP B N 1
ATOM 3491 C CA . ASP B 1 109 ? -13.281 12.539 -2.564 1 76.19 109 ASP B CA 1
ATOM 3492 C C . ASP B 1 109 ? -14.102 12 -1.395 1 76.19 109 ASP B C 1
ATOM 3494 O O . ASP B 1 109 ? -14.727 10.945 -1.504 1 76.19 109 ASP B O 1
ATOM 3498 N N . LEU B 1 110 ? -13.875 12.523 -0.274 1 62.34 110 LEU B N 1
ATOM 3499 C CA . LEU B 1 110 ? -14.438 12.016 0.973 1 62.34 110 LEU B CA 1
ATOM 3500 C C . LEU B 1 110 ? -15.961 12.008 0.919 1 62.34 110 LEU B C 1
ATOM 3502 O O . LEU B 1 110 ? -16.609 11.234 1.628 1 62.34 110 LEU B O 1
ATOM 3506 N N . ASN B 1 111 ? -16.469 12.906 0.179 1 56.81 111 ASN B N 1
ATOM 3507 C CA . ASN B 1 111 ? -17.906 12.812 0.087 1 56.81 111 ASN B CA 1
ATOM 3508 C C . ASN B 1 111 ? -18.359 11.414 -0.347 1 56.81 111 ASN B C 1
ATOM 3510 O O . ASN B 1 111 ? -19.406 10.938 0.072 1 56.81 111 ASN B O 1
ATOM 3514 N N . ARG B 1 112 ? -17.391 10.828 -0.954 1 52.72 112 ARG B N 1
ATOM 3515 C CA . ARG B 1 112 ? -17.672 9.477 -1.426 1 52.72 112 ARG B CA 1
ATOM 3516 C C . ARG B 1 112 ? -17.156 8.43 -0.442 1 52.72 112 ARG B C 1
ATOM 3518 O O . ARG B 1 112 ? -17.734 7.359 -0.298 1 52.72 112 ARG B O 1
ATOM 3525 N N . ALA B 1 113 ? -16.047 8.773 0.281 1 52.62 113 ALA B N 1
ATOM 3526 C CA . ALA B 1 113 ? -15.359 7.867 1.2 1 52.62 113 ALA B CA 1
ATOM 3527 C C . ALA B 1 113 ? -16.234 7.543 2.402 1 52.62 113 ALA B C 1
ATOM 3529 O O . ALA B 1 113 ? -16.203 6.426 2.924 1 52.62 113 ALA B O 1
ATOM 3530 N N . THR B 1 114 ? -16.906 8.523 2.846 1 48.19 114 THR B N 1
ATOM 3531 C CA . THR B 1 114 ? -17.766 8.32 4 1 48.19 114 THR B CA 1
ATOM 3532 C C . THR B 1 114 ? -18.75 7.176 3.746 1 48.19 114 THR B C 1
ATOM 3534 O O . THR B 1 114 ? -19.109 6.449 4.672 1 48.19 114 THR B O 1
ATOM 3537 N N . ARG B 1 115 ? -19.062 7.086 2.514 1 42.94 115 ARG B N 1
ATOM 3538 C CA . ARG B 1 115 ? -19.969 5.98 2.227 1 42.94 115 ARG B CA 1
ATOM 3539 C C . ARG B 1 115 ? -19.266 4.637 2.387 1 42.94 115 ARG B C 1
ATOM 3541 O O . ARG B 1 115 ? -19.875 3.656 2.811 1 42.94 115 ARG B O 1
ATOM 3548 N N . ALA B 1 116 ? -18.078 4.691 2.057 1 45.78 116 ALA B N 1
ATOM 3549 C CA . ALA B 1 116 ? -17.281 3.471 2.15 1 45.78 116 ALA B CA 1
ATOM 3550 C C . ALA B 1 116 ? -17.047 3.074 3.605 1 45.78 116 ALA B C 1
ATOM 3552 O O . ALA B 1 116 ? -16.984 1.886 3.93 1 45.78 116 ALA B O 1
ATOM 3553 N N . ILE B 1 117 ? -16.797 4.012 4.496 1 44.19 117 ILE B N 1
ATOM 3554 C CA . ILE B 1 117 ? -16.641 3.789 5.93 1 44.19 117 ILE B CA 1
ATOM 3555 C C . ILE B 1 117 ? -17.969 3.348 6.531 1 44.19 117 ILE B C 1
ATOM 3557 O O . ILE B 1 117 ? -18 2.5 7.426 1 44.19 117 ILE B O 1
ATOM 3561 N N . GLY B 1 118 ? -19.062 3.908 6.043 1 39.72 118 GLY B N 1
ATOM 3562 C CA . GLY B 1 118 ? -20.391 3.607 6.562 1 39.72 118 GLY B CA 1
ATOM 3563 C C . GLY B 1 118 ? -20.891 2.238 6.148 1 39.72 118 GLY B C 1
ATOM 3564 O O . GLY B 1 118 ? -21.891 1.75 6.688 1 39.72 118 GLY B O 1
ATOM 3565 N N . GLY B 1 119 ? -20.5 1.768 5.016 1 37.56 119 GLY B N 1
ATOM 3566 C CA . GLY B 1 119 ? -21.109 0.53 4.551 1 37.56 119 GLY B CA 1
ATOM 3567 C C . GLY B 1 119 ? -20.609 -0.695 5.289 1 37.56 119 GLY B C 1
ATOM 3568 O O . GLY B 1 119 ? -20.984 -1.822 4.965 1 37.56 119 GLY B O 1
ATOM 3569 N N . SER B 1 120 ? -19.469 -0.657 5.707 1 37.94 120 SER B N 1
ATOM 3570 C CA . SER B 1 120 ? -19.172 -1.861 6.477 1 37.94 120 SER B CA 1
ATOM 3571 C C . SER B 1 120 ? -20.219 -2.1 7.559 1 37.94 120 SER B C 1
ATOM 3573 O O . SER B 1 120 ? -20.656 -1.161 8.227 1 37.94 120 SER B O 1
ATOM 3575 N N . LYS B 1 121 ? -21.094 -3.006 7.32 1 34.41 121 LYS B N 1
ATOM 3576 C CA . LYS B 1 121 ? -21.938 -3.361 8.461 1 34.41 121 LYS B CA 1
ATOM 3577 C C . LYS B 1 121 ? -21.203 -3.08 9.781 1 34.41 121 LYS B C 1
ATOM 3579 O O . LYS B 1 121 ? -20.016 -3.35 9.906 1 34.41 121 LYS B O 1
ATOM 3584 N N . PRO B 1 122 ? -21.875 -2.258 10.633 1 34.47 122 PRO B N 1
ATOM 3585 C CA . PRO B 1 122 ? -21.312 -2.24 11.992 1 34.47 122 PRO B CA 1
ATOM 3586 C C . PRO B 1 122 ? -20.844 -3.615 12.453 1 34.47 122 PRO B C 1
ATOM 3588 O O . PRO B 1 122 ? -21.672 -4.512 12.68 1 34.47 122 PRO B O 1
ATOM 3591 N N . GLY B 1 123 ? -20.219 -4.344 11.828 1 33.09 123 GLY B N 1
ATOM 3592 C CA . GLY B 1 123 ? -20 -5.52 12.656 1 33.09 123 GLY B CA 1
ATOM 3593 C C . GLY B 1 123 ? -19.891 -5.203 14.133 1 33.09 123 GLY B C 1
ATOM 3594 O O . GLY B 1 123 ? -19.953 -4.035 14.531 1 33.09 123 GLY B O 1
ATOM 3595 N N . ILE B 1 124 ? -19.5 -6.223 15.07 1 34.31 124 ILE B N 1
ATOM 3596 C CA . ILE B 1 124 ? -19.578 -6.137 16.516 1 34.31 124 ILE B CA 1
ATOM 3597 C C . ILE B 1 124 ? -19.062 -4.773 16.984 1 34.31 124 ILE B C 1
ATOM 3599 O O . ILE B 1 124 ? -19.688 -4.125 17.828 1 34.31 124 ILE B O 1
ATOM 3603 N N . GLY B 1 125 ? -17.688 -4.391 17 1 37 125 GLY B N 1
ATOM 3604 C CA . GLY B 1 125 ? -17.391 -3.309 17.922 1 37 125 GLY B CA 1
ATOM 3605 C C . GLY B 1 125 ? -17.797 -1.946 17.391 1 37 125 GLY B C 1
ATOM 3606 O O . GLY B 1 125 ? -17.766 -1.704 16.188 1 37 125 GLY B O 1
ATOM 3607 N N . GLN B 1 126 ? -18.797 -1.288 17.953 1 41.12 126 GLN B N 1
ATOM 3608 C CA . GLN B 1 126 ? -19.344 0.066 17.922 1 41.12 126 GLN B CA 1
ATOM 3609 C C . GLN B 1 126 ? -18.25 1.086 17.562 1 41.12 126 GLN B C 1
ATOM 3611 O O . GLN B 1 126 ? -17.359 1.347 18.375 1 41.12 126 GLN B O 1
ATOM 3616 N N . VAL B 1 127 ? -17.828 1.07 16.281 1 47.56 127 VAL B N 1
ATOM 3617 C CA . VAL B 1 127 ? -16.906 2.166 15.984 1 47.56 127 VAL B CA 1
ATOM 3618 C C . VAL B 1 127 ? -17.547 3.494 16.406 1 47.56 127 VAL B C 1
ATOM 3620 O O . VAL B 1 127 ? -18.625 3.844 15.953 1 47.56 127 VAL B O 1
ATOM 3623 N N . ILE B 1 128 ? -17.25 4.062 17.5 1 51.44 128 ILE B N 1
ATOM 3624 C CA . ILE B 1 128 ? -17.562 5.438 17.875 1 51.44 128 ILE B CA 1
ATOM 3625 C C . ILE B 1 128 ? -17.188 6.387 16.734 1 51.44 128 ILE B C 1
ATOM 3627 O O . ILE B 1 128 ? -16.094 6.297 16.188 1 51.44 128 ILE B O 1
ATOM 3631 N N . LEU B 1 129 ? -18.125 7.09 16.188 1 66.5 129 LEU B N 1
ATOM 3632 C CA . LEU B 1 129 ? -17.875 8.148 15.219 1 66.5 129 LEU B CA 1
ATOM 3633 C C . LEU B 1 129 ? -16.734 9.047 15.68 1 66.5 129 LEU B C 1
ATOM 3635 O O . LEU B 1 129 ? -16.625 9.352 16.875 1 66.5 129 LEU B O 1
ATOM 3639 N N . PRO B 1 130 ? -15.852 9.312 14.836 1 76.88 130 PRO B N 1
ATOM 3640 C CA . PRO B 1 130 ? -14.719 10.164 15.211 1 76.88 130 PRO B CA 1
ATOM 3641 C C . PRO B 1 130 ? -15.148 11.375 16.031 1 76.88 130 PRO B C 1
ATOM 3643 O O . PRO B 1 130 ? -14.516 11.703 17.047 1 76.88 130 PRO B O 1
ATOM 3646 N N . ALA B 1 131 ? -16.25 11.977 15.727 1 81.25 131 ALA B N 1
ATOM 3647 C CA . ALA B 1 131 ? -16.703 13.164 16.438 1 81.25 131 ALA B CA 1
ATOM 3648 C C . ALA B 1 131 ? -17 12.852 17.906 1 81.25 131 ALA B C 1
ATOM 3650 O O . ALA B 1 131 ? -16.656 13.625 18.797 1 81.25 131 ALA B O 1
ATOM 3651 N N . ALA B 1 132 ? -17.609 11.742 18.062 1 83.12 132 ALA B N 1
ATOM 3652 C CA . ALA B 1 132 ? -17.938 11.336 19.422 1 83.12 132 ALA B CA 1
ATOM 3653 C C . ALA B 1 132 ? -16.672 10.969 20.203 1 83.12 132 ALA B C 1
ATOM 3655 O O . ALA B 1 132 ? -16.562 11.289 21.391 1 83.12 132 ALA B O 1
ATOM 3656 N N . PHE B 1 133 ? -15.82 10.367 19.531 1 84.12 133 PHE B N 1
ATOM 3657 C CA . PHE B 1 133 ? -14.586 9.938 20.172 1 84.12 133 PHE B CA 1
ATOM 3658 C C . PHE B 1 133 ? -13.773 11.133 20.641 1 84.12 133 PHE B C 1
ATOM 3660 O O . PHE B 1 133 ? -13.32 11.172 21.797 1 84.12 133 PHE B O 1
ATOM 3667 N N . PHE B 1 134 ? -13.625 12.078 19.875 1 89.31 134 PHE B N 1
ATOM 3668 C CA . PHE B 1 134 ? -12.789 13.219 20.219 1 89.31 134 PHE B CA 1
ATOM 3669 C C . PHE B 1 134 ? -13.5 14.141 21.203 1 89.31 134 PHE B C 1
ATOM 3671 O O . PHE B 1 134 ? -12.852 14.844 21.984 1 89.31 134 PHE B O 1
ATOM 3678 N N . ALA B 1 135 ? -14.797 14.117 21.156 1 91.44 135 ALA B N 1
ATOM 3679 C CA . ALA B 1 135 ? -15.555 14.828 22.188 1 91.44 135 ALA B CA 1
ATOM 3680 C C . ALA B 1 135 ? -15.266 14.25 23.578 1 91.44 135 ALA B C 1
ATOM 3682 O O . ALA B 1 135 ? -15.188 14.992 24.562 1 91.44 135 ALA B O 1
ATOM 3683 N N . MET B 1 136 ? -15.141 12.969 23.594 1 87.94 136 MET B N 1
ATOM 3684 C CA . MET B 1 136 ? -14.812 12.312 24.859 1 87.94 136 MET B CA 1
ATOM 3685 C C . MET B 1 136 ? -13.422 12.719 25.328 1 87.94 136 MET B C 1
ATOM 3687 O O . MET B 1 136 ? -13.219 12.969 26.516 1 87.94 136 MET B O 1
ATOM 3691 N N . TRP B 1 137 ? -12.477 12.852 24.422 1 88.69 137 TRP B N 1
ATOM 3692 C CA . TRP B 1 137 ? -11.148 13.344 24.75 1 88.69 137 TRP B CA 1
ATOM 3693 C C . TRP B 1 137 ? -11.211 14.75 25.328 1 88.69 137 TRP B C 1
ATOM 3695 O O . TRP B 1 137 ? -10.547 15.062 26.312 1 88.69 137 TRP B O 1
ATOM 3705 N N . ALA B 1 138 ? -11.984 15.508 24.703 1 94.38 138 ALA B N 1
ATOM 3706 C CA . ALA B 1 138 ? -12.078 16.906 25.078 1 94.38 138 ALA B CA 1
ATOM 3707 C C . ALA B 1 138 ? -12.719 17.078 26.453 1 94.38 138 ALA B C 1
ATOM 3709 O O . ALA B 1 138 ? -12.219 17.828 27.297 1 94.38 138 ALA B O 1
ATOM 3710 N N . THR B 1 139 ? -13.789 16.359 26.672 1 95.5 139 THR B N 1
ATOM 3711 C CA . THR B 1 139 ? -14.492 16.469 27.953 1 95.5 139 THR B CA 1
ATOM 3712 C C . THR B 1 139 ? -13.617 15.953 29.094 1 95.5 139 THR B C 1
ATOM 3714 O O . THR B 1 139 ? -13.633 16.5 30.188 1 95.5 139 THR B O 1
ATOM 3717 N N . ARG B 1 140 ? -12.922 14.906 28.812 1 92.88 140 ARG B N 1
ATOM 3718 C CA . ARG B 1 140 ? -11.992 14.391 29.828 1 92.88 140 ARG B CA 1
ATOM 3719 C C . ARG B 1 140 ? -10.922 15.43 30.156 1 92.88 140 ARG B C 1
ATOM 3721 O O . ARG B 1 140 ? -10.602 15.633 31.328 1 92.88 140 ARG B O 1
ATOM 3728 N N . ARG B 1 141 ? -10.406 16.031 29.125 1 94.69 141 ARG B N 1
ATOM 3729 C CA . ARG B 1 141 ? -9.391 17.062 29.312 1 94.69 141 ARG B CA 1
ATOM 3730 C C . ARG B 1 141 ? -9.945 18.234 30.109 1 94.69 141 ARG B C 1
ATOM 3732 O O . ARG B 1 141 ? -9.266 18.766 30.984 1 94.69 141 ARG B O 1
ATOM 3739 N N . MET B 1 142 ? -11.07 18.672 29.828 1 97.56 142 MET B N 1
ATOM 3740 C CA . MET B 1 142 ? -11.727 19.75 30.547 1 97.56 142 MET B CA 1
ATOM 3741 C C . MET B 1 142 ? -11.852 19.406 32.031 1 97.56 142 MET B C 1
ATOM 3743 O O . MET B 1 142 ? -11.617 20.266 32.906 1 97.56 142 MET B O 1
ATOM 3747 N N . HIS B 1 143 ? -12.125 18.172 32.312 1 97.12 143 HIS B N 1
ATOM 3748 C CA . HIS B 1 143 ? -12.32 17.719 33.688 1 97.12 143 HIS B CA 1
ATOM 3749 C C . HIS B 1 143 ? -10.992 17.594 34.406 1 97.12 143 HIS B C 1
ATOM 3751 O O . HIS B 1 143 ? -10.859 18.047 35.562 1 97.12 143 HIS B O 1
ATOM 3757 N N . GLU B 1 144 ? -10 17.031 33.75 1 95.62 144 GLU B N 1
ATOM 3758 C CA . GLU B 1 144 ? -8.758 16.656 34.406 1 95.62 144 GLU B CA 1
ATOM 3759 C C . GLU B 1 144 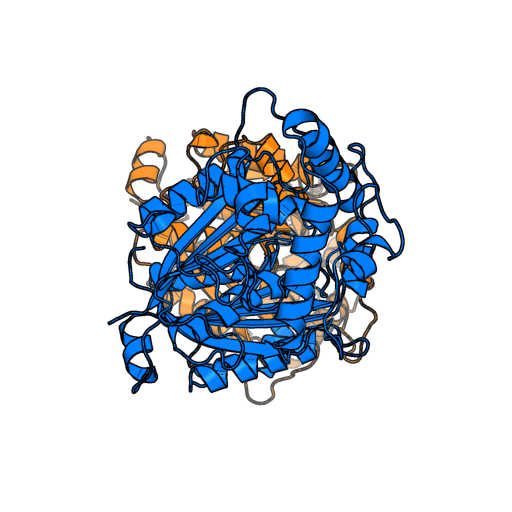? -7.801 17.844 34.5 1 95.62 144 GLU B C 1
ATOM 3761 O O . GLU B 1 144 ? -7.047 17.969 35.469 1 95.62 144 GLU B O 1
ATOM 3766 N N . VAL B 1 145 ? -7.781 18.672 33.469 1 96.62 145 VAL B N 1
ATOM 3767 C CA . VAL B 1 145 ? -6.766 19.719 33.375 1 96.62 145 VAL B CA 1
ATOM 3768 C C . VAL B 1 145 ? -7.414 21.078 33.562 1 96.62 145 VAL B C 1
ATOM 3770 O O . VAL B 1 145 ? -6.746 22.047 33.938 1 96.62 145 VAL B O 1
ATOM 3773 N N . GLY B 1 146 ? -8.727 21.219 33.25 1 97.62 146 GLY B N 1
ATOM 3774 C CA . GLY B 1 146 ? -9.43 22.484 33.344 1 97.62 146 GLY B CA 1
ATOM 3775 C C . GLY B 1 146 ? -9.438 23.281 32.062 1 97.62 146 GLY B C 1
ATOM 3776 O O . GLY B 1 146 ? -9.672 24.484 32.062 1 97.62 146 GLY B O 1
ATOM 3777 N N . THR B 1 147 ? -9.188 22.578 30.953 1 98.19 147 THR B N 1
ATOM 3778 C CA . THR B 1 147 ? -9.242 23.219 29.656 1 98.19 147 THR B CA 1
ATOM 3779 C C . THR B 1 147 ? -10.633 23.781 29.391 1 98.19 147 THR B C 1
ATOM 3781 O O . THR B 1 147 ? -11.641 23.156 29.703 1 98.19 147 THR B O 1
ATOM 3784 N N . THR B 1 148 ? -10.68 25 28.828 1 98.06 148 THR B N 1
ATOM 3785 C CA . THR B 1 148 ? -11.969 25.625 28.562 1 98.06 148 THR B CA 1
ATOM 3786 C C . THR B 1 148 ? -12.344 25.484 27.094 1 98.06 148 THR B C 1
ATOM 3788 O O . THR B 1 148 ? -11.484 25.188 26.25 1 98.06 148 THR B O 1
ATOM 3791 N N . VAL B 1 149 ? -13.625 25.656 26.781 1 98.06 149 VAL B N 1
ATOM 3792 C CA . VAL B 1 149 ? -14.102 25.578 25.406 1 98.06 149 VAL B CA 1
ATOM 3793 C C . VAL B 1 149 ? -13.445 26.656 24.562 1 98.06 149 VAL B C 1
ATOM 3795 O O . VAL B 1 149 ? -13.234 26.469 23.359 1 98.06 149 VAL B O 1
ATOM 3798 N N . GLU B 1 150 ? -13.102 27.766 25.141 1 98.38 150 GLU B N 1
ATOM 3799 C CA . GLU B 1 150 ? -12.461 28.891 24.438 1 98.38 150 GLU B CA 1
ATOM 3800 C C . GLU B 1 150 ? -11.094 28.484 23.891 1 98.38 150 GLU B C 1
ATOM 3802 O O . GLU B 1 150 ? -10.68 28.953 22.828 1 98.38 150 GLU B O 1
ATOM 3807 N N . THR B 1 151 ? -10.414 27.609 24.641 1 98.62 151 THR B N 1
ATOM 3808 C CA . THR B 1 151 ? -9.125 27.125 24.172 1 98.62 151 THR B CA 1
ATOM 3809 C C . THR B 1 151 ? -9.289 26.344 22.859 1 98.62 151 THR B C 1
ATOM 3811 O O . THR B 1 151 ? -8.531 26.547 21.906 1 98.62 151 THR B O 1
ATOM 3814 N N . PHE B 1 152 ? -10.281 25.469 22.828 1 98.69 152 PHE B N 1
ATOM 3815 C CA . PHE B 1 152 ? -10.562 24.719 21.609 1 98.69 152 PHE B CA 1
ATOM 3816 C C . PHE B 1 152 ? -10.93 25.656 20.469 1 98.69 152 PHE B C 1
ATOM 3818 O O . PHE B 1 152 ? -10.445 25.484 19.344 1 98.69 152 PHE B O 1
ATOM 3825 N N . ALA B 1 153 ? -11.758 26.625 20.797 1 98.75 153 ALA B N 1
ATOM 3826 C CA . ALA B 1 153 ? -12.203 27.578 19.781 1 98.75 153 ALA B CA 1
ATOM 3827 C C . ALA B 1 153 ? -11.023 28.391 19.25 1 98.75 153 ALA B C 1
ATOM 3829 O O . ALA B 1 153 ? -10.984 28.75 18.078 1 98.75 153 ALA B O 1
ATOM 3830 N N . ALA B 1 154 ? -10.133 28.719 20.109 1 98.81 154 ALA B N 1
ATOM 3831 C CA . ALA B 1 154 ? -8.961 29.484 19.703 1 98.81 154 ALA B CA 1
ATOM 3832 C C . ALA B 1 154 ? -8.109 28.703 18.719 1 98.81 154 ALA B C 1
ATOM 3834 O O . ALA B 1 154 ? -7.59 29.266 17.75 1 98.81 154 ALA B O 1
ATOM 3835 N N . ILE B 1 155 ? -7.938 27.422 18.969 1 98.88 155 ILE B N 1
ATOM 3836 C CA . ILE B 1 155 ? -7.164 26.578 18.062 1 98.88 155 ILE B CA 1
ATOM 3837 C C . ILE B 1 155 ? -7.855 26.5 16.703 1 98.88 155 ILE B C 1
ATOM 3839 O O . ILE B 1 155 ? -7.207 26.625 15.664 1 98.88 155 ILE B O 1
ATOM 3843 N N . ALA B 1 156 ? -9.141 26.312 16.719 1 98.81 156 ALA B N 1
ATOM 3844 C CA . ALA B 1 156 ? -9.898 26.266 15.469 1 98.81 156 ALA B CA 1
ATOM 3845 C C . ALA B 1 156 ? -9.812 27.594 14.719 1 98.81 156 ALA B C 1
ATOM 3847 O O . ALA B 1 156 ? -9.609 27.609 13.5 1 98.81 156 ALA B O 1
ATOM 3848 N N . ALA B 1 157 ? -9.992 28.688 15.43 1 98.81 157 ALA B N 1
ATOM 3849 C CA . ALA B 1 157 ? -9.906 30 14.812 1 98.81 157 ALA B CA 1
ATOM 3850 C C . ALA B 1 157 ? -8.539 30.219 14.172 1 98.81 157 ALA B C 1
ATOM 3852 O O . ALA B 1 157 ? -8.445 30.75 13.062 1 98.81 157 ALA B O 1
ATOM 3853 N N . LYS B 1 158 ? -7.527 29.859 14.891 1 98.69 158 LYS B N 1
ATOM 3854 C CA . LYS B 1 158 ? -6.172 29.938 14.352 1 98.69 158 LYS B CA 1
ATOM 3855 C C . LYS B 1 158 ? -6.074 29.203 13.016 1 98.69 158 LYS B C 1
ATOM 3857 O O . LYS B 1 158 ? -5.578 29.766 12.031 1 98.69 158 LYS B O 1
ATOM 3862 N N . ASN B 1 159 ? -6.547 28 12.945 1 98.75 159 ASN B N 1
ATOM 3863 C CA . ASN B 1 159 ? -6.445 27.188 11.734 1 98.75 159 ASN B CA 1
ATOM 3864 C C . ASN B 1 159 ? -7.281 27.766 10.594 1 98.75 159 ASN B C 1
ATOM 3866 O O . ASN B 1 159 ? -6.871 27.734 9.438 1 98.75 159 ASN B O 1
ATOM 3870 N N . TRP B 1 160 ? -8.461 28.281 10.93 1 98.62 160 TRP B N 1
ATOM 3871 C CA . TRP B 1 160 ? -9.266 28.984 9.938 1 98.62 160 TRP B CA 1
ATOM 3872 C C . TRP B 1 160 ? -8.516 30.172 9.367 1 98.62 160 TRP B C 1
ATOM 3874 O O . TRP B 1 160 ? -8.539 30.406 8.156 1 98.62 160 TRP B O 1
ATOM 3884 N N . ASN B 1 161 ? -7.938 30.906 10.188 1 98.56 161 ASN B N 1
ATOM 3885 C CA . ASN B 1 161 ? -7.262 32.125 9.75 1 98.56 161 ASN B CA 1
ATOM 3886 C C . ASN B 1 161 ? -5.98 31.812 8.984 1 98.56 161 ASN B C 1
ATOM 3888 O O . ASN B 1 161 ? -5.605 32.562 8.07 1 98.56 161 ASN B O 1
ATOM 3892 N N . HIS B 1 162 ? -5.223 30.766 9.398 1 98.69 162 HIS B N 1
ATOM 3893 C CA . HIS B 1 162 ? -4.125 30.297 8.562 1 98.69 162 HIS B CA 1
ATOM 3894 C C . HIS B 1 162 ? -4.621 29.891 7.172 1 98.69 162 HIS B C 1
ATOM 3896 O O . HIS B 1 162 ? -3.973 30.188 6.168 1 98.69 162 HIS B O 1
ATOM 3902 N N . ALA B 1 163 ? -5.773 29.234 7.078 1 98.31 163 ALA B N 1
ATOM 3903 C CA . ALA B 1 163 ? -6.336 28.75 5.824 1 98.31 163 ALA B CA 1
ATOM 3904 C C . ALA B 1 163 ? -6.648 29.891 4.871 1 98.31 163 ALA B C 1
ATOM 3906 O O . ALA B 1 163 ? -6.582 29.734 3.648 1 98.31 163 ALA B O 1
ATOM 3907 N N . ARG B 1 164 ? -6.961 31.016 5.402 1 97.62 164 ARG B N 1
ATOM 3908 C CA . ARG B 1 164 ? -7.254 32.188 4.582 1 97.62 164 ARG B CA 1
ATOM 3909 C C . ARG B 1 164 ? -6.066 32.531 3.695 1 97.62 164 ARG B C 1
ATOM 3911 O O . ARG B 1 164 ? -6.238 33.125 2.615 1 97.62 164 ARG B O 1
ATOM 3918 N N . LEU B 1 165 ? -4.895 32.219 4.156 1 97.31 165 LEU B N 1
ATOM 3919 C CA . LEU B 1 165 ? -3.672 32.594 3.461 1 97.31 165 LEU B CA 1
ATOM 3920 C C . LEU B 1 165 ? -3.225 31.5 2.5 1 97.31 165 LEU B C 1
ATOM 3922 O O . LEU B 1 165 ? -2.275 31.688 1.737 1 97.31 165 LEU B O 1
ATOM 3926 N N . ASN B 1 166 ? -3.797 30.328 2.527 1 97.56 166 ASN B N 1
ATOM 3927 C CA . ASN B 1 166 ? -3.496 29.188 1.676 1 97.56 166 ASN B CA 1
ATOM 3928 C C . ASN B 1 166 ? -4.445 29.109 0.484 1 97.56 166 ASN B C 1
ATOM 3930 O O . ASN B 1 166 ? -5.613 28.75 0.637 1 97.56 166 ASN B O 1
ATOM 3934 N N . PRO B 1 167 ? -3.979 29.344 -0.691 1 95.69 167 PRO B N 1
ATOM 3935 C CA . PRO B 1 167 ? -4.871 29.406 -1.852 1 95.69 167 PRO B CA 1
ATOM 3936 C C . PRO B 1 167 ? -5.496 28.047 -2.184 1 95.69 167 PRO B C 1
ATOM 3938 O O . PRO B 1 167 ? -6.465 27.984 -2.941 1 95.69 167 PRO B O 1
ATOM 3941 N N . TYR B 1 168 ? -5.02 26.969 -1.629 1 96.44 168 TYR B N 1
ATOM 3942 C CA . TYR B 1 168 ? -5.539 25.641 -1.952 1 96.44 168 TYR B CA 1
ATOM 3943 C C . TYR B 1 168 ? -6.5 25.156 -0.874 1 96.44 168 TYR B C 1
ATOM 3945 O O . TYR B 1 168 ? -7.105 24.094 -1.01 1 96.44 168 TYR B O 1
ATOM 3953 N N . ALA B 1 169 ? -6.688 25.938 0.174 1 97.25 169 ALA B N 1
ATOM 3954 C CA . ALA B 1 169 ? -7.488 25.484 1.31 1 97.25 169 ALA B CA 1
ATOM 3955 C C . ALA B 1 169 ? -8.977 25.484 0.964 1 97.25 169 ALA B C 1
ATOM 3957 O O . ALA B 1 169 ? -9.445 26.328 0.198 1 97.25 169 ALA B O 1
ATOM 3958 N N . GLN B 1 170 ? -9.68 24.547 1.531 1 95.19 170 GLN B N 1
ATOM 3959 C CA . GLN B 1 170 ? -11.117 24.406 1.326 1 95.19 170 GLN B CA 1
ATOM 3960 C C . GLN B 1 170 ? -11.883 25.547 1.99 1 95.19 170 GLN B C 1
ATOM 3962 O O . GLN B 1 170 ? -12.883 26.031 1.452 1 95.19 170 GLN B O 1
ATOM 3967 N N . ARG B 1 171 ? -11.406 25.922 3.154 1 96.56 171 ARG B N 1
ATOM 3968 C CA . ARG B 1 171 ? -12.102 26.938 3.938 1 96.56 171 ARG B CA 1
ATOM 3969 C C . ARG B 1 171 ? -11.297 28.234 4 1 96.56 171 ARG B C 1
ATOM 3971 O O . ARG B 1 171 ? -10.461 28.406 4.891 1 96.56 171 ARG B O 1
ATOM 3978 N N . ARG B 1 172 ? -11.633 29.094 3.105 1 96.31 172 ARG B N 1
ATOM 3979 C CA . ARG B 1 172 ? -10.977 30.406 3.047 1 96.31 172 ARG B CA 1
ATOM 3980 C C . ARG B 1 172 ? -11.969 31.531 3.303 1 96.31 172 ARG B C 1
ATOM 3982 O O . ARG B 1 172 ? -12.523 32.094 2.363 1 96.31 172 ARG B O 1
ATOM 3989 N N . ALA B 1 173 ? -12.094 31.828 4.543 1 96.69 173 ALA B N 1
ATOM 3990 C CA . ALA B 1 173 ? -13 32.906 4.922 1 96.69 173 ALA B CA 1
ATOM 3991 C C . ALA B 1 173 ? -12.508 34.25 4.391 1 96.69 173 ALA B C 1
ATOM 3993 O O . ALA B 1 173 ? -11.297 34.469 4.27 1 96.69 173 ALA B O 1
ATOM 3994 N N . ASP B 1 174 ? -13.398 35.156 4.125 1 97.06 174 ASP B N 1
ATOM 3995 C CA . ASP B 1 174 ? -13.07 36.5 3.615 1 97.06 174 ASP B CA 1
ATOM 3996 C C . ASP B 1 174 ? -12.844 37.5 4.758 1 97.06 174 ASP B C 1
ATOM 3998 O O . ASP B 1 174 ? -12.633 38.688 4.523 1 97.06 174 ASP B O 1
ATOM 4002 N N . HIS B 1 175 ? -12.953 37.031 5.969 1 98 175 HIS B N 1
ATOM 4003 C CA . HIS B 1 175 ? -12.727 37.812 7.176 1 98 175 HIS B CA 1
ATOM 4004 C C . HIS B 1 175 ? -12.016 37 8.242 1 98 175 HIS B C 1
ATOM 4006 O O . HIS B 1 175 ? -11.914 35.781 8.125 1 98 175 HIS B O 1
ATOM 4012 N N . GLU B 1 176 ? -11.492 37.719 9.148 1 98 176 GLU B N 1
ATOM 4013 C CA . GLU B 1 176 ? -10.875 37.031 10.273 1 98 176 GLU B CA 1
ATOM 4014 C C . GLU B 1 176 ? -11.914 36.25 11.094 1 98 176 GLU B C 1
ATOM 4016 O O . GLU B 1 176 ? -12.906 36.844 11.539 1 98 176 GLU B O 1
ATOM 4021 N N . VAL B 1 177 ? -11.703 34.969 11.219 1 98.62 177 VAL B N 1
ATOM 4022 C CA . VAL B 1 177 ? -12.609 34.125 11.992 1 98.62 177 VAL B CA 1
ATOM 4023 C C . VAL B 1 177 ? -12.281 34.25 13.484 1 98.62 177 VAL B C 1
ATOM 4025 O O . VAL B 1 177 ? -11.133 34.062 13.891 1 98.62 177 VAL B O 1
ATOM 4028 N N . THR B 1 178 ? -13.297 34.531 14.297 1 98.56 178 THR B N 1
ATOM 4029 C CA . THR B 1 178 ? -13.078 34.781 15.711 1 98.56 178 THR B CA 1
ATOM 4030 C C . THR B 1 178 ? -13.492 33.594 16.547 1 98.56 178 THR B C 1
ATOM 4032 O O . THR B 1 178 ? -14.18 32.688 16.062 1 98.56 178 THR B O 1
ATOM 4035 N N . VAL B 1 179 ? -13.023 33.625 17.797 1 98.5 179 VAL B N 1
ATOM 4036 C CA . VAL B 1 179 ? -13.398 32.594 18.781 1 98.5 179 VAL B CA 1
ATOM 4037 C C . VAL B 1 179 ? -14.914 32.594 18.938 1 98.5 179 VAL B C 1
ATOM 4039 O O . VAL B 1 179 ? -15.523 31.516 19.016 1 98.5 179 VAL B O 1
ATOM 4042 N N . GLU B 1 180 ? -15.516 33.75 19.016 1 98.56 180 GLU B N 1
ATOM 4043 C CA . GLU B 1 180 ? -16.969 33.875 19.172 1 98.56 180 GLU B CA 1
ATOM 4044 C C . GLU B 1 180 ? -17.703 33.219 18 1 98.56 180 GLU B C 1
ATOM 4046 O O . GLU B 1 180 ? -18.703 32.531 18.203 1 98.56 180 GLU B O 1
ATOM 4051 N N . GLU B 1 181 ? -17.219 33.406 16.844 1 98.44 181 GLU B N 1
ATOM 4052 C CA . GLU B 1 181 ? -17.812 32.812 15.648 1 98.44 181 GLU B CA 1
ATOM 4053 C C . GLU B 1 181 ? -17.734 31.297 15.703 1 98.44 181 GLU B C 1
ATOM 4055 O O . GLU B 1 181 ? -18.688 30.609 15.32 1 98.44 181 GLU B O 1
ATOM 4060 N N . ILE B 1 182 ? -16.578 30.781 16.109 1 98.69 182 ILE B N 1
ATOM 4061 C CA . ILE B 1 182 ? -16.375 29.344 16.234 1 98.69 182 ILE B CA 1
ATOM 4062 C C . ILE B 1 182 ? -17.391 28.781 17.234 1 98.69 182 ILE B C 1
ATOM 4064 O O . ILE B 1 182 ? -18.047 27.781 16.938 1 98.69 182 ILE B O 1
ATOM 4068 N N . LEU B 1 183 ? -17.562 29.422 18.375 1 98.38 183 LEU B N 1
ATOM 4069 C CA . LEU B 1 183 ? -18.422 28.938 19.453 1 98.38 183 LEU B CA 1
ATOM 4070 C C . LEU B 1 183 ? -19.891 29.031 19.062 1 98.38 183 LEU B C 1
ATOM 4072 O O . LEU B 1 183 ? -20.719 28.234 19.5 1 98.38 183 LEU B O 1
ATOM 4076 N N . ALA B 1 184 ? -20.188 29.984 18.188 1 98.25 184 ALA B N 1
ATOM 4077 C CA . ALA B 1 184 ? -21.578 30.234 17.781 1 98.25 184 ALA B CA 1
ATOM 4078 C C . ALA B 1 184 ? -22.016 29.266 16.688 1 98.25 184 ALA B C 1
ATOM 4080 O O . ALA B 1 184 ? -23.203 29.156 16.391 1 98.25 184 ALA B O 1
ATOM 4081 N N . SER B 1 185 ? -21 28.594 16.109 1 97.75 185 SER B N 1
ATOM 4082 C CA . SER B 1 185 ? -21.375 27.672 15.031 1 97.75 185 SER B CA 1
ATOM 4083 C C . SER B 1 185 ? -22.141 26.469 15.578 1 97.75 185 SER B C 1
ATOM 4085 O O . SER B 1 185 ? -22.297 26.328 16.797 1 97.75 185 SER B O 1
ATOM 4087 N N . ARG B 1 186 ? -22.703 25.594 14.703 1 96.62 186 ARG B N 1
ATOM 4088 C CA . ARG B 1 186 ? -23.594 24.5 15.078 1 96.62 186 ARG B CA 1
ATOM 4089 C C . ARG B 1 186 ? -22.875 23.484 15.969 1 96.62 186 ARG B C 1
ATOM 4091 O O . ARG B 1 186 ? -21.75 23.078 15.68 1 96.62 186 ARG B O 1
ATOM 4098 N N . MET B 1 187 ? -23.562 23.016 17.094 1 95.25 187 MET B N 1
ATOM 4099 C CA . MET B 1 187 ? -23.016 21.984 17.969 1 95.25 187 MET B CA 1
ATOM 4100 C C . MET B 1 187 ? -23.031 20.625 17.266 1 95.25 187 MET B C 1
ATOM 4102 O O . MET B 1 187 ? -24.047 20.203 16.703 1 95.25 187 MET B O 1
ATOM 4106 N N . ILE B 1 188 ? -21.906 19.969 17.25 1 91.69 188 ILE B N 1
ATOM 4107 C CA . ILE B 1 188 ? -21.812 18.625 16.688 1 91.69 188 ILE B CA 1
ATOM 4108 C C . ILE B 1 188 ? -21.75 17.578 17.797 1 91.69 188 ILE B C 1
ATOM 4110 O O . ILE B 1 188 ? -22.609 16.703 17.875 1 91.69 188 ILE B O 1
ATOM 4114 N N . SER B 1 189 ? -20.859 17.641 18.594 1 92.69 189 SER B N 1
ATOM 4115 C CA . SER B 1 189 ? -20.641 16.812 19.766 1 92.69 189 SER B CA 1
ATOM 4116 C C . SER B 1 189 ? -19.891 17.578 20.859 1 92.69 189 SER B C 1
ATOM 4118 O O . SER B 1 189 ? -18.688 17.828 20.734 1 92.69 189 SER B O 1
ATOM 4120 N N . TYR B 1 190 ? -20.625 17.859 21.875 1 94.44 190 TYR B N 1
ATOM 4121 C CA . TYR B 1 190 ? -20.016 18.719 22.891 1 94.44 190 TYR B CA 1
ATOM 4122 C C . TYR B 1 190 ? -18.656 18.203 23.312 1 94.44 190 TYR B C 1
ATOM 4124 O O . TYR B 1 190 ? -18.5 17.016 23.594 1 94.44 190 TYR B O 1
ATOM 4132 N N . PRO B 1 191 ? -17.672 19.188 23.328 1 96.94 191 PRO B N 1
ATOM 4133 C CA . PRO B 1 191 ? -17.688 20.641 23.203 1 96.94 191 PRO B CA 1
ATOM 4134 C C . PRO B 1 191 ? -17.422 21.125 21.781 1 96.94 191 PRO B C 1
ATOM 4136 O O . PRO B 1 191 ? -17.219 22.328 21.562 1 96.94 191 PRO B O 1
ATOM 4139 N N . HIS B 1 192 ? -17.422 20.281 20.812 1 96.31 192 HIS B N 1
ATOM 4140 C CA . HIS B 1 192 ? -16.984 20.641 19.469 1 96.31 192 HIS B CA 1
ATOM 4141 C C . HIS B 1 192 ? -18.156 21.109 18.625 1 96.31 192 HIS B C 1
ATOM 4143 O O . HIS B 1 192 ? -19.172 20.406 18.5 1 96.31 192 HIS B O 1
ATOM 4149 N N . THR B 1 193 ? -17.969 22.344 18.094 1 97.12 193 THR B N 1
ATOM 4150 C CA . THR B 1 193 ? -18.938 22.891 17.141 1 97.12 193 THR B CA 1
ATOM 4151 C C . THR B 1 193 ? -18.5 22.609 15.711 1 97.12 193 THR B C 1
ATOM 4153 O O . THR B 1 193 ? -17.422 22.047 15.484 1 97.12 193 THR B O 1
ATOM 4156 N N . SER B 1 194 ? -19.312 22.906 14.711 1 95.94 194 SER B N 1
ATOM 4157 C CA . SER B 1 194 ? -19.094 22.531 13.312 1 95.94 194 SER B CA 1
ATOM 4158 C C . SER B 1 194 ? -17.828 23.172 12.766 1 95.94 194 SER B C 1
ATOM 4160 O O . SER B 1 194 ? -17.125 22.578 11.938 1 95.94 194 SER B O 1
ATOM 4162 N N . LYS B 1 195 ? -17.469 24.391 13.219 1 97.69 195 LYS B N 1
ATOM 4163 C CA . LYS B 1 195 ? -16.266 25.062 12.711 1 97.69 195 LYS B CA 1
ATOM 4164 C C . LYS B 1 195 ? -15.008 24.516 13.391 1 97.69 195 LYS B C 1
ATOM 4166 O O . LYS B 1 195 ? -13.891 24.891 13.023 1 97.69 195 LYS B O 1
ATOM 4171 N N . MET B 1 196 ? -15.242 23.594 14.375 1 97.69 196 MET B N 1
ATOM 4172 C CA . MET B 1 196 ? -14.117 22.938 15.039 1 97.69 196 MET B CA 1
ATOM 4173 C C . MET B 1 196 ? -13.789 21.594 14.367 1 97.69 196 MET B C 1
ATOM 4175 O O . MET B 1 196 ? -12.734 21.016 14.609 1 97.69 196 MET B O 1
ATOM 4179 N N . ALA B 1 197 ? -14.664 21.141 13.484 1 94.81 197 ALA B N 1
ATOM 4180 C CA . ALA B 1 197 ? -14.492 19.844 12.828 1 94.81 197 ALA B CA 1
ATOM 4181 C C . ALA B 1 197 ? -13.727 20 11.508 1 94.81 197 ALA B C 1
ATOM 4183 O O . ALA B 1 197 ? -13.906 20.984 10.797 1 94.81 197 ALA B O 1
ATOM 4184 N N . CYS B 1 198 ? -12.914 19.016 11.219 1 92.81 198 CYS B N 1
ATOM 4185 C CA . CYS B 1 198 ? -12.203 19.031 9.945 1 92.81 198 CYS B CA 1
ATOM 4186 C C . CYS B 1 198 ? -13.18 19.109 8.773 1 92.81 198 CYS B C 1
ATOM 4188 O O . CYS B 1 198 ? -14.312 18.641 8.883 1 92.81 198 CYS B O 1
ATOM 4190 N N . ALA B 1 199 ? -12.711 19.703 7.754 1 85.56 199 ALA B N 1
ATOM 4191 C CA . ALA B 1 199 ? -13.531 19.844 6.555 1 85.56 199 ALA B CA 1
ATOM 4192 C C . ALA B 1 199 ? -13.453 18.594 5.68 1 85.56 199 ALA B C 1
ATOM 4194 O O . ALA B 1 199 ? -12.359 18.172 5.293 1 85.56 199 ALA B O 1
ATOM 4195 N N . ALA B 1 200 ? -14.633 18 5.445 1 79.12 200 ALA B N 1
ATOM 4196 C CA . ALA B 1 200 ? -14.688 16.859 4.539 1 79.12 200 ALA B CA 1
ATOM 4197 C C . ALA B 1 200 ? -14.82 17.328 3.09 1 79.12 200 ALA B C 1
ATOM 4199 O O . ALA B 1 200 ? -15.57 18.266 2.795 1 79.12 200 ALA B O 1
ATOM 4200 N N . GLY B 1 201 ? -14 16.891 2.248 1 83.38 201 GLY B N 1
ATOM 4201 C CA . GLY B 1 201 ? -14.086 17.266 0.844 1 83.38 201 GLY B CA 1
ATOM 4202 C C . GLY B 1 201 ? -13.086 16.531 -0.031 1 83.38 201 GLY B C 1
ATOM 4203 O O . GLY B 1 201 ? -12.594 15.469 0.334 1 83.38 201 GLY B O 1
ATOM 4204 N N . SER B 1 202 ? -12.938 17.078 -1.197 1 89.69 202 SER B N 1
ATOM 4205 C CA . SER B 1 202 ? -12 16.5 -2.164 1 89.69 202 SER B CA 1
ATOM 4206 C C . SER B 1 202 ? -10.664 17.234 -2.131 1 89.69 202 SER B C 1
ATOM 4208 O O . SER B 1 202 ? -10.562 18.344 -1.584 1 89.69 202 SER B O 1
ATOM 4210 N N . GLY B 1 203 ? -9.672 16.625 -2.605 1 93.19 203 GLY B N 1
ATOM 4211 C CA . GLY B 1 203 ? -8.352 17.25 -2.719 1 93.19 203 GLY B CA 1
ATOM 4212 C C . GLY B 1 203 ? -7.289 16.281 -3.219 1 93.19 203 GLY B C 1
ATOM 4213 O O . GLY B 1 203 ? -7.555 15.102 -3.414 1 93.19 203 GLY B O 1
ATOM 4214 N N . ALA B 1 204 ? -6.188 16.875 -3.525 1 96 204 ALA B N 1
ATOM 4215 C CA . ALA B 1 204 ? -5.055 16.062 -3.951 1 96 204 ALA B CA 1
ATOM 4216 C C . ALA B 1 204 ? -3.732 16.75 -3.646 1 96 204 ALA B C 1
ATOM 4218 O O . ALA B 1 204 ? -3.666 17.984 -3.619 1 96 204 ALA B O 1
ATOM 4219 N N . ALA B 1 205 ? -2.758 16.016 -3.373 1 98.31 205 ALA B N 1
ATOM 4220 C CA . ALA B 1 205 ? -1.395 16.469 -3.135 1 98.31 205 ALA B CA 1
ATOM 4221 C C . ALA B 1 205 ? -0.375 15.406 -3.523 1 98.31 205 ALA B C 1
ATOM 4223 O O . ALA B 1 205 ? -0.706 14.219 -3.598 1 98.31 205 ALA B O 1
ATOM 4224 N N . ALA B 1 206 ? 0.826 15.805 -3.84 1 98.75 206 ALA B N 1
ATOM 4225 C CA . ALA B 1 206 ? 1.889 14.898 -4.254 1 98.75 206 ALA B CA 1
ATOM 4226 C C . ALA B 1 206 ? 3.246 15.367 -3.742 1 98.75 206 ALA B C 1
ATOM 4228 O O . ALA B 1 206 ? 3.449 16.562 -3.508 1 98.75 206 ALA B O 1
ATOM 4229 N N . ALA B 1 207 ? 4.117 14.477 -3.529 1 98.94 207 ALA B N 1
ATOM 4230 C CA . ALA B 1 207 ? 5.516 14.734 -3.197 1 98.94 207 ALA B CA 1
ATOM 4231 C C . ALA B 1 207 ? 6.441 13.766 -3.938 1 98.94 207 ALA B C 1
ATOM 4233 O O . ALA B 1 207 ? 6.129 12.586 -4.078 1 98.94 207 ALA B O 1
ATOM 4234 N N . ILE B 1 208 ? 7.508 14.258 -4.469 1 98.94 208 ILE B N 1
ATOM 4235 C CA . ILE B 1 208 ? 8.539 13.469 -5.137 1 98.94 208 ILE B CA 1
ATOM 4236 C C . ILE B 1 208 ? 9.82 13.477 -4.309 1 98.94 208 ILE B C 1
ATOM 4238 O O . ILE B 1 208 ? 10.297 14.539 -3.908 1 98.94 208 ILE B O 1
ATOM 4242 N N . VAL B 1 209 ? 10.352 12.297 -4.047 1 98.88 209 VAL B N 1
ATOM 4243 C CA . VAL B 1 209 ? 11.586 12.172 -3.275 1 98.88 209 VAL B CA 1
ATOM 4244 C C . VAL B 1 209 ? 12.68 11.547 -4.141 1 98.88 209 VAL B C 1
ATOM 4246 O O . VAL B 1 209 ? 12.383 10.859 -5.121 1 98.88 209 VAL B O 1
ATOM 4249 N N . ALA B 1 210 ? 13.922 11.805 -3.729 1 98.75 210 ALA B N 1
ATOM 4250 C CA . ALA B 1 210 ? 15.039 11.375 -4.566 1 98.75 210 ALA B CA 1
ATOM 4251 C C . ALA B 1 210 ? 16.281 11.102 -3.727 1 98.75 210 ALA B C 1
ATOM 4253 O O . ALA B 1 210 ? 16.375 11.547 -2.58 1 98.75 210 ALA B O 1
ATOM 4254 N N . SER B 1 211 ? 17.172 10.352 -4.332 1 98.12 211 SER B N 1
ATOM 4255 C CA . SER B 1 211 ? 18.5 10.195 -3.779 1 98.12 211 SER B CA 1
ATOM 4256 C C . SER B 1 211 ? 19.281 11.508 -3.803 1 98.12 211 SER B C 1
ATOM 4258 O O . SER B 1 211 ? 18.844 12.469 -4.445 1 98.12 211 SER B O 1
ATOM 4260 N N . ARG B 1 212 ? 20.375 11.531 -3.133 1 96.81 212 ARG B N 1
ATOM 4261 C CA . ARG B 1 212 ? 21.203 12.734 -3.072 1 96.81 212 ARG B CA 1
ATOM 4262 C C . ARG B 1 212 ? 21.641 13.172 -4.469 1 96.81 212 ARG B C 1
ATOM 4264 O O . ARG B 1 212 ? 21.5 14.336 -4.828 1 96.81 212 ARG B O 1
ATOM 4271 N N . GLU B 1 213 ? 22.141 12.211 -5.254 1 96.62 213 GLU B N 1
ATOM 4272 C CA . GLU B 1 213 ? 22.656 12.516 -6.586 1 96.62 213 GLU B CA 1
ATOM 4273 C C . GLU B 1 213 ? 21.562 13.109 -7.473 1 96.62 213 GLU B C 1
ATOM 4275 O O . GLU B 1 213 ? 21.781 14.117 -8.148 1 96.62 213 GLU B O 1
ATOM 4280 N N . ALA B 1 214 ? 20.391 12.508 -7.422 1 96.88 214 ALA B N 1
ATOM 4281 C CA . ALA B 1 214 ? 19.281 13.008 -8.219 1 96.88 214 ALA B CA 1
ATOM 4282 C C . ALA B 1 214 ? 18.812 14.375 -7.723 1 96.88 214 ALA B C 1
ATOM 4284 O O . ALA B 1 214 ? 18.453 15.242 -8.523 1 96.88 214 ALA B O 1
ATOM 4285 N N . ALA B 1 215 ? 18.75 14.547 -6.441 1 97.44 215 ALA B N 1
ATOM 4286 C CA . ALA B 1 215 ? 18.328 15.812 -5.852 1 97.44 215 ALA B CA 1
ATOM 4287 C C . ALA B 1 215 ? 19.266 16.953 -6.242 1 97.44 215 ALA B C 1
ATOM 4289 O O . ALA B 1 215 ? 18.812 18.047 -6.594 1 97.44 215 ALA B O 1
ATOM 4290 N N . GLU B 1 216 ? 20.547 16.719 -6.191 1 95.75 216 GLU B N 1
ATOM 4291 C CA . GLU B 1 216 ? 21.531 17.734 -6.523 1 95.75 216 GLU B CA 1
ATOM 4292 C C . GLU B 1 216 ? 21.469 18.109 -8 1 95.75 216 GLU B C 1
ATOM 4294 O O . GLU B 1 216 ? 21.703 19.266 -8.367 1 95.75 216 GLU B O 1
ATOM 4299 N N . ARG B 1 217 ? 21.141 17.109 -8.742 1 95.25 217 ARG B N 1
ATOM 4300 C CA . ARG B 1 217 ? 21.062 17.344 -10.188 1 95.25 217 ARG B CA 1
ATOM 4301 C C . ARG B 1 217 ? 19.922 18.297 -10.516 1 95.25 217 ARG B C 1
ATOM 4303 O O . ARG B 1 217 ? 20.062 19.141 -11.414 1 95.25 217 ARG B O 1
ATOM 4310 N N . VAL B 1 218 ? 18.828 18.281 -9.719 1 93.94 218 VAL B N 1
ATOM 4311 C CA . VAL B 1 218 ? 17.641 19.031 -10.125 1 93.94 218 VAL B CA 1
ATOM 4312 C C . VAL B 1 218 ? 17.5 20.281 -9.258 1 93.94 218 VAL B C 1
ATOM 4314 O O . VAL B 1 218 ? 16.734 21.188 -9.586 1 93.94 218 VAL B O 1
ATOM 4317 N N . ALA B 1 219 ? 18.141 20.359 -8.172 1 87.75 219 ALA B N 1
ATOM 4318 C CA . ALA B 1 219 ? 17.922 21.406 -7.18 1 87.75 219 ALA B CA 1
ATOM 4319 C C . ALA B 1 219 ? 18.328 22.781 -7.723 1 87.75 219 ALA B C 1
ATOM 4321 O O . ALA B 1 219 ? 17.719 23.797 -7.391 1 87.75 219 ALA B O 1
ATOM 4322 N N . GLY B 1 220 ? 19.312 22.875 -8.594 1 84.25 220 GLY B N 1
ATOM 4323 C CA . GLY B 1 220 ? 19.844 24.172 -8.961 1 84.25 220 GLY B CA 1
ATOM 4324 C C . GLY B 1 220 ? 20.281 25 -7.77 1 84.25 220 GLY B C 1
ATOM 4325 O O . GLY B 1 220 ? 21.094 24.547 -6.957 1 84.25 220 GLY B O 1
ATOM 4326 N N . SER B 1 221 ? 19.562 26.203 -7.582 1 85.25 221 SER B N 1
ATOM 4327 C CA . SER B 1 221 ? 19.906 27.109 -6.492 1 85.25 221 SER B CA 1
ATOM 4328 C C . SER B 1 221 ? 18.984 26.938 -5.301 1 85.25 221 SER B C 1
ATOM 4330 O O . SER B 1 221 ? 19.188 27.531 -4.246 1 85.25 221 SER B O 1
ATOM 4332 N N . ARG B 1 222 ? 18.047 26.078 -5.395 1 88.81 222 ARG B N 1
ATOM 4333 C CA . ARG B 1 222 ? 17.094 25.859 -4.316 1 88.81 222 ARG B CA 1
ATOM 4334 C C . ARG B 1 222 ? 17.719 25.031 -3.193 1 88.81 222 ARG B C 1
ATOM 4336 O O . ARG B 1 222 ? 18.484 24.109 -3.449 1 88.81 222 ARG B O 1
ATOM 4343 N N . PRO B 1 223 ? 17.359 25.391 -1.956 1 92.38 223 PRO B N 1
ATOM 4344 C CA . PRO B 1 223 ? 17.812 24.547 -0.846 1 92.38 223 PRO B CA 1
ATOM 4345 C C . PRO B 1 223 ? 17.297 23.109 -0.941 1 92.38 223 PRO B C 1
ATOM 4347 O O . PRO B 1 223 ? 16.141 22.891 -1.337 1 92.38 223 PRO B O 1
ATOM 4350 N N . LEU B 1 224 ? 18.188 22.234 -0.591 1 95.56 224 LEU B N 1
ATOM 4351 C CA . LEU B 1 224 ? 17.75 20.844 -0.494 1 95.56 224 LEU B CA 1
ATOM 4352 C C . LEU B 1 224 ? 16.891 20.641 0.748 1 95.56 224 LEU B C 1
ATOM 4354 O O . LEU B 1 224 ? 17.141 21.234 1.794 1 95.56 224 LEU B O 1
ATOM 4358 N N . VAL B 1 225 ? 15.914 19.891 0.616 1 98.44 225 VAL B N 1
ATOM 4359 C CA . VAL B 1 225 ? 15.07 19.5 1.742 1 98.44 225 VAL B CA 1
ATOM 4360 C C . VAL B 1 225 ? 15.258 18.016 2.039 1 98.44 225 VAL B C 1
ATOM 4362 O O . VAL B 1 225 ? 14.75 17.156 1.305 1 98.44 225 VAL B O 1
ATOM 4365 N N . LYS B 1 226 ? 15.961 17.734 3.123 1 98.44 226 LYS B N 1
ATOM 4366 C CA . LYS B 1 226 ? 16.297 16.359 3.49 1 98.44 226 LYS B CA 1
ATOM 4367 C C . LYS B 1 226 ? 15.219 15.734 4.367 1 98.44 226 LYS B C 1
ATOM 4369 O O . LYS B 1 226 ? 14.695 16.391 5.273 1 98.44 226 LYS B O 1
ATOM 4374 N N . VAL B 1 227 ? 14.805 14.523 4.035 1 98.81 227 VAL B N 1
ATOM 4375 C CA . VAL B 1 227 ? 13.992 13.727 4.949 1 98.81 227 VAL B CA 1
ATOM 4376 C C . VAL B 1 227 ? 14.875 13.086 6.012 1 98.81 227 VAL B C 1
ATOM 4378 O O . VAL B 1 227 ? 15.586 12.109 5.734 1 98.81 227 VAL B O 1
ATOM 4381 N N . VAL B 1 228 ? 14.781 13.594 7.227 1 98.5 228 VAL B N 1
ATOM 4382 C CA . VAL B 1 228 ? 15.727 13.125 8.234 1 98.5 228 VAL B CA 1
ATOM 4383 C C . VAL B 1 228 ? 15.055 12.078 9.125 1 98.5 228 VAL B C 1
ATOM 4385 O O . VAL B 1 228 ? 15.734 11.352 9.852 1 98.5 228 VAL B O 1
ATOM 4388 N N . ALA B 1 229 ? 13.766 12.023 9.047 1 98.62 229 ALA B N 1
ATOM 4389 C CA . ALA B 1 229 ? 13.047 10.945 9.719 1 98.62 229 ALA B CA 1
ATOM 4390 C C . ALA B 1 229 ? 11.758 10.594 8.969 1 98.62 229 ALA B C 1
ATOM 4392 O O . ALA B 1 229 ? 11.086 11.477 8.438 1 98.62 229 ALA B O 1
ATOM 4393 N N . SER B 1 230 ? 11.406 9.398 8.898 1 98.75 230 SER B N 1
ATOM 4394 C CA . SER B 1 230 ? 10.156 8.828 8.406 1 98.75 230 SER B CA 1
ATOM 4395 C C . SER B 1 230 ? 9.773 7.582 9.195 1 98.75 230 SER B C 1
ATOM 4397 O O . SER B 1 230 ? 10.242 6.48 8.891 1 98.75 230 SER B O 1
ATOM 4399 N N . GLN B 1 231 ? 8.859 7.797 10.188 1 98.19 231 GLN B N 1
ATOM 4400 C CA . GLN B 1 231 ? 8.516 6.715 11.109 1 98.19 231 GLN B CA 1
ATOM 4401 C C . GLN B 1 231 ? 7.023 6.391 11.039 1 98.19 231 GLN B C 1
ATOM 4403 O O . GLN B 1 231 ? 6.191 7.289 10.914 1 98.19 231 GLN B O 1
ATOM 4408 N N . GLN B 1 232 ? 6.699 5.168 11.055 1 97.25 232 GLN B N 1
ATOM 4409 C CA . GLN B 1 232 ? 5.34 4.645 11.164 1 97.25 232 GLN B CA 1
ATOM 4410 C C . GLN B 1 232 ? 5.238 3.598 12.266 1 97.25 232 GLN B C 1
ATOM 4412 O O . GLN B 1 232 ? 6.102 2.723 12.383 1 97.25 232 GLN B O 1
ATOM 4417 N N . GLN B 1 233 ? 4.227 3.732 13.094 1 95.12 233 GLN B N 1
ATOM 4418 C CA . GLN B 1 233 ? 3.986 2.76 14.156 1 95.12 233 GLN B CA 1
ATOM 4419 C C . GLN B 1 233 ? 2.494 2.482 14.32 1 95.12 233 GLN B C 1
ATOM 4421 O O . GLN B 1 233 ? 1.658 3.234 13.812 1 95.12 233 GLN B O 1
ATOM 4426 N N . SER B 1 234 ? 2.217 1.348 14.906 1 91.69 234 SER B N 1
ATOM 4427 C CA . SER B 1 234 ? 0.866 0.986 15.328 1 91.69 234 SER B CA 1
ATOM 4428 C C . SER B 1 234 ? 0.781 0.826 16.844 1 91.69 234 SER B C 1
ATOM 4430 O O . SER B 1 234 ? 1.744 1.11 17.562 1 91.69 234 SER B O 1
ATOM 4432 N N . GLU B 1 235 ? -0.375 0.485 17.25 1 85.06 235 GLU B N 1
ATOM 4433 C CA . GLU B 1 235 ? -0.654 0.438 18.688 1 85.06 235 GLU B CA 1
ATOM 4434 C C . GLU B 1 235 ? 0.146 -0.667 19.375 1 85.06 235 GLU B C 1
ATOM 4436 O O . GLU B 1 235 ? 0.311 -1.756 18.812 1 85.06 235 GLU B O 1
ATOM 4441 N N . GLN B 1 236 ? 0.683 -0.344 20.516 1 83.94 236 GLN B N 1
ATOM 4442 C CA . GLN B 1 236 ? 1.329 -1.302 21.406 1 83.94 236 GLN B CA 1
ATOM 4443 C C . GLN B 1 236 ? 0.473 -1.569 22.641 1 83.94 236 GLN B C 1
ATOM 4445 O O . GLN B 1 236 ? -0.337 -0.728 23.031 1 83.94 236 GLN B O 1
ATOM 4450 N N . PHE B 1 237 ? 0.695 -2.762 23.047 1 75.38 237 PHE B N 1
ATOM 4451 C CA . PHE B 1 237 ? -0.014 -3.066 24.281 1 75.38 237 PHE B CA 1
ATOM 4452 C C . PHE B 1 237 ? 0.444 -2.148 25.406 1 75.38 237 PHE B C 1
ATOM 4454 O O . PHE B 1 237 ? 1.643 -1.917 25.578 1 75.38 237 PHE B O 1
ATOM 4461 N N . VAL B 1 238 ? -0.52 -1.471 25.922 1 67.62 238 VAL B N 1
ATOM 4462 C CA . VAL B 1 238 ? -0.234 -0.69 27.125 1 67.62 238 VAL B CA 1
ATOM 4463 C C . VAL B 1 238 ? -1.217 -1.063 28.234 1 67.62 238 VAL B C 1
ATOM 4465 O O . VAL B 1 238 ? -2.307 -1.573 27.953 1 67.62 238 VAL B O 1
ATOM 4468 N N . ASP B 1 239 ? -0.699 -1.01 29.375 1 60.59 239 ASP B N 1
ATOM 4469 C CA . ASP B 1 239 ? -1.578 -1.278 30.516 1 60.59 239 ASP B CA 1
ATOM 4470 C C . ASP B 1 239 ? -2.861 -0.456 30.422 1 60.59 239 ASP B C 1
ATOM 4472 O O . ASP B 1 239 ? -2.814 0.75 30.172 1 60.59 239 ASP B O 1
ATOM 4476 N N . GLY B 1 240 ? -3.947 -1.072 30.547 1 55.09 240 GLY B N 1
ATOM 4477 C CA . GLY B 1 240 ? -5.23 -0.402 30.422 1 55.09 240 GLY B CA 1
ATOM 4478 C C . GLY B 1 240 ? -5.648 -0.173 28.969 1 55.09 240 GLY B C 1
ATOM 4479 O O . GLY B 1 240 ? -6.453 0.715 28.688 1 55.09 240 GLY B O 1
ATOM 4480 N N . HIS B 1 241 ? -5.055 -0.878 28.203 1 54.91 241 HIS B N 1
ATOM 4481 C CA . HIS B 1 241 ? -5.273 -0.747 26.766 1 54.91 241 HIS B CA 1
ATOM 4482 C C . HIS B 1 241 ? -6.746 -0.928 26.422 1 54.91 241 HIS B C 1
ATOM 4484 O O . HIS B 1 241 ? -7.391 -1.864 26.891 1 54.91 241 HIS B O 1
ATOM 4490 N N . ILE B 1 242 ? -7.23 0.168 25.969 1 48.41 242 ILE B N 1
ATOM 4491 C CA . ILE B 1 242 ? -8.586 0.076 25.438 1 48.41 242 ILE B CA 1
ATOM 4492 C C . ILE B 1 242 ? -8.547 -0.438 24 1 48.41 242 ILE B C 1
ATOM 4494 O O . ILE B 1 242 ? -7.957 0.194 23.125 1 48.41 242 ILE B O 1
ATOM 4498 N N . PHE B 1 243 ? -8.82 -1.692 23.828 1 46.84 243 PHE B N 1
ATOM 4499 C CA . PHE B 1 243 ? -8.719 -2.412 22.562 1 46.84 243 PHE B CA 1
ATOM 4500 C C . PHE B 1 243 ? -9.719 -1.859 21.547 1 46.84 243 PHE B C 1
ATOM 4502 O O . PHE B 1 243 ? -9.43 -1.817 20.359 1 46.84 243 PHE B O 1
ATOM 4509 N N . MET B 1 244 ? -10.891 -1.541 22.078 1 48.09 244 MET B N 1
ATOM 4510 C CA . MET B 1 244 ? -12.008 -1.472 21.141 1 48.09 244 MET B CA 1
ATOM 4511 C C . MET B 1 244 ? -12.062 -0.109 20.469 1 48.09 244 MET B C 1
ATOM 4513 O O . MET B 1 244 ? -12.109 0.924 21.141 1 48.09 244 MET B O 1
ATOM 4517 N N . GLY B 1 245 ? -11.961 -0.119 19.094 1 51.56 245 GLY B N 1
ATOM 4518 C CA . GLY B 1 245 ? -12.508 0.847 18.156 1 51.56 245 GLY B CA 1
ATOM 4519 C C . GLY B 1 245 ? -11.742 2.152 18.125 1 51.56 245 GLY B C 1
ATOM 4520 O O . GLY B 1 245 ? -12.328 3.221 17.938 1 51.56 245 GLY B O 1
ATOM 4521 N N . ALA B 1 246 ? -10.367 2.008 18.609 1 55.59 246 ALA B N 1
ATOM 4522 C CA . ALA B 1 246 ? -9.781 3.334 18.781 1 55.59 246 ALA B CA 1
ATOM 4523 C C . ALA B 1 246 ? -9.484 3.982 17.422 1 55.59 246 ALA B C 1
ATOM 4525 O O . ALA B 1 246 ? -8.945 3.34 16.531 1 55.59 246 ALA B O 1
ATOM 4526 N N . VAL B 1 247 ? -10.078 5.176 17.328 1 58.09 247 VAL B N 1
ATOM 4527 C CA . VAL B 1 247 ? -9.898 6.035 16.156 1 58.09 247 VAL B CA 1
ATOM 4528 C C . VAL B 1 247 ? -8.422 6.395 16 1 58.09 247 VAL B C 1
ATOM 4530 O O . VAL B 1 247 ? -7.855 6.277 14.914 1 58.09 247 VAL B O 1
ATOM 4533 N N . VAL B 1 248 ? -7.727 6.77 17.094 1 63.91 248 VAL B N 1
ATOM 4534 C CA . VAL B 1 248 ? -6.336 7.188 16.969 1 63.91 248 VAL B CA 1
ATOM 4535 C C . VAL B 1 248 ? -5.477 6.449 18 1 63.91 248 VAL B C 1
ATOM 4537 O O . VAL B 1 248 ? -4.258 6.641 18.047 1 63.91 248 VAL B O 1
ATOM 4540 N N . GLY B 1 249 ? -5.887 5.473 18.625 1 65 249 GLY B N 1
ATOM 4541 C CA . GLY B 1 249 ? -5.141 4.723 19.625 1 65 249 GLY B CA 1
ATOM 4542 C C . GLY B 1 249 ? -4.781 5.551 20.844 1 65 249 GLY B C 1
ATOM 4543 O O . GLY B 1 249 ? -5.207 6.699 20.969 1 65 249 GLY B O 1
ATOM 4544 N N . PRO B 1 250 ? -4.051 4.953 21.797 1 72.12 250 PRO B N 1
ATOM 4545 C CA . PRO B 1 250 ? -3.611 5.672 23 1 72.12 250 PRO B CA 1
ATOM 4546 C C . PRO B 1 250 ? -2.559 6.734 22.703 1 72.12 250 PRO B C 1
ATOM 4548 O O . PRO B 1 250 ? -1.895 6.672 21.656 1 72.12 250 PRO B O 1
ATOM 4551 N N . GLY B 1 251 ? -2.549 7.797 23.609 1 79.94 251 GLY B N 1
ATOM 4552 C CA . GLY B 1 251 ? -1.581 8.867 23.453 1 79.94 251 GLY B CA 1
ATOM 4553 C C . GLY B 1 251 ? -0.151 8.375 23.344 1 79.94 251 GLY B C 1
ATOM 4554 O O . GLY B 1 251 ? 0.682 9.008 22.688 1 79.94 251 GLY B O 1
ATOM 4555 N N . GLU B 1 252 ? 0.071 7.262 23.859 1 86 252 GLU B N 1
ATOM 4556 C CA . GLU B 1 252 ? 1.403 6.664 23.859 1 86 252 GLU B CA 1
ATOM 4557 C C . GLU B 1 252 ? 1.872 6.359 22.453 1 86 252 GLU B C 1
ATOM 4559 O O . GLU B 1 252 ? 3.072 6.375 22.172 1 86 252 GLU B O 1
ATOM 4564 N N . LEU B 1 253 ? 0.921 6.18 21.609 1 91 253 LEU B N 1
ATOM 4565 C CA . LEU B 1 253 ? 1.277 5.863 20.234 1 91 253 LEU B CA 1
ATOM 4566 C C . LEU B 1 253 ? 1.976 7.043 19.578 1 91 253 LEU B C 1
ATOM 4568 O O . LEU B 1 253 ? 3.053 6.887 18.984 1 91 253 LEU B O 1
ATOM 4572 N N . THR B 1 254 ? 1.363 8.227 19.703 1 94.44 254 THR B N 1
ATOM 4573 C CA . THR B 1 254 ? 1.973 9.422 19.141 1 94.44 254 THR B CA 1
ATOM 4574 C C . THR B 1 254 ? 3.307 9.727 19.812 1 94.44 254 THR B C 1
ATOM 4576 O O . THR B 1 254 ? 4.293 10.039 19.141 1 94.44 254 THR B O 1
ATOM 4579 N N . ALA B 1 255 ? 3.365 9.602 21.109 1 95.31 255 ALA B N 1
ATOM 4580 C CA . ALA B 1 255 ? 4.59 9.883 21.844 1 95.31 255 ALA B CA 1
ATOM 4581 C C . ALA B 1 255 ? 5.715 8.938 21.438 1 95.31 255 ALA B C 1
ATOM 4583 O O . ALA B 1 255 ? 6.855 9.367 21.25 1 95.31 255 ALA B O 1
ATOM 4584 N N . ALA B 1 256 ? 5.414 7.691 21.328 1 94.5 256 ALA B N 1
ATOM 4585 C CA . ALA B 1 256 ? 6.406 6.691 20.938 1 94.5 256 ALA B CA 1
ATOM 4586 C C . ALA B 1 256 ? 6.906 6.941 19.516 1 94.5 256 ALA B C 1
ATOM 4588 O O . ALA B 1 256 ? 8.102 6.824 19.25 1 94.5 256 ALA B O 1
ATOM 4589 N N . THR B 1 257 ? 5.977 7.258 18.625 1 97.12 257 THR B N 1
ATOM 4590 C CA . THR B 1 257 ? 6.355 7.52 17.234 1 97.12 257 THR B CA 1
ATOM 4591 C C . THR B 1 257 ? 7.215 8.781 17.141 1 97.12 257 THR B C 1
ATOM 4593 O O . THR B 1 257 ? 8.164 8.828 16.359 1 97.12 257 THR B O 1
ATOM 4596 N N . ALA B 1 258 ? 6.859 9.781 17.922 1 98.25 258 ALA B N 1
ATOM 4597 C CA . ALA B 1 258 ? 7.645 11.008 17.969 1 98.25 258 ALA B CA 1
ATOM 4598 C C . ALA B 1 258 ? 9.062 10.734 18.469 1 98.25 258 ALA B C 1
ATOM 4600 O O . ALA B 1 258 ? 10.039 11.227 17.891 1 98.25 258 ALA B O 1
ATOM 4601 N N . LYS B 1 259 ? 9.148 10 19.531 1 97.88 259 LYS B N 1
ATOM 4602 C CA . LYS B 1 259 ? 10.461 9.664 20.062 1 97.88 259 LYS B CA 1
ATOM 4603 C C . LYS B 1 259 ? 11.32 8.961 19.016 1 97.88 259 LYS B C 1
ATOM 4605 O O . LYS B 1 259 ? 12.492 9.289 18.844 1 97.88 259 LYS B O 1
ATOM 4610 N N . ALA B 1 260 ? 10.727 8.016 18.328 1 97.62 260 ALA B N 1
ATOM 4611 C CA . ALA B 1 260 ? 11.445 7.297 17.281 1 97.62 260 ALA B CA 1
ATOM 4612 C C . ALA B 1 260 ? 11.898 8.25 16.188 1 97.62 260 ALA B C 1
ATOM 4614 O O . ALA B 1 260 ? 13.023 8.133 15.68 1 97.62 260 ALA B O 1
ATOM 4615 N N . ALA B 1 261 ? 11.031 9.172 15.766 1 98.62 261 ALA B N 1
ATOM 4616 C CA . ALA B 1 261 ? 11.359 10.133 14.719 1 98.62 261 ALA B CA 1
ATOM 4617 C C . ALA B 1 261 ? 12.477 11.078 15.156 1 98.62 261 ALA B C 1
ATOM 4619 O O . ALA B 1 261 ? 13.398 11.359 14.391 1 98.62 261 ALA B O 1
ATOM 4620 N N . TYR B 1 262 ? 12.391 11.562 16.406 1 98.75 262 TYR B N 1
ATOM 4621 C CA . TYR B 1 262 ? 13.438 12.43 16.953 1 98.75 262 TYR B CA 1
ATOM 4622 C C . TYR B 1 262 ? 14.773 11.703 16.984 1 98.75 262 TYR B C 1
ATOM 4624 O O . TYR B 1 262 ? 15.805 12.258 16.578 1 98.75 262 TYR B O 1
ATOM 4632 N N . ASP B 1 263 ? 14.758 10.469 17.469 1 98.56 263 ASP B N 1
ATOM 4633 C CA . ASP B 1 263 ? 15.977 9.672 17.531 1 98.56 263 ASP B CA 1
ATOM 4634 C C . ASP B 1 263 ? 16.594 9.492 16.141 1 98.56 263 ASP B C 1
ATOM 4636 O O . ASP B 1 263 ? 17.797 9.641 15.961 1 98.56 263 ASP B O 1
ATOM 4640 N N . GLU B 1 264 ? 15.734 9.188 15.18 1 97.88 264 GLU B N 1
ATOM 4641 C CA . GLU B 1 264 ? 16.203 9 13.812 1 97.88 264 GLU B CA 1
ATOM 4642 C C . GLU B 1 264 ? 16.812 10.289 13.25 1 97.88 264 GLU B C 1
ATOM 4644 O O . GLU B 1 264 ? 17.844 10.258 12.586 1 97.88 264 GLU B O 1
ATOM 4649 N N . ALA B 1 265 ? 16.172 11.375 13.5 1 97.94 265 ALA B N 1
ATOM 4650 C CA . ALA B 1 265 ? 16.562 12.664 12.93 1 97.94 265 ALA B CA 1
ATOM 4651 C C . ALA B 1 265 ? 17.734 13.266 13.688 1 97.94 265 ALA B C 1
ATOM 4653 O O . ALA B 1 265 ? 18.406 14.18 13.18 1 97.94 265 ALA B O 1
ATOM 4654 N N . GLY B 1 266 ? 17.953 12.836 14.945 1 98 266 GLY B N 1
ATOM 4655 C CA . GLY B 1 266 ? 18.953 13.438 15.797 1 98 266 GLY B CA 1
ATOM 4656 C C . GLY B 1 266 ? 18.578 14.828 16.281 1 98 266 GLY B C 1
ATOM 4657 O O . GLY B 1 266 ? 19.438 15.719 16.359 1 98 266 GLY B O 1
ATOM 4658 N N . VAL B 1 267 ? 17.297 15.016 16.484 1 98.12 267 VAL B N 1
ATOM 4659 C CA . VAL B 1 267 ? 16.797 16.297 16.969 1 98.12 267 VAL B CA 1
ATOM 4660 C C . VAL B 1 267 ? 15.82 16.062 18.125 1 98.12 267 VAL B C 1
ATOM 4662 O O . VAL B 1 267 ? 15.586 14.922 18.516 1 98.12 267 VAL B O 1
ATOM 4665 N N . GLY B 1 268 ? 15.398 17.094 18.75 1 98 268 GLY B N 1
ATOM 4666 C CA . GLY B 1 268 ? 14.344 17.047 19.75 1 98 268 GLY B CA 1
ATOM 4667 C C . GLY B 1 268 ? 13.219 18.031 19.469 1 98 268 GLY B C 1
ATOM 4668 O O . GLY B 1 268 ? 13.258 18.75 18.469 1 98 268 GLY B O 1
ATOM 4669 N N . PRO B 1 269 ? 12.234 18.047 20.344 1 98 269 PRO B N 1
ATOM 4670 C CA . PRO B 1 269 ? 11.094 18.938 20.125 1 98 269 PRO B CA 1
ATOM 4671 C C . PRO B 1 269 ? 11.5 20.406 20.078 1 98 269 PRO B C 1
ATOM 4673 O O . PRO B 1 269 ? 10.859 21.203 19.375 1 98 269 PRO B O 1
ATOM 4676 N N . ALA B 1 270 ? 12.57 20.797 20.75 1 97.69 270 ALA B N 1
ATOM 4677 C CA . ALA B 1 270 ? 13.016 22.188 20.797 1 97.69 270 ALA B CA 1
ATOM 4678 C C . ALA B 1 270 ? 13.625 22.609 19.469 1 97.69 270 ALA B C 1
ATOM 4680 O O . ALA B 1 270 ? 13.781 23.812 19.219 1 97.69 270 ALA B O 1
ATOM 4681 N N . ASP B 1 271 ? 13.953 21.672 18.656 1 98.12 271 ASP B N 1
ATOM 4682 C CA . ASP B 1 271 ? 14.586 21.969 17.375 1 98.12 271 ASP B CA 1
ATOM 4683 C C . ASP B 1 271 ? 13.539 22.203 16.281 1 98.12 271 ASP B C 1
ATOM 4685 O O . ASP B 1 271 ? 13.867 22.672 15.195 1 98.12 271 ASP B O 1
ATOM 4689 N N . LEU B 1 272 ? 12.273 21.984 16.594 1 98.56 272 LEU B N 1
ATOM 4690 C CA . LEU B 1 272 ? 11.211 22.141 15.602 1 98.56 272 LEU B CA 1
ATOM 4691 C C . LEU B 1 272 ? 10.898 23.625 15.391 1 98.56 272 LEU B C 1
ATOM 4693 O O . LEU B 1 272 ? 10.766 24.375 16.359 1 98.56 272 LEU B O 1
ATOM 4697 N N . ASP B 1 273 ? 10.797 24.016 14.164 1 98.69 273 ASP B N 1
ATOM 4698 C CA . ASP B 1 273 ? 10.398 25.375 13.836 1 98.69 273 ASP B CA 1
ATOM 4699 C C . ASP B 1 273 ? 8.914 25.453 13.492 1 98.69 273 ASP B C 1
ATOM 4701 O O . ASP B 1 273 ? 8.281 26.5 13.617 1 98.69 273 ASP B O 1
ATOM 4705 N N . LEU B 1 274 ? 8.352 24.391 13.008 1 98.75 274 LEU B N 1
ATOM 4706 C CA . LEU B 1 274 ? 6.93 24.266 12.719 1 98.75 274 LEU B CA 1
ATOM 4707 C C . LEU B 1 274 ? 6.484 22.812 12.758 1 98.75 274 LEU B C 1
ATOM 4709 O O . LEU B 1 274 ? 7.312 21.906 12.664 1 98.75 274 LEU B O 1
ATOM 4713 N N . ALA B 1 275 ? 5.188 22.609 12.883 1 98.88 275 ALA B N 1
ATOM 4714 C CA . ALA B 1 275 ? 4.656 21.25 12.898 1 98.88 275 ALA B CA 1
ATOM 4715 C C . ALA B 1 275 ? 3.25 21.203 12.312 1 98.88 275 ALA B C 1
ATOM 4717 O O . ALA B 1 275 ? 2.471 22.141 12.477 1 98.88 275 ALA B O 1
ATOM 4718 N N . HIS B 1 276 ? 3.008 20.203 11.578 1 98.88 276 HIS B N 1
ATOM 4719 C CA . HIS B 1 276 ? 1.657 19.812 11.195 1 98.88 276 HIS B CA 1
ATOM 4720 C C . HIS B 1 276 ? 1.203 18.562 11.953 1 98.88 276 HIS B C 1
ATOM 4722 O O . HIS B 1 276 ? 1.994 17.656 12.188 1 98.88 276 HIS B O 1
ATOM 4728 N N . VAL B 1 277 ? -0.066 18.547 12.32 1 98.25 277 VAL B N 1
ATOM 4729 C CA . VAL B 1 277 ? -0.573 17.391 13.062 1 98.25 277 VAL B CA 1
ATOM 4730 C C . VAL B 1 277 ? -1.963 17.031 12.547 1 98.25 277 VAL B C 1
ATOM 4732 O O . VAL B 1 277 ? -2.588 17.797 11.812 1 98.25 277 VAL B O 1
ATOM 4735 N N . HIS B 1 278 ? -2.389 15.836 12.891 1 96.62 278 HIS B N 1
ATOM 4736 C CA . HIS B 1 278 ? -3.742 15.367 12.617 1 96.62 278 HIS B CA 1
ATOM 4737 C C . HIS B 1 278 ? -4.766 16.125 13.461 1 96.62 278 HIS B C 1
ATOM 4739 O O . HIS B 1 278 ? -5.301 15.586 14.43 1 96.62 278 HIS B O 1
ATOM 4745 N N . ASP B 1 279 ? -5.156 17.281 13 1 96.44 279 ASP B N 1
ATOM 4746 C CA . ASP B 1 279 ? -6.039 18.156 13.766 1 96.44 279 ASP B CA 1
ATOM 4747 C C . ASP B 1 279 ? -7.457 18.141 13.203 1 96.44 279 ASP B C 1
ATOM 4749 O O . ASP B 1 279 ? -8.023 19.203 12.922 1 96.44 279 ASP B O 1
ATOM 4753 N N . ALA B 1 280 ? -8.047 16.969 13.219 1 94.12 280 ALA B N 1
ATOM 4754 C CA . ALA B 1 280 ? -9.438 16.859 12.766 1 94.12 280 ALA B CA 1
ATOM 4755 C C . ALA B 1 280 ? -10.367 17.625 13.703 1 94.12 280 ALA B C 1
ATOM 4757 O O . ALA B 1 280 ? -11.414 18.125 13.273 1 94.12 280 ALA B O 1
ATOM 4758 N N . PHE B 1 281 ? -10.039 17.688 14.969 1 95.25 281 PHE B N 1
ATOM 4759 C CA . PHE B 1 281 ? -10.656 18.5 16 1 95.25 281 PHE B CA 1
ATOM 4760 C C . PHE B 1 281 ? -9.594 19.203 16.844 1 95.25 281 PHE B C 1
ATOM 4762 O O . PHE B 1 281 ? -8.469 18.719 16.953 1 95.25 281 PHE B O 1
ATOM 4769 N N . PRO B 1 282 ? -9.961 20.312 17.438 1 97.75 282 PRO B N 1
ATOM 4770 C CA . PRO B 1 282 ? -8.953 21.094 18.172 1 97.75 282 PRO B CA 1
ATOM 4771 C C . PRO B 1 282 ? -8.367 20.328 19.344 1 97.75 282 PRO B C 1
ATOM 4773 O O . PRO B 1 282 ? -7.203 20.531 19.703 1 97.75 282 PRO B O 1
ATOM 4776 N N . ILE B 1 283 ? -9.125 19.438 19.938 1 96.38 283 ILE B N 1
ATOM 4777 C CA . ILE B 1 283 ? -8.617 18.656 21.062 1 96.38 283 ILE B CA 1
ATOM 4778 C C . ILE B 1 283 ? -7.406 17.844 20.625 1 96.38 283 ILE B C 1
ATOM 4780 O O . ILE B 1 283 ? -6.473 17.641 21.406 1 96.38 283 ILE B O 1
ATOM 4784 N N . GLU B 1 284 ? -7.379 17.406 19.391 1 95.56 284 GLU B N 1
ATOM 4785 C CA . GLU B 1 284 ? -6.242 16.641 18.891 1 95.56 284 GLU B CA 1
ATOM 4786 C C . GLU B 1 284 ? -4.98 17.5 18.828 1 95.56 284 GLU B C 1
ATOM 4788 O O . GLU B 1 284 ? -3.938 17.109 19.359 1 95.56 284 GLU B O 1
ATOM 4793 N N . GLU B 1 285 ? -5.133 18.641 18.219 1 97.81 285 GLU B N 1
ATOM 4794 C CA . GLU B 1 285 ? -3.955 19.5 18.156 1 97.81 285 GLU B CA 1
ATOM 4795 C C . GLU B 1 285 ? -3.436 19.828 19.562 1 97.81 285 GLU B C 1
ATOM 4797 O O . GLU B 1 285 ? -2.229 19.781 19.812 1 97.81 285 GLU B O 1
ATOM 4802 N N . LEU B 1 286 ? -4.363 20.141 20.438 1 97.88 286 LEU B N 1
ATOM 4803 C CA . LEU B 1 286 ? -3.984 20.469 21.812 1 97.88 286 LEU B CA 1
ATOM 4804 C C . LEU B 1 286 ? -3.201 19.328 22.438 1 97.88 286 LEU B C 1
ATOM 4806 O O . LEU B 1 286 ? -2.156 19.547 23.062 1 97.88 286 LEU B O 1
ATOM 4810 N N . MET B 1 287 ? -3.699 18.141 22.281 1 95.75 287 MET B N 1
ATOM 4811 C CA . MET B 1 287 ? -3.033 16.969 22.844 1 95.75 287 MET B CA 1
ATOM 4812 C C . MET B 1 287 ? -1.677 16.734 22.188 1 95.75 287 MET B C 1
ATOM 4814 O O . MET B 1 287 ? -0.72 16.328 22.859 1 95.75 287 MET B O 1
ATOM 4818 N N . TYR B 1 288 ? -1.558 17.016 20.953 1 97.44 288 TYR B N 1
ATOM 4819 C CA . TYR B 1 288 ? -0.332 16.719 20.219 1 97.44 288 TYR B CA 1
ATOM 4820 C C . TYR B 1 288 ? 0.765 17.719 20.578 1 97.44 288 TYR B C 1
ATOM 4822 O O . TYR B 1 288 ? 1.953 17.422 20.438 1 97.44 288 TYR B O 1
ATOM 4830 N N . TYR B 1 289 ? 0.402 18.953 21.078 1 98 289 TYR B N 1
ATOM 4831 C CA . TYR B 1 289 ? 1.435 19.812 21.656 1 98 289 TYR B CA 1
ATOM 4832 C C . TYR B 1 289 ? 2.244 19.078 22.703 1 98 289 TYR B C 1
ATOM 4834 O O . TYR B 1 289 ? 3.471 19.188 22.75 1 98 289 TYR B O 1
ATOM 4842 N N . GLU B 1 290 ? 1.511 18.359 23.516 1 97.44 290 GLU B N 1
ATOM 4843 C CA . GLU B 1 290 ? 2.082 17.688 24.672 1 97.44 290 GLU B CA 1
ATOM 4844 C C . GLU B 1 290 ? 2.721 16.359 24.266 1 97.44 290 GLU B C 1
ATOM 4846 O O . GLU B 1 290 ? 3.84 16.062 24.688 1 97.44 290 GLU B O 1
ATOM 4851 N N . LEU B 1 291 ? 2.074 15.594 23.422 1 96.44 291 LEU B N 1
ATOM 4852 C CA . LEU B 1 291 ? 2.521 14.258 23.047 1 96.44 291 LEU B CA 1
ATOM 4853 C C . LEU B 1 291 ? 3.762 14.32 22.172 1 96.44 291 LEU B C 1
ATOM 4855 O O . LEU B 1 291 ? 4.586 13.406 22.188 1 96.44 291 LEU B O 1
ATOM 4859 N N . LEU B 1 292 ? 3.932 15.453 21.406 1 98.25 292 LEU B N 1
ATOM 4860 C CA . LEU B 1 292 ? 5.125 15.656 20.594 1 98.25 292 LEU B CA 1
ATOM 4861 C C . LEU B 1 292 ? 6.266 16.219 21.422 1 98.25 292 LEU B C 1
ATOM 4863 O O . LEU B 1 292 ? 7.398 16.328 20.953 1 98.25 292 LEU B O 1
ATOM 4867 N N . GLY B 1 293 ? 5.969 16.625 22.641 1 98.06 293 GLY B N 1
ATOM 4868 C CA . GLY B 1 293 ? 7 17.094 23.562 1 98.06 293 GLY B CA 1
ATOM 4869 C C . GLY B 1 293 ? 7.262 18.594 23.453 1 98.06 293 GLY B C 1
ATOM 4870 O O . GLY B 1 293 ? 8.25 19.094 23.984 1 98.06 293 GLY B O 1
ATOM 4871 N N . VAL B 1 294 ? 6.453 19.312 22.766 1 98.06 294 VAL B N 1
ATOM 4872 C CA . VAL B 1 294 ? 6.637 20.75 22.609 1 98.06 294 VAL B CA 1
ATOM 4873 C C . VAL B 1 294 ? 6.43 21.438 23.938 1 98.06 294 VAL B C 1
ATOM 4875 O O . VAL B 1 294 ? 7.051 22.469 24.219 1 98.06 294 VAL B O 1
ATOM 4878 N N . CYS B 1 295 ? 5.582 20.938 24.797 1 97.31 295 CYS B N 1
ATOM 4879 C CA . CYS B 1 295 ? 5.383 21.359 26.172 1 97.31 295 CYS B CA 1
ATOM 4880 C C . CYS B 1 295 ? 5.09 20.156 27.078 1 97.31 295 CYS B C 1
ATOM 4882 O O . CYS B 1 295 ? 4.945 19.031 26.578 1 97.31 295 CYS B O 1
ATOM 4884 N N . ALA B 1 296 ? 5.078 20.375 28.344 1 97.06 296 ALA B N 1
ATOM 4885 C CA . ALA B 1 296 ? 4.805 19.297 29.297 1 97.06 296 ALA B CA 1
ATOM 4886 C C . ALA B 1 296 ? 3.322 18.938 29.297 1 97.06 296 ALA B C 1
ATOM 4888 O O . ALA B 1 296 ? 2.486 19.719 28.828 1 97.06 296 ALA B O 1
ATOM 4889 N N . ALA B 1 297 ? 3.031 17.734 29.797 1 95.5 297 ALA B N 1
ATOM 4890 C CA . ALA B 1 297 ? 1.648 17.281 29.938 1 95.5 297 ALA B CA 1
ATOM 4891 C C . ALA B 1 297 ? 0.815 18.312 30.703 1 95.5 297 ALA B C 1
ATOM 4893 O O . ALA B 1 297 ? 1.236 18.797 31.766 1 95.5 297 ALA B O 1
ATOM 4894 N N . GLY B 1 298 ? -0.287 18.688 30.109 1 96.06 298 GLY B N 1
ATOM 4895 C CA . GLY B 1 298 ? -1.204 19.609 30.766 1 96.06 298 GLY B CA 1
ATOM 4896 C C . GLY B 1 298 ? -0.901 21.062 30.469 1 96.06 298 GLY B C 1
ATOM 4897 O O . GLY B 1 298 ? -1.657 21.953 30.875 1 96.06 298 GLY B O 1
ATOM 4898 N N . GLU B 1 299 ? 0.099 21.344 29.703 1 97.38 299 GLU B N 1
ATOM 4899 C CA . GLU B 1 299 ? 0.537 22.734 29.547 1 97.38 299 GLU B CA 1
ATOM 4900 C C . GLU B 1 299 ? 0.168 23.266 28.156 1 97.38 299 GLU B C 1
ATOM 4902 O O . GLU B 1 299 ? 0.533 24.391 27.797 1 97.38 299 GLU B O 1
ATOM 4907 N N . GLY B 1 300 ? -0.557 22.531 27.406 1 97.81 300 GLY B N 1
ATOM 4908 C CA . GLY B 1 300 ? -0.918 22.938 26.062 1 97.81 300 GLY B CA 1
ATOM 4909 C C . GLY B 1 300 ? -1.754 24.203 26.016 1 97.81 300 GLY B C 1
ATOM 4910 O O . GLY B 1 300 ? -1.605 25.016 25.109 1 97.81 300 GLY B O 1
ATOM 4911 N N . ASP B 1 301 ? -2.594 24.406 27 1 98.06 301 ASP B N 1
ATOM 4912 C CA . ASP B 1 301 ? -3.457 25.578 27.078 1 98.06 301 ASP B CA 1
ATOM 4913 C C . ASP B 1 301 ? -2.635 26.859 27.094 1 98.06 301 ASP B C 1
ATOM 4915 O O . ASP B 1 301 ? -3.008 27.859 26.469 1 98.06 301 ASP B O 1
ATOM 4919 N N . LYS B 1 302 ? -1.614 26.797 27.812 1 97.62 302 LYS B N 1
ATOM 4920 C CA . LYS B 1 302 ? -0.745 27.969 27.922 1 97.62 302 LYS B CA 1
ATOM 4921 C C . LYS B 1 302 ? -0.123 28.312 26.578 1 97.62 302 LYS B C 1
ATOM 4923 O O . LYS B 1 302 ? -0.026 29.5 26.234 1 97.62 302 LYS B O 1
ATOM 4928 N N . LEU B 1 303 ? 0.324 27.359 25.797 1 97.25 303 LEU B N 1
ATOM 4929 C CA . LEU B 1 303 ? 0.874 27.594 24.469 1 97.25 303 LEU B CA 1
ATOM 4930 C C . LEU B 1 303 ? -0.132 28.328 23.594 1 97.25 303 LEU B C 1
ATOM 4932 O O . LEU B 1 303 ? 0.241 29.219 22.828 1 97.25 303 LEU B O 1
ATOM 4936 N N . VAL B 1 304 ? -1.37 27.922 23.719 1 98.06 304 VAL B N 1
ATOM 4937 C CA . VAL B 1 304 ? -2.436 28.516 22.922 1 98.06 304 VAL B CA 1
ATOM 4938 C C . VAL B 1 304 ? -2.658 29.969 23.344 1 98.06 304 VAL B C 1
ATOM 4940 O O . VAL B 1 304 ? -2.734 30.859 22.5 1 98.06 304 VAL B O 1
ATOM 4943 N N . SER B 1 305 ? -2.758 30.188 24.625 1 97.31 305 SER B N 1
ATOM 4944 C CA . SER B 1 305 ? -3.07 31.516 25.141 1 97.31 305 SER B CA 1
ATOM 4945 C C . SER B 1 305 ? -1.944 32.5 24.844 1 97.31 305 SER B C 1
ATOM 4947 O O . SER B 1 305 ? -2.189 33.688 24.656 1 97.31 305 SER B O 1
ATOM 4949 N N . GLU B 1 306 ? -0.752 31.984 24.688 1 97.31 306 GLU B N 1
ATOM 4950 C CA . GLU B 1 306 ? 0.404 32.844 24.438 1 97.31 306 GLU B CA 1
ATOM 4951 C C . GLU B 1 306 ? 0.577 33.094 22.938 1 97.31 306 GLU B C 1
ATOM 4953 O O . GLU B 1 306 ? 1.436 33.875 22.531 1 97.31 306 GLU B O 1
ATOM 4958 N N . GLY B 1 307 ? -0.164 32.438 22.125 1 97.31 307 GLY B N 1
ATOM 4959 C CA . GLY B 1 307 ? -0.074 32.594 20.688 1 97.31 307 GLY B CA 1
ATOM 4960 C C . GLY B 1 307 ? 1.128 31.891 20.078 1 97.31 307 GLY B C 1
ATOM 4961 O O . GLY B 1 307 ? 1.519 32.188 18.953 1 97.31 307 GLY B O 1
ATOM 4962 N N . ALA B 1 308 ? 1.751 30.969 20.828 1 97.88 308 ALA B N 1
ATOM 4963 C CA . ALA B 1 308 ? 3.002 30.328 20.422 1 97.88 308 ALA B CA 1
ATOM 4964 C C . ALA B 1 308 ? 2.801 29.453 19.188 1 97.88 308 ALA B C 1
ATOM 4966 O O . ALA B 1 308 ? 3.742 29.219 18.422 1 97.88 308 ALA B O 1
ATOM 4967 N N . THR B 1 309 ? 1.542 28.984 18.953 1 98.25 309 THR B N 1
ATOM 4968 C CA . THR B 1 309 ? 1.308 27.969 17.922 1 98.25 309 THR B CA 1
ATOM 4969 C C . THR B 1 309 ? 0.787 28.625 16.641 1 98.25 309 THR B C 1
ATOM 4971 O O . THR B 1 309 ? 0.515 27.922 15.664 1 98.25 309 THR B O 1
ATOM 4974 N N . SER B 1 310 ? 0.61 29.953 16.594 1 98.06 310 SER B N 1
ATOM 4975 C CA . SER B 1 310 ? 0.17 30.688 15.422 1 98.06 310 SER B CA 1
ATOM 4976 C C . SER B 1 310 ? 1.357 31.188 14.602 1 98.06 310 SER B C 1
ATOM 4978 O O . SER B 1 310 ? 2.488 31.219 15.094 1 98.06 310 SER B O 1
ATOM 4980 N N . LEU B 1 311 ? 1.07 31.484 13.352 1 97.88 311 LEU B N 1
ATOM 4981 C CA . LEU B 1 311 ? 2.088 32.156 12.555 1 97.88 311 LEU B CA 1
ATOM 4982 C C . LEU B 1 311 ? 2.627 33.375 13.281 1 97.88 311 LEU B C 1
ATOM 4984 O O . LEU B 1 311 ? 1.856 34.188 13.828 1 97.88 311 LEU B O 1
ATOM 4988 N N . GLY B 1 312 ? 3.918 33.469 13.312 1 96.62 312 GLY B N 1
ATOM 4989 C CA . GLY B 1 312 ? 4.559 34.531 14.078 1 96.62 312 GLY B CA 1
ATOM 4990 C C . GLY B 1 312 ? 4.914 34.125 15.492 1 96.62 312 GLY B C 1
ATOM 4991 O O . GLY B 1 312 ? 5.688 34.812 16.172 1 96.62 312 GLY B O 1
ATOM 4992 N N . GLY B 1 313 ? 4.375 33 15.945 1 97.19 313 GLY B N 1
ATOM 4993 C CA . GLY B 1 313 ? 4.672 32.469 17.266 1 97.19 313 GLY B CA 1
ATOM 4994 C C . GLY B 1 313 ? 5.93 31.625 17.312 1 97.19 313 GLY B C 1
ATOM 4995 O O . GLY B 1 313 ? 6.613 31.469 16.297 1 97.19 313 GLY B O 1
ATOM 4996 N N . ARG B 1 314 ? 6.27 31.109 18.453 1 96.25 314 ARG B N 1
ATOM 4997 C CA . ARG B 1 314 ? 7.496 30.359 18.703 1 96.25 314 ARG B CA 1
ATOM 4998 C C . ARG B 1 314 ? 7.547 29.078 17.875 1 96.25 314 ARG B C 1
ATOM 5000 O O . ARG B 1 314 ? 8.609 28.703 17.375 1 96.25 314 ARG B O 1
ATOM 5007 N N . ILE B 1 315 ? 6.414 28.359 17.781 1 98 315 ILE B N 1
ATOM 5008 C CA . ILE B 1 315 ? 6.34 27.078 17.062 1 98 315 ILE B CA 1
ATOM 5009 C C . ILE B 1 315 ? 4.988 26.953 16.375 1 98 315 ILE B C 1
ATOM 5011 O O . ILE B 1 315 ? 4.086 26.281 16.875 1 98 315 ILE B O 1
ATOM 5015 N N . PRO B 1 316 ? 4.82 27.609 15.234 1 98.69 316 PRO B N 1
ATOM 5016 C CA . PRO B 1 316 ? 3.537 27.547 14.523 1 98.69 316 PRO B CA 1
ATOM 5017 C C . PRO B 1 316 ? 3.123 26.125 14.18 1 98.69 316 PRO B C 1
ATOM 5019 O O . PRO B 1 316 ? 3.967 25.297 13.789 1 98.69 316 PRO B O 1
ATOM 5022 N N . PHE B 1 317 ? 1.86 25.797 14.43 1 98.81 317 PHE B N 1
ATOM 5023 C CA . PHE B 1 317 ? 1.228 24.531 14.047 1 98.81 317 PHE B CA 1
ATOM 5024 C C . PHE B 1 317 ? 0.238 24.75 12.914 1 98.81 317 PHE B C 1
ATOM 5026 O O . PHE B 1 317 ? -0.44 25.781 12.859 1 98.81 317 PHE B O 1
ATOM 5033 N N . SER B 1 318 ? 0.16 23.766 11.992 1 98.62 318 SER B N 1
ATOM 5034 C CA . SER B 1 318 ? -0.848 23.734 10.938 1 98.62 318 SER B CA 1
ATOM 5035 C C . SER B 1 318 ? -0.893 25.062 10.188 1 98.62 318 SER B C 1
ATOM 5037 O O . SER B 1 318 ? -1.958 25.672 10.055 1 98.62 318 SER B O 1
ATOM 5039 N N . THR B 1 319 ? 0.259 25.438 9.664 1 98.69 319 THR B N 1
ATOM 5040 C CA . THR B 1 319 ? 0.45 26.734 9.039 1 98.69 319 THR B CA 1
ATOM 5041 C C . THR B 1 319 ? -0.401 26.859 7.777 1 98.69 319 THR B C 1
ATOM 5043 O O . THR B 1 319 ? -0.757 27.969 7.371 1 98.69 319 THR B O 1
ATOM 5046 N N . ASP B 1 320 ? -0.75 25.75 7.223 1 98.25 320 ASP B N 1
ATOM 5047 C CA . ASP B 1 320 ? -1.528 25.766 5.988 1 98.25 320 ASP B CA 1
ATOM 5048 C C . ASP B 1 320 ? -3.025 25.75 6.281 1 98.25 320 ASP B C 1
ATOM 5050 O O . ASP B 1 320 ? -3.842 25.609 5.371 1 98.25 320 ASP B O 1
ATOM 5054 N N . GLY B 1 321 ? -3.416 25.781 7.488 1 98.38 321 GLY B N 1
ATOM 5055 C CA . GLY B 1 321 ? -4.801 25.719 7.926 1 98.38 321 GLY B CA 1
ATOM 5056 C C . GLY B 1 321 ? -5.18 24.375 8.516 1 98.38 321 GLY B C 1
ATOM 5057 O O . GLY B 1 321 ? -6.266 24.219 9.078 1 98.38 321 GLY B O 1
ATOM 5058 N N . GLY B 1 322 ? -4.32 23.391 8.312 1 98.25 322 GLY B N 1
ATOM 5059 C CA . GLY B 1 322 ? -4.543 22.062 8.883 1 98.25 322 GLY B CA 1
ATOM 5060 C C . GLY B 1 322 ? -5.793 21.391 8.352 1 98.25 322 GLY B C 1
ATOM 5061 O O . GLY B 1 322 ? -6.316 21.781 7.305 1 98.25 322 GLY B O 1
ATOM 5062 N N . LEU B 1 323 ? -6.191 20.344 9.055 1 97.12 323 LEU B N 1
ATOM 5063 C CA . LEU B 1 323 ? -7.352 19.562 8.633 1 97.12 323 LEU B CA 1
ATOM 5064 C C . LEU B 1 323 ? -8.633 20.375 8.773 1 97.12 323 LEU B C 1
ATOM 5066 O O . LEU B 1 323 ? -9.578 20.188 8.008 1 97.12 323 LEU B O 1
ATOM 5070 N N . ILE B 1 324 ? -8.633 21.266 9.727 1 97.06 324 ILE B N 1
ATOM 5071 C CA . ILE B 1 324 ? -9.82 22.062 10.016 1 97.06 324 ILE B CA 1
ATOM 5072 C C . ILE B 1 324 ? -10.023 23.094 8.914 1 97.06 324 ILE B C 1
ATOM 5074 O O . ILE B 1 324 ? -11.141 23.266 8.414 1 97.06 324 ILE B O 1
ATOM 5078 N N . GLY B 1 325 ? -8.953 23.797 8.516 1 97.56 325 GLY B N 1
ATOM 5079 C CA . GLY B 1 325 ? -9.062 24.875 7.543 1 97.56 325 GLY B CA 1
ATOM 5080 C C . GLY B 1 325 ? -8.773 24.422 6.121 1 97.56 325 GLY B C 1
ATOM 5081 O O . GLY B 1 325 ? -9.594 24.625 5.223 1 97.56 325 GLY B O 1
ATOM 5082 N N . ARG B 1 326 ? -7.602 23.812 5.867 1 97.12 326 ARG B N 1
ATOM 5083 C CA . ARG B 1 326 ? -7.199 23.359 4.539 1 97.12 326 ARG B CA 1
ATOM 5084 C C . ARG B 1 326 ? -8.133 22.266 4.031 1 97.12 326 ARG B C 1
ATOM 5086 O O . ARG B 1 326 ? -8.523 22.266 2.863 1 97.12 326 ARG B O 1
ATOM 5093 N N . GLY B 1 327 ? -8.43 21.375 4.918 1 94.56 327 GLY B N 1
ATOM 5094 C CA . GLY B 1 327 ? -9.25 20.234 4.531 1 94.56 327 GLY B CA 1
ATOM 5095 C C . GLY B 1 327 ? -8.602 18.906 4.848 1 94.56 327 GLY B C 1
ATOM 5096 O O . GLY B 1 327 ? -7.387 18.828 5.035 1 94.56 327 GLY B O 1
ATOM 5097 N N . HIS B 1 328 ? -9.562 17.844 4.852 1 92.19 328 HIS B N 1
ATOM 5098 C CA . HIS B 1 328 ? -9.039 16.547 5.301 1 92.19 328 HIS B CA 1
ATOM 5099 C C . HIS B 1 328 ? -9.578 15.406 4.453 1 92.19 328 HIS B C 1
ATOM 5101 O O . HIS B 1 328 ? -10.125 14.438 4.984 1 92.19 328 HIS B O 1
ATOM 5107 N N . PRO B 1 329 ? -9.305 15.438 3.205 1 89.38 329 PRO B N 1
ATOM 5108 C CA . PRO B 1 329 ? -9.414 14.164 2.49 1 89.38 329 PRO B CA 1
ATOM 5109 C C . PRO B 1 329 ? -8.281 13.195 2.838 1 89.38 329 PRO B C 1
ATOM 5111 O O . PRO B 1 329 ? -7.125 13.602 2.941 1 89.38 329 PRO B O 1
ATOM 5114 N N . GLY B 1 330 ? -8.555 11.93 3.127 1 84.06 330 GLY B N 1
ATOM 5115 C CA . GLY B 1 330 ? -7.621 10.969 3.686 1 84.06 330 GLY B CA 1
ATOM 5116 C C . GLY B 1 330 ? -6.367 10.797 2.85 1 84.06 330 GLY B C 1
ATOM 5117 O O . GLY B 1 330 ? -5.25 10.875 3.371 1 84.06 330 GLY B O 1
ATOM 5118 N N . GLY B 1 331 ? -6.477 10.672 1.562 1 91.19 331 GLY B N 1
ATOM 5119 C CA . GLY B 1 331 ? -5.367 10.414 0.657 1 91.19 331 GLY B CA 1
ATOM 5120 C C . GLY B 1 331 ? -4.359 11.547 0.612 1 91.19 331 GLY B C 1
ATOM 5121 O O . GLY B 1 331 ? -3.166 11.336 0.838 1 91.19 331 GLY B O 1
ATOM 5122 N N . PRO B 1 332 ? -4.836 12.75 0.523 1 95.38 332 PRO B N 1
ATOM 5123 C CA . PRO B 1 332 ? -3.885 13.828 0.251 1 95.38 332 PRO B CA 1
ATOM 5124 C C . PRO B 1 332 ? -3.426 14.547 1.52 1 95.38 332 PRO B C 1
ATOM 5126 O O . PRO B 1 332 ? -2.455 15.305 1.487 1 95.38 332 PRO B O 1
ATOM 5129 N N . THR B 1 333 ? -4.027 14.398 2.631 1 96 333 THR B N 1
ATOM 5130 C CA . THR B 1 333 ? -3.791 15.234 3.799 1 96 333 THR B CA 1
ATOM 5131 C C . THR B 1 333 ? -2.33 15.156 4.23 1 96 333 THR B C 1
ATOM 5133 O O . THR B 1 333 ? -1.675 16.188 4.402 1 96 333 THR B O 1
ATOM 5136 N N . GLY B 1 334 ? -1.816 13.945 4.375 1 98.06 334 GLY B N 1
ATOM 5137 C CA . GLY B 1 334 ? -0.427 13.805 4.781 1 98.06 334 GLY B CA 1
ATOM 5138 C C . GLY B 1 334 ? 0.549 14.406 3.787 1 98.06 334 GLY B C 1
ATOM 5139 O O . GLY B 1 334 ? 1.59 14.938 4.176 1 98.06 334 GLY B O 1
ATOM 5140 N N . LEU B 1 335 ? 0.257 14.359 2.557 1 98.81 335 LEU B N 1
ATOM 5141 C CA . LEU B 1 335 ? 1.114 14.906 1.51 1 98.81 335 LEU B CA 1
ATOM 5142 C C . LEU B 1 335 ? 0.991 16.422 1.44 1 98.81 335 LEU B C 1
ATOM 5144 O O . LEU B 1 335 ? 1.957 17.109 1.109 1 98.81 335 LEU B O 1
ATOM 5148 N N . ALA B 1 336 ? -0.173 16.938 1.756 1 98.62 336 ALA B N 1
ATOM 5149 C CA . ALA B 1 336 ? -0.34 18.391 1.854 1 98.62 336 ALA B CA 1
ATOM 5150 C C . ALA B 1 336 ? 0.551 18.969 2.947 1 98.62 336 ALA B C 1
ATOM 5152 O O . ALA B 1 336 ? 1.085 20.062 2.801 1 98.62 336 ALA B O 1
ATOM 5153 N N . GLN B 1 337 ? 0.688 18.203 4.02 1 98.81 337 GLN B N 1
ATOM 5154 C CA . GLN B 1 337 ? 1.604 18.641 5.07 1 98.81 337 GLN B CA 1
ATOM 5155 C C . GLN B 1 337 ? 3.037 18.719 4.555 1 98.81 337 GLN B C 1
ATOM 5157 O O . GLN B 1 337 ? 3.752 19.688 4.832 1 98.81 337 GLN B O 1
ATOM 5162 N N . ILE B 1 338 ? 3.434 17.688 3.812 1 98.88 338 ILE B N 1
ATOM 5163 C CA . ILE B 1 338 ? 4.77 17.656 3.229 1 98.88 338 ILE B CA 1
ATOM 5164 C C . ILE B 1 338 ? 4.945 18.844 2.275 1 98.88 338 ILE B C 1
ATOM 5166 O O . ILE B 1 338 ? 6.012 19.469 2.229 1 98.88 338 ILE B O 1
ATOM 5170 N N . TRP B 1 339 ? 3.916 19.125 1.532 1 98.81 339 TRP B N 1
ATOM 5171 C CA . TRP B 1 339 ? 3.908 20.266 0.614 1 98.81 339 TRP B CA 1
ATOM 5172 C C . TRP B 1 339 ? 4.223 21.562 1.349 1 98.81 339 TRP B C 1
ATOM 5174 O O . TRP B 1 339 ? 5.113 22.312 0.941 1 98.81 339 TRP B O 1
ATOM 5184 N N . ASP B 1 340 ? 3.574 21.828 2.414 1 98.75 340 ASP B N 1
ATOM 5185 C CA . ASP B 1 340 ? 3.771 23.078 3.146 1 98.75 340 ASP B CA 1
ATOM 5186 C C . ASP B 1 340 ? 5.145 23.109 3.816 1 98.75 340 ASP B C 1
ATOM 5188 O O . ASP B 1 340 ? 5.859 24.109 3.73 1 98.75 340 ASP B O 1
ATOM 5192 N N . VAL B 1 341 ? 5.52 22.016 4.477 1 98.81 341 VAL B N 1
ATOM 5193 C CA . VAL B 1 341 ? 6.809 21.969 5.164 1 98.81 341 VAL B CA 1
ATOM 5194 C C . VAL B 1 341 ? 7.934 22.234 4.164 1 98.81 341 VAL B C 1
ATOM 5196 O O . VAL B 1 341 ? 8.867 22.969 4.457 1 98.81 341 VAL B O 1
ATOM 5199 N N . THR B 1 342 ? 7.828 21.594 3.025 1 98.69 342 THR B N 1
ATOM 5200 C CA . THR B 1 342 ? 8.859 21.766 2.01 1 98.69 342 THR B CA 1
ATOM 5201 C C . THR B 1 342 ? 8.961 23.219 1.574 1 98.69 342 THR B C 1
ATOM 5203 O O . THR B 1 342 ? 10.055 23.781 1.51 1 98.69 342 THR B O 1
ATOM 5206 N N . ARG B 1 343 ? 7.855 23.828 1.318 1 98.06 343 ARG B N 1
ATOM 5207 C CA . ARG B 1 343 ? 7.84 25.219 0.894 1 98.06 343 ARG B CA 1
ATOM 5208 C C . ARG B 1 343 ? 8.375 26.141 1.993 1 98.06 343 ARG B C 1
ATOM 5210 O O . ARG B 1 343 ? 9.078 27.109 1.714 1 98.06 343 ARG B O 1
ATOM 5217 N N . GLN B 1 344 ? 8 25.828 3.229 1 98.38 344 GLN B N 1
ATOM 5218 C CA . GLN B 1 344 ? 8.531 26.562 4.371 1 98.38 344 GLN B CA 1
ATOM 5219 C C . GLN B 1 344 ? 10.055 26.5 4.418 1 98.38 344 GLN B C 1
ATOM 5221 O O . GLN B 1 344 ? 10.719 27.531 4.586 1 98.38 344 GLN B O 1
ATOM 5226 N N . LEU B 1 345 ? 10.602 25.344 4.223 1 98.06 345 LEU B N 1
ATOM 5227 C CA . LEU B 1 345 ? 12.031 25.125 4.371 1 98.06 345 LEU B CA 1
ATOM 5228 C C . LEU B 1 345 ? 12.797 25.719 3.189 1 98.06 345 LEU B C 1
ATOM 5230 O O . LEU B 1 345 ? 13.984 26.031 3.309 1 98.06 345 LEU B O 1
ATOM 5234 N N . ARG B 1 346 ? 12.102 25.875 2.104 1 96.88 346 ARG B N 1
ATOM 5235 C CA . ARG B 1 346 ? 12.703 26.5 0.926 1 96.88 346 ARG B CA 1
ATOM 5236 C C . ARG B 1 346 ? 12.539 28.016 0.957 1 96.88 346 ARG B C 1
ATOM 5238 O O . ARG B 1 346 ? 13.07 28.719 0.094 1 96.88 346 ARG B O 1
ATOM 5245 N N . GLY B 1 347 ? 11.766 28.547 1.828 1 96.25 347 GLY B N 1
ATOM 5246 C CA . GLY B 1 347 ? 11.469 29.969 1.863 1 96.25 347 GLY B CA 1
ATOM 5247 C C . GLY B 1 347 ? 10.484 30.406 0.792 1 96.25 347 GLY B C 1
ATOM 5248 O O . GLY B 1 347 ? 10.531 31.547 0.318 1 96.25 347 GLY B O 1
ATOM 5249 N N . GLU B 1 348 ? 9.602 29.5 0.425 1 96.06 348 GLU B N 1
ATOM 5250 C CA . GLU B 1 348 ? 8.711 29.75 -0.704 1 96.06 348 GLU B CA 1
ATOM 5251 C C . GLU B 1 348 ? 7.25 29.766 -0.257 1 96.06 348 GLU B C 1
ATOM 5253 O O . GLU B 1 348 ? 6.34 29.641 -1.081 1 96.06 348 GLU B O 1
ATOM 5258 N N . ALA B 1 349 ? 6.949 29.891 1.054 1 97.25 349 ALA B N 1
ATOM 5259 C CA . ALA B 1 349 ? 5.594 29.703 1.562 1 97.25 349 ALA B CA 1
ATOM 5260 C C . ALA B 1 349 ? 4.816 31.016 1.545 1 97.25 349 ALA B C 1
ATOM 5262 O O . ALA B 1 349 ? 3.664 31.062 1.987 1 97.25 349 ALA B O 1
ATOM 5263 N N . GLY B 1 350 ? 5.426 32.094 1.038 1 96.62 350 GLY B N 1
ATOM 5264 C CA . GLY B 1 350 ? 4.73 33.375 0.897 1 96.62 350 GLY B CA 1
ATOM 5265 C C . GLY B 1 350 ? 4.172 33.906 2.207 1 96.62 350 GLY B C 1
ATOM 5266 O O . GLY B 1 350 ? 4.895 34 3.199 1 96.62 350 GLY B O 1
ATOM 5267 N N . PRO B 1 351 ? 2.832 34.188 2.229 1 96.56 351 PRO B N 1
ATOM 5268 C CA . PRO B 1 351 ? 2.23 34.75 3.439 1 96.56 351 PRO B CA 1
ATOM 5269 C C . PRO B 1 351 ? 2.23 33.75 4.609 1 96.56 351 PRO B C 1
ATOM 5271 O O . PRO B 1 351 ? 2.049 34.156 5.762 1 96.56 351 PRO B O 1
ATOM 5274 N N . LEU B 1 352 ? 2.451 32.531 4.34 1 97.12 352 LEU B N 1
ATOM 5275 C CA . LEU B 1 352 ? 2.447 31.484 5.355 1 97.12 352 LEU B CA 1
ATOM 5276 C C . LEU B 1 352 ? 3.846 31.281 5.926 1 97.12 352 LEU B C 1
ATOM 5278 O O . LEU B 1 352 ? 4.035 30.469 6.84 1 97.12 352 LEU B O 1
ATOM 5282 N N . GLN B 1 353 ? 4.82 32.031 5.516 1 98.31 353 GLN B N 1
ATOM 5283 C CA . GLN B 1 353 ? 6.223 31.719 5.766 1 98.31 353 GLN B CA 1
ATOM 5284 C C . GLN B 1 353 ? 6.559 31.844 7.25 1 98.31 353 GLN B C 1
ATOM 5286 O O . GLN B 1 353 ? 6.281 32.875 7.867 1 98.31 353 GLN B O 1
ATOM 5291 N N . VAL B 1 354 ? 7.043 30.781 7.809 1 98.44 354 VAL B N 1
ATOM 5292 C CA . VAL B 1 354 ? 7.695 30.812 9.109 1 98.44 354 VAL B CA 1
ATOM 5293 C C . VAL B 1 354 ? 9.156 31.25 8.953 1 98.44 354 VAL B C 1
ATOM 5295 O O . VAL B 1 354 ? 9.977 30.484 8.422 1 98.44 354 VAL B O 1
ATOM 5298 N N . GLU B 1 355 ? 9.438 32.406 9.461 1 96.31 355 GLU B N 1
ATOM 5299 C CA . GLU B 1 355 ? 10.758 32.969 9.234 1 96.31 355 GLU B CA 1
ATOM 5300 C C . GLU B 1 355 ? 11.859 32.094 9.812 1 96.31 355 GLU B C 1
ATOM 5302 O O . GLU B 1 355 ? 11.797 31.703 10.977 1 96.31 355 GLU B O 1
ATOM 5307 N N . GLY B 1 356 ? 12.836 31.766 8.969 1 95.38 356 GLY B N 1
ATOM 5308 C CA . GLY B 1 356 ? 14.023 31.047 9.406 1 95.38 356 GLY B CA 1
ATOM 5309 C C . GLY B 1 356 ? 13.789 29.562 9.641 1 95.38 356 GLY B C 1
ATOM 5310 O O . GLY B 1 356 ? 14.625 28.891 10.227 1 95.38 356 GLY B O 1
ATOM 5311 N N . ALA B 1 357 ? 12.719 29.062 9.156 1 97.56 357 ALA B N 1
ATOM 5312 C CA . ALA B 1 357 ? 12.391 27.656 9.383 1 97.56 357 ALA B CA 1
ATOM 5313 C C . ALA B 1 357 ? 13.484 26.75 8.828 1 97.56 357 ALA B C 1
ATOM 5315 O O . ALA B 1 357 ? 13.922 26.922 7.684 1 97.56 357 ALA B O 1
ATOM 5316 N N . ARG B 1 358 ? 13.922 25.75 9.68 1 97.81 358 ARG B N 1
ATOM 5317 C CA . ARG B 1 358 ? 14.961 24.812 9.273 1 97.81 358 ARG B CA 1
ATOM 5318 C C . ARG B 1 358 ? 14.516 23.375 9.5 1 97.81 358 ARG B C 1
ATOM 5320 O O . ARG B 1 358 ? 15.023 22.453 8.852 1 97.81 358 ARG B O 1
ATOM 5327 N N . THR B 1 359 ? 13.641 23.172 10.43 1 98.62 359 THR B N 1
ATOM 5328 C CA . THR B 1 359 ? 13.164 21.844 10.766 1 98.62 359 THR B CA 1
ATOM 5329 C C . THR B 1 359 ? 11.641 21.828 10.875 1 98.62 359 THR B C 1
ATOM 5331 O O . THR B 1 359 ? 11.062 22.609 11.633 1 98.62 359 THR B O 1
ATOM 5334 N N . GLY B 1 360 ? 10.969 21 10.102 1 98.88 360 GLY B N 1
ATOM 5335 C CA . GLY B 1 360 ? 9.523 20.844 10.148 1 98.88 360 GLY B CA 1
ATOM 5336 C C . GLY B 1 360 ? 9.086 19.406 10.383 1 98.88 360 GLY B C 1
ATOM 5337 O O . GLY B 1 360 ? 9.75 18.469 9.938 1 98.88 360 GLY B O 1
ATOM 5338 N N . LEU B 1 361 ? 7.973 19.219 11.117 1 98.88 361 LEU B N 1
ATOM 5339 C CA . LEU B 1 361 ? 7.414 17.906 11.43 1 98.88 361 LEU B CA 1
ATOM 5340 C C . LEU B 1 361 ? 6.02 17.75 10.82 1 98.88 361 LEU B C 1
ATOM 5342 O O . LEU B 1 361 ? 5.219 18.688 10.859 1 98.88 361 LEU B O 1
ATOM 5346 N N . ALA B 1 362 ? 5.73 16.625 10.203 1 98.88 362 ALA B N 1
ATOM 5347 C CA . ALA B 1 362 ? 4.414 16.25 9.711 1 98.88 362 ALA B CA 1
ATOM 5348 C C . ALA B 1 362 ? 3.904 14.992 10.414 1 98.88 362 ALA B C 1
ATOM 5350 O O . ALA B 1 362 ? 4.57 13.953 10.398 1 98.88 362 ALA B O 1
ATOM 5351 N N . HIS B 1 363 ? 2.754 15.086 11.031 1 98.5 363 HIS B N 1
ATOM 5352 C CA . HIS B 1 363 ? 2.18 14.039 11.867 1 98.5 363 HIS B CA 1
ATOM 5353 C C . HIS B 1 363 ? 0.767 13.688 11.414 1 98.5 363 HIS B C 1
ATOM 5355 O O . HIS B 1 363 ? -0.055 14.578 11.188 1 98.5 363 HIS B O 1
ATOM 5361 N N . MET B 1 364 ? 0.497 12.391 11.242 1 97.38 364 MET B N 1
ATOM 5362 C CA . MET B 1 364 ? -0.854 11.93 10.93 1 97.38 364 MET B CA 1
ATOM 5363 C C . MET B 1 364 ? -1.19 10.672 11.727 1 97.38 364 MET B C 1
ATOM 5365 O O . MET B 1 364 ? -0.327 9.82 11.938 1 97.38 364 MET B O 1
ATOM 5369 N N . MET B 1 365 ? -2.402 10.625 12.047 1 93.25 365 MET B N 1
ATOM 5370 C CA . MET B 1 365 ? -2.992 9.414 12.609 1 93.25 365 MET B CA 1
ATOM 5371 C C . MET B 1 365 ? -3.934 8.75 11.617 1 93.25 365 MET B C 1
ATOM 5373 O O . MET B 1 365 ? -4.508 9.422 10.75 1 93.25 365 MET B O 1
ATOM 5377 N N . GLY B 1 366 ? -3.949 7.473 11.672 1 88.56 366 GLY B N 1
ATOM 5378 C CA . GLY B 1 366 ? -4.941 6.703 10.938 1 88.56 366 GLY B CA 1
ATOM 5379 C C . GLY B 1 366 ? -5.824 5.859 11.836 1 88.56 366 GLY B C 1
ATOM 5380 O O . GLY B 1 366 ? -5.352 5.277 12.812 1 88.56 366 GLY B O 1
ATOM 5381 N N . ALA B 1 367 ? -7.125 5.844 11.438 1 82.38 367 ALA B N 1
ATOM 5382 C CA . ALA B 1 367 ? -8.07 5.035 12.195 1 82.38 367 ALA B CA 1
ATOM 5383 C C . ALA B 1 367 ? -7.559 3.609 12.375 1 82.38 367 ALA B C 1
ATOM 5385 O O . ALA B 1 367 ? -6.984 3.031 11.453 1 82.38 367 ALA B O 1
ATOM 5386 N N . GLY B 1 368 ? -7.797 3 13.523 1 75.62 368 GLY B N 1
ATOM 5387 C CA . GLY B 1 368 ? -7.289 1.679 13.859 1 75.62 368 GLY B CA 1
ATOM 5388 C C . GLY B 1 368 ? -5.949 1.718 14.57 1 75.62 368 GLY B C 1
ATOM 5389 O O . GLY B 1 368 ? -5.414 0.676 14.953 1 75.62 368 GLY B O 1
ATOM 5390 N N . SER B 1 369 ? -5.414 2.891 14.75 1 82.88 369 SER B N 1
ATOM 5391 C CA . SER B 1 369 ? -4.227 3.145 15.562 1 82.88 369 SER B CA 1
ATOM 5392 C C . SER B 1 369 ? -2.955 3.014 14.727 1 82.88 369 SER B C 1
ATOM 5394 O O . SER B 1 369 ? -2.111 2.158 15.008 1 82.88 369 SER B O 1
ATOM 5396 N N . VAL B 1 370 ? -2.791 3.877 13.859 1 91.12 370 VAL B N 1
ATOM 5397 C CA . VAL B 1 370 ? -1.561 4.043 13.094 1 91.12 370 VAL B CA 1
ATOM 5398 C C . VAL B 1 370 ? -1.065 5.48 13.219 1 91.12 370 VAL B C 1
ATOM 5400 O O . VAL B 1 370 ? -1.861 6.422 13.188 1 91.12 370 VAL B O 1
ATOM 5403 N N . CYS B 1 371 ? 0.141 5.625 13.453 1 95.38 371 CYS B N 1
ATOM 5404 C CA . CYS B 1 371 ? 0.766 6.938 13.547 1 95.38 371 CYS B CA 1
ATOM 5405 C C . CYS B 1 371 ? 1.953 7.047 12.594 1 95.38 371 CYS B C 1
ATOM 5407 O O . CYS B 1 371 ? 2.785 6.141 12.531 1 95.38 371 CYS B O 1
ATOM 5409 N N . VAL B 1 372 ? 2.01 8.094 11.797 1 97.88 372 VAL B N 1
ATOM 5410 C CA . VAL B 1 372 ? 3.123 8.344 10.891 1 97.88 372 VAL B CA 1
ATOM 5411 C C . VAL B 1 372 ? 3.688 9.742 11.141 1 97.88 372 VAL B C 1
ATOM 5413 O O . VAL B 1 372 ? 2.936 10.711 11.234 1 97.88 372 VAL B O 1
ATOM 5416 N N . ILE B 1 373 ? 5.016 9.828 11.297 1 98.75 373 ILE B N 1
ATOM 5417 C CA . ILE B 1 373 ? 5.672 11.109 11.5 1 98.75 373 ILE B CA 1
ATOM 5418 C C . ILE B 1 373 ? 6.859 11.242 10.547 1 98.75 373 ILE B C 1
ATOM 5420 O O . ILE B 1 373 ? 7.668 10.32 10.422 1 98.75 373 ILE B O 1
ATOM 5424 N N . HIS B 1 374 ? 6.922 12.32 9.844 1 98.88 374 HIS B N 1
ATOM 5425 C CA . HIS B 1 374 ? 8.07 12.711 9.047 1 98.88 374 HIS B CA 1
ATOM 5426 C C . HIS B 1 374 ? 8.711 13.984 9.586 1 98.88 374 HIS B C 1
ATOM 5428 O O . HIS B 1 374 ? 8.008 14.906 10.008 1 98.88 374 HIS B O 1
ATOM 5434 N N . ILE B 1 375 ? 9.992 14.031 9.578 1 98.94 375 ILE B N 1
ATOM 5435 C CA . ILE B 1 375 ? 10.734 15.25 9.883 1 98.94 375 ILE B CA 1
ATOM 5436 C C . ILE B 1 375 ? 11.617 15.625 8.688 1 98.94 375 ILE B C 1
ATOM 5438 O O . ILE B 1 375 ? 12.352 14.789 8.164 1 98.94 375 ILE B O 1
ATOM 5442 N N . LEU B 1 376 ? 11.453 16.844 8.234 1 98.88 376 LEU B N 1
ATOM 5443 C CA . LEU B 1 376 ? 12.242 17.391 7.133 1 98.88 376 LEU B CA 1
ATOM 5444 C C . LEU B 1 376 ? 13.148 18.516 7.621 1 98.88 376 LEU B C 1
ATOM 5446 O O . LEU B 1 376 ? 12.789 19.25 8.547 1 98.88 376 LEU B O 1
ATOM 5450 N N . GLN B 1 377 ? 14.312 18.656 6.949 1 98.56 377 GLN B N 1
ATOM 5451 C CA . GLN B 1 377 ? 15.258 19.703 7.301 1 98.56 377 GLN B CA 1
ATOM 5452 C C . GLN B 1 377 ? 15.828 20.375 6.047 1 98.56 377 GLN B C 1
ATOM 5454 O O . GLN B 1 377 ? 16.031 19.719 5.027 1 98.56 377 GLN B O 1
ATOM 5459 N N . ALA B 1 378 ? 16.047 21.641 6.176 1 95.19 378 ALA B N 1
ATOM 5460 C CA . ALA B 1 378 ? 16.75 22.375 5.117 1 95.19 378 ALA B CA 1
ATOM 5461 C C . ALA B 1 378 ? 18.219 21.969 5.055 1 95.19 378 ALA B C 1
ATOM 5463 O O . ALA B 1 378 ? 18.906 21.938 6.078 1 95.19 378 ALA B O 1
ATOM 5464 N N . GLY B 1 379 ? 18.484 21.344 3.926 1 78.38 379 GLY B N 1
ATOM 5465 C CA . GLY B 1 379 ? 19.859 20.891 3.74 1 78.38 379 GLY B CA 1
ATOM 5466 C C . GLY B 1 379 ? 20.797 22.016 3.314 1 78.38 379 GLY B C 1
ATOM 5467 O O . GLY B 1 379 ? 20.344 23.062 2.838 1 78.38 379 GLY B O 1
ATOM 5468 N N . ARG B 1 380 ? 22.07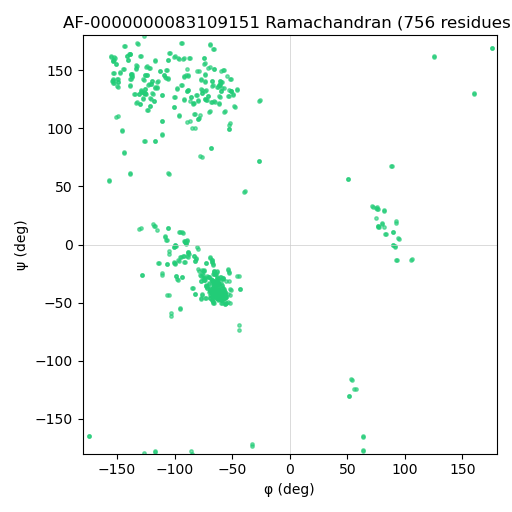8 21.875 3.73 1 60.66 380 ARG B N 1
ATOM 5469 C CA . ARG B 1 380 ? 23.156 22.734 3.24 1 60.66 380 ARG B CA 1
ATOM 5470 C C . ARG B 1 380 ? 23.672 22.234 1.896 1 60.66 380 ARG B C 1
ATOM 5472 O O . ARG B 1 380 ? 23.609 21.047 1.596 1 60.66 380 ARG B O 1
#

Foldseek 3Di:
DQFWKFWQFKFKAAWFDAPDDQLVQQLRQVVRRCVSNVHAPLQAQEEEFFAQQDDPCSFVVSSVVSHPNVHYYYYAYFALCRQLVLVLVQRVCCSVPVHFKHKYKFKYFVVRNVVVVPPPPPPPFPQDDPLQQVLVLVVVLCVPQVDDLLLQLLLLLLLQPLQLLAPRANRNDPDRDDSVNLCPADDDRPPGHPLQAFARGIIMMMIMMGGPVSSVVRQVPFWIKIFQFKFKDFDDDDVVFDQTNDFAGDLVLLLVRLVRRCVSNVHALLLAQEEEEQRRGSSRVLSNCCSNPVDHPSCSSVCSVVCQQHQVHRYHYNSNSHRSIRHRRSGHRQSVQVNQLSCQQRVNNPPSHRPPGFKYKYWYGGGNHMIIMIMMGGDD/DQFWKFWQFKFKAAWFDAPDDQLVQQLRQVVRRCVSNVHAPLQAQEEEFFAQQDDPCSFVVSSVVSHPNVHYYYYAYFALCRQLVLVLVQRVCCSVPVHFKHKYKFKYFVVRNVVVVPPPPPPPFPQDDPLQQVLVLVVVLCVPQVDDLLLQLLLLLLLQPLQLLAPRANRNDPDRQDSVNLCPADDDRPPGHPLQAFARGIIMMMIMMGGPVSSVVRQVPFWIKIFQFKFKDFDDDDVVFDQTNFFAGDLVLLLVRLVRRCVSNVHALLLAQEEEEQRRGSSRVLSNCCSNPVDHPSCSSVCSVVCQQHQVHRYHYNSNSHRSIRHRRSGHRQSVQVNQLSCQQRVNNPPSHRPPGFKYKYWYGGGNHMIIMIMMGGHD

Nearest PDB structures (foldseek):
  6hrv-assembly2_B  TM=8.821E-01  e=2.500E-43  Danio rerio
  6hsp-assembly2_B-2  TM=8.782E-01  e=6.862E-43  Danio rerio
  6hsp-assembly1_A  TM=8.742E-01  e=1.400E-40  Danio rerio
  6hrv-assembly1_A  TM=8.736E-01  e=9.223E-40  Danio rerio
  6hsj-assembly1_A  TM=8.684E-01  e=7.952E-39  Danio rerio

Sequence (760 aa):
MARDVYVIGVGMAPFGQPDANAADLGFGAGVNALGDAGIGFDEVGYLYNGYIGAGLLTGVTLAKDLGLTGIPITHVENASATGSCAFHEAVQVVAGGSVDIAMALGFDDLNRATRAIGGSKPGIGQVILPAAFFAMWATRRMHEVGTTVETFAAIAAKNWNHARLNPYAQRRADHEVTVEEILASRMISYPHTSKMACAAGSGAAAAIVASREAAERVAGSRPLVKVVASQQQSEQFVDGHIFMGAVVGPGELTAATAKAAYDEAGVGPADLDLAHVHDAFPIEELMYYELLGVCAAGEGDKLVSEGATSLGGRIPFSTDGGLIGRGHPGGPTGLAQIWDVTRQLRGEAGPLQVEGARTGLAHMMGAGSVCVIHILQAGRMARDVYVIGVGMAPFGQPDANAADLGFGAGVNALGDAGIGFDEVGYLYNGYIGAGLLTGVTLAKDLGLTGIPITHVENASATGSCAFHEAVQVVAGGSVDIAMALGFDDLNRATRAIGGSKPGIGQVILPAAFFAMWATRRMHEVGTTVETFAAIAAKNWNHARLNPYAQRRADHEVTVEEILASRMISYPHTSKMACAAGSGAAAAIVASREAAERVAGSRPLVKVVASQQQSEQFVDGHIFMGAVVGPGELTAATAKAAYDEAGVGPADLDLAHVHDAFPIEELMYYELLGVCAAGEGDKLVSEGATSLGGRIPFSTDGGLIGRGHPGGPTGLAQIWDVTRQLRGEAGPLQVEGARTGLAHMMGAGSVCVIHILQAGR

Organism: NCBI:txid185642

Solvent-accessible surface area (backbone atoms only — not comparable to full-atom values): 35486 Å² total; per-residue (Å²): 118,77,36,63,34,24,56,50,17,41,15,63,28,59,21,50,45,88,86,58,54,34,63,58,30,28,47,48,1,46,52,38,10,31,59,58,28,68,53,61,64,81,65,43,48,34,40,25,29,5,36,77,54,63,60,84,42,50,59,47,51,44,42,47,74,67,46,41,66,27,39,30,70,45,35,28,40,37,49,45,20,6,10,38,47,15,42,45,50,32,48,48,40,27,18,23,61,79,32,51,24,21,28,16,39,9,22,13,42,31,80,54,24,56,51,61,68,62,58,49,69,78,52,87,75,70,62,59,52,66,60,57,48,50,17,52,54,38,50,50,40,29,70,76,72,59,57,52,69,64,59,40,24,44,49,27,20,50,19,33,46,30,1,46,66,28,93,43,23,45,38,55,56,96,58,85,54,43,45,66,57,31,68,70,34,57,81,70,33,73,83,40,23,53,60,31,36,39,32,79,18,23,22,10,6,8,38,27,38,17,21,58,70,58,34,61,69,53,40,75,89,51,63,47,31,30,54,47,20,73,35,54,25,24,47,50,76,44,93,82,59,72,78,78,53,34,53,60,44,59,70,62,42,52,29,51,40,40,50,53,25,25,63,61,47,72,51,54,49,87,60,44,40,31,36,31,53,56,24,45,32,34,54,44,44,45,50,45,36,26,43,55,51,70,38,55,84,84,41,36,65,56,41,57,76,68,39,27,38,35,88,92,32,77,40,21,44,25,57,53,2,33,20,38,7,18,30,46,16,33,3,10,38,36,22,44,41,50,35,50,44,51,28,28,40,57,71,65,37,67,90,54,47,52,87,86,36,44,25,31,37,36,37,28,43,5,52,51,14,32,35,36,36,35,33,38,29,48,40,133,119,76,35,63,35,24,55,50,18,41,14,63,26,57,21,48,43,86,87,59,52,35,65,57,30,28,47,46,1,45,52,38,10,31,58,58,27,68,52,61,65,79,65,43,48,33,40,25,27,5,37,78,52,63,61,84,43,49,60,46,53,44,42,48,74,66,46,41,67,28,39,29,72,44,35,28,40,37,49,44,18,6,10,38,48,16,42,45,52,33,49,48,40,28,16,23,60,78,32,52,24,20,30,16,39,7,23,13,40,32,80,55,24,54,52,61,68,62,58,50,68,79,52,87,74,71,63,60,52,66,58,56,48,49,17,50,52,38,51,49,40,30,70,76,73,60,57,53,70,65,58,39,23,44,50,27,21,50,19,34,48,30,1,47,64,29,90,42,22,44,38,55,58,97,58,87,54,42,45,67,56,31,68,68,34,57,80,72,33,72,84,38,22,53,61,32,36,38,33,78,20,21,22,10,7,8,38,27,36,18,21,58,73,57,34,62,70,53,39,76,88,51,62,45,34,32,53,46,20,73,35,55,25,25,47,52,76,46,93,83,60,73,76,76,53,33,53,56,45,59,70,62,42,53,30,53,41,41,51,52,24,25,63,62,47,72,50,53,49,88,61,44,40,31,36,32,52,56,25,46,33,36,55,44,44,46,50,44,37,27,41,55,50,70,39,55,84,86,42,38,63,56,41,57,76,69,39,26,38,36,88,92,30,77,41,22,43,24,56,54,2,32,18,38,7,18,30,46,17,33,3,11,37,36,23,43,40,50,36,50,44,52,28,26,40,56,70,65,36,68,89,53,48,50,84,83,37,44,27,31,37,35,37,30,43,5,51,51,14,31,34,35,35,37,32,37,30,48,39,132

Secondary structure (DSSP, 8-state):
--S-EEEEEEEEE-S--TT--HHHHHHHHHHHHHHHHT--GGG--EEEEE-SSS-TTHHHHHHHHH--B---EEEEEBTBTHHHHHHHHHHHHHHTTS-SEEEEEEEEEHHHHHHHHH-S---SS----HHHHHHHHHHHHHHHH---HHHHHHHHHHHHHHHTT-TT-S---SS---HHHHHHSPEEETTEEGGGSPPP-EEEEEEEEEEHHHHHHHHTTSPPEEEEEEEEEE-B--TT---TT-SS--HHHHHHHHHHHHHHHT--GGG-SEEE---SSHHHHHHHHHHTTSS-TT-HHHHHHTTTTSTTSSS-B-TT-HHHHT---HHHHHHHHHHHHHHHHHT--GGG--TT--EEEEEEEETTTEEEEEEEEE--/--S-EEEEEEEEE-S--TT--HHHHHHHHHHHHHHHHT--GGG--EEEEE-SSS-TTHHHHHHHHH--B---EEEEEBTBTHHHHHHHHHHHHHHTTS-SEEEEEEEEEHHHHHHHHH-S---SS----HHHHHHHHHHHHHHHH---HHHHHHHHHHHHHHHTT-TT-S---SS---HHHHHHSPEEETTEEGGGSPPP-EEEEEEEEEEHHHHHHHHTTSPPEEEEEEEEEE-B--TT---TT-SS--HHHHHHHHHHHHHHHT--GGG-SEEE---SSHHHHHHHHHHTTSS-TT-HHHHHHTTTTSTTSSS-B-TT-HHHHT---HHHHHHHHHHHHHHHHHT--GGG--TT--EEEEEEEETTTEEEEEEEEE--

pLDDT: mean 90.36, std 14.45, range [33.06, 98.94]

InterPro domains:
  IPR002155 Thiolase [PIRSF000429] (2-369)
  IPR016039 Thiolase-like [G3DSA:3.40.47.10] (4-378)
  IPR016039 Thiolase-like [SSF53901] (4-217)
  IPR016039 Thiolase-like [SSF53901] (254-367)
  IPR020616 Thiolase, N-terminal [PF00108] (5-117)
  IPR055140 Thiolase, C-terminal domain 2 [PF22691] (255-367)

Radius of gyration: 25.88 Å; Cα contacts (8 Å, |Δi|>4): 2042; chains: 2; bounding box: 47×76×70 Å